Protein AF-0000000072578464 (afdb_homodimer)

pLDDT: mean 88.86, std 17.58, range [19.92, 98.88]

Nearest PDB structures (foldseek):
  9bou-assembly1_A  TM=9.677E-01  e=1.329E-53  Streptomyces coelicolor A3(2)
  9bou-assembly1_B  TM=9.864E-01  e=8.162E-52  Streptomyces coelicolor A3(2)
  7m4s-assembly2_C  TM=8.375E-01  e=3.039E-25  Nostoc sp. PCC 7120 = FACHB-418
  5ig8-assembly1_A-2  TM=7.919E-01  e=5.616E-23  Microcystis aeruginosa MRC
  5ig8-assembly2_B-3  TM=9.019E-01  e=1.235E-20  Microcystis aeruginosa MRC

Secondary structure (DSSP, 8-state):
-EEEEEE-TT-HHHHHHHHHHHHTT--EEEE-GGGBTTTEEEEEEEETTEEEEEEEETTEEEEGGGEEEEEEEEPPPTTTTSSS--HHHHHHHHHHHHHHHHTS--EEET-HHHHHHTT-HHHHHHHHHHTT-----EEEES-HHHHHHHHHH-SSEEEE-SSS--SSSS---PPPEEPPTT--GGGGGGS-EEEEEPP-EEEEEEEEEETTEEEEEEEE----SSTTB--TTT----PPPEEEPPPHHHHHHHHHHHHHHT-SEEEEEEEEETTS-EEEEEEETT---HHHHHHH---HHHHHHHHHHSPPGGGG------------/-EEEEEE-TT-HHHHHHHHHHHHTT--EEEE-GGGBTTTEEEEEEEETTEEEEEEEETTEEEEGGGEEEEEEEEPPPTTTTSSS--HHHHHHHHHHHHHHHHTS--EEET-HHHHHHTT-HHHHHHHHHHTT-----EEEES-HHHHHHHHHH-SSEEEE-SSS--SSSS---PPPEEPPTT--GGGGGGS-EEEEEPP-EEEEEEEEEETTEEEEEEEE----SSTTB--TTT----PPPEEEPPPHHHHHHHHHHHHHHT-SEEEEEEEEETTS-EEEEEEETT---HHHHHHH---HHHHHHHHHHSPPGGGG------------

Structure (mmCIF, N/CA/C/O backbone):
data_AF-0000000072578464-model_v1
#
loop_
_entity.id
_entity.type
_entity.pdbx_description
1 polymer 'MvdD-like pre-ATP grasp domain-containing protein'
#
loop_
_atom_site.group_PDB
_atom_site.id
_atom_site.type_symbol
_atom_site.label_atom_id
_atom_site.label_alt_id
_atom_site.label_comp_id
_atom_site.label_asym_id
_atom_site.label_entity_id
_atom_site.label_seq_id
_atom_site.pdbx_PDB_ins_code
_atom_site.Cartn_x
_atom_site.Cartn_y
_atom_site.Cartn_z
_atom_site.occupancy
_atom_site.B_iso_or_equiv
_atom_site.auth_seq_id
_atom_site.auth_comp_id
_atom_site.auth_asym_id
_atom_site.auth_atom_id
_atom_site.pdbx_PDB_model_num
ATOM 1 N N . MET A 1 1 ? -25.766 -6.625 -8.477 1 91 1 MET A N 1
ATOM 2 C CA . MET A 1 1 ? -24.406 -6.582 -7.938 1 91 1 MET A CA 1
ATOM 3 C C . MET A 1 1 ? -24.406 -6.125 -6.484 1 91 1 MET A C 1
ATOM 5 O O . MET A 1 1 ? -25.312 -5.41 -6.055 1 91 1 MET A O 1
ATOM 9 N N . THR A 1 2 ? -23.562 -6.59 -5.676 1 95.25 2 THR A N 1
ATOM 10 C CA . THR A 1 2 ? -23.594 -6.523 -4.219 1 95.25 2 THR A CA 1
ATOM 11 C C . THR A 1 2 ? -22.547 -5.543 -3.703 1 95.25 2 THR A C 1
ATOM 13 O O . THR A 1 2 ? -21.453 -5.43 -4.27 1 95.25 2 THR A O 1
ATOM 16 N N . VAL A 1 3 ? -22.953 -4.77 -2.656 1 97.5 3 VAL A N 1
ATOM 17 C CA . VAL A 1 3 ? -21.984 -3.967 -1.901 1 97.5 3 VAL A CA 1
ATOM 18 C C . VAL A 1 3 ? -21.391 -4.805 -0.774 1 97.5 3 VAL A C 1
ATOM 20 O O . VAL A 1 3 ? -22.125 -5.418 0.008 1 97.5 3 VAL A O 1
ATOM 23 N N . LEU A 1 4 ? -20.078 -4.879 -0.735 1 97.69 4 LEU A N 1
ATOM 24 C CA . LEU A 1 4 ? -19.375 -5.539 0.367 1 97.69 4 LEU A CA 1
ATOM 25 C C . LEU A 1 4 ? -18.844 -4.516 1.358 1 97.69 4 LEU A C 1
ATOM 27 O O . LEU A 1 4 ? -18.109 -3.596 0.972 1 97.69 4 LEU A O 1
ATOM 31 N N . ILE A 1 5 ? -19.219 -4.648 2.627 1 97.94 5 ILE A N 1
ATOM 32 C CA . ILE A 1 5 ? -18.719 -3.77 3.682 1 97.94 5 ILE A CA 1
ATOM 33 C C . ILE A 1 5 ? -17.812 -4.559 4.629 1 97.94 5 ILE A C 1
ATOM 35 O O . ILE A 1 5 ? -18.266 -5.516 5.266 1 97.94 5 ILE A O 1
ATOM 39 N N . LEU A 1 6 ? -16.562 -4.203 4.664 1 98 6 LEU A N 1
ATOM 40 C CA . LEU A 1 6 ? -15.594 -4.801 5.586 1 98 6 LEU A CA 1
ATOM 41 C C . LEU A 1 6 ? -15.445 -3.947 6.84 1 98 6 LEU A C 1
ATOM 43 O O . LEU A 1 6 ? -14.828 -2.879 6.797 1 98 6 LEU A O 1
ATOM 47 N N . THR A 1 7 ? -15.977 -4.414 7.93 1 97.06 7 THR A N 1
ATOM 48 C CA 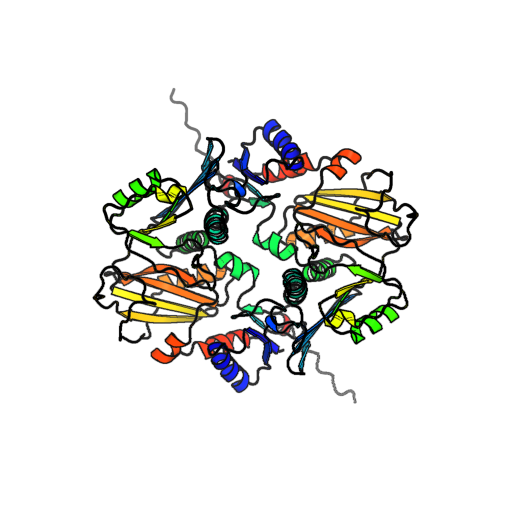. THR A 1 7 ? -15.945 -3.654 9.172 1 97.06 7 THR A CA 1
ATOM 49 C C . THR A 1 7 ? -16.219 -4.562 10.367 1 97.06 7 THR A C 1
ATOM 51 O O . THR A 1 7 ? -16.688 -5.691 10.203 1 97.06 7 THR A O 1
ATOM 54 N N . SER A 1 8 ? -15.922 -4.066 11.523 1 94.12 8 SER A N 1
ATOM 55 C CA . SER A 1 8 ? -16.234 -4.781 12.766 1 94.12 8 SER A CA 1
ATOM 56 C C . SER A 1 8 ? -17.703 -4.684 13.109 1 94.12 8 SER A C 1
ATOM 58 O O . SER A 1 8 ? -18.406 -3.803 12.609 1 94.12 8 SER A O 1
ATOM 60 N N . GLU A 1 9 ? -18.172 -5.535 13.992 1 87.62 9 GLU A N 1
ATOM 61 C CA . GLU A 1 9 ? -19.578 -5.605 14.367 1 87.62 9 GLU A CA 1
ATOM 62 C C . GLU A 1 9 ? -20.016 -4.371 15.148 1 87.62 9 GLU A C 1
ATOM 64 O O . GLU A 1 9 ? -21.172 -3.967 15.094 1 87.62 9 GLU A O 1
ATOM 69 N N . GLU A 1 10 ? -19.078 -3.68 15.703 1 89.38 10 GLU A N 1
ATOM 70 C CA . GLU A 1 10 ? -19.406 -2.578 16.609 1 89.38 10 GLU A CA 1
ATOM 71 C C . GLU A 1 10 ? -19.422 -1.245 15.867 1 89.38 10 GLU A C 1
ATOM 73 O O . GLU A 1 10 ? -19.656 -0.198 16.469 1 89.38 10 GLU A O 1
ATOM 78 N N . ASP A 1 11 ? -19.328 -1.339 14.578 1 91.56 11 ASP A N 1
ATOM 79 C CA . ASP A 1 11 ? -19.25 -0.1 13.812 1 91.56 11 ASP A CA 1
ATOM 80 C C . ASP A 1 11 ? -20.625 0.49 13.562 1 91.56 11 ASP A C 1
ATOM 82 O O . ASP A 1 11 ? -21.266 0.174 12.562 1 91.56 11 ASP A O 1
ATOM 86 N N . VAL A 1 12 ? -21.031 1.481 14.297 1 91.12 12 VAL A N 1
ATOM 87 C CA . VAL A 1 12 ? -22.359 2.08 14.273 1 91.12 12 VAL A CA 1
ATOM 88 C C . VAL A 1 12 ? -22.531 2.898 12.992 1 91.12 12 VAL A C 1
ATOM 90 O O . VAL A 1 12 ? -23.641 2.979 12.445 1 91.12 12 VAL A O 1
ATOM 93 N N . THR A 1 13 ? -21.5 3.488 12.547 1 93.31 13 THR A N 1
ATOM 94 C CA . THR A 1 13 ? -21.625 4.316 11.352 1 93.31 13 THR A CA 1
ATOM 95 C C . THR A 1 13 ? -21.891 3.453 10.117 1 93.31 13 THR A C 1
ATOM 97 O O . THR A 1 13 ? -22.578 3.879 9.188 1 93.31 13 THR A O 1
ATOM 100 N N . ALA A 1 14 ? -21.344 2.25 10.125 1 95.81 14 ALA A N 1
ATOM 101 C CA . ALA A 1 14 ? -21.672 1.321 9.047 1 95.81 14 ALA A CA 1
ATOM 102 C C . ALA A 1 14 ? -23.172 0.984 9.047 1 95.81 14 ALA A C 1
ATOM 104 O O . ALA A 1 14 ? -23.781 0.843 7.988 1 95.81 14 ALA A O 1
ATOM 105 N N . ASP A 1 15 ? -23.75 0.899 10.242 1 96.12 15 ASP A N 1
ATOM 106 C CA . ASP A 1 15 ? -25.172 0.65 10.352 1 96.12 15 ASP A CA 1
ATOM 107 C C . ASP A 1 15 ? -25.984 1.755 9.664 1 96.12 15 ASP A C 1
ATOM 109 O O . ASP A 1 15 ? -26.969 1.478 8.977 1 96.12 15 ASP A O 1
ATOM 113 N N . MET A 1 16 ? -25.516 2.977 9.891 1 96.94 16 MET A N 1
ATOM 114 C CA . MET A 1 16 ? -26.203 4.125 9.289 1 96.94 16 MET A CA 1
ATOM 115 C C . MET A 1 16 ? -26.219 4.016 7.773 1 96.94 16 MET A C 1
ATOM 117 O O . MET A 1 16 ? -27.219 4.34 7.133 1 96.94 16 MET A O 1
ATOM 121 N N . VAL A 1 17 ? -25.156 3.529 7.176 1 98.31 17 VAL A N 1
ATOM 122 C CA . VAL A 1 17 ? -25.031 3.416 5.727 1 98.31 17 VAL A CA 1
ATOM 123 C C . VAL A 1 17 ? -25.875 2.24 5.227 1 98.31 17 VAL A C 1
ATOM 125 O O . VAL A 1 17 ? -26.547 2.35 4.207 1 98.31 17 VAL A O 1
ATOM 128 N N . VAL A 1 18 ? -25.875 1.131 5.93 1 97.62 18 VAL A N 1
ATOM 129 C CA . VAL A 1 18 ? -26.609 -0.079 5.555 1 97.62 18 VAL A CA 1
ATOM 130 C C . VAL A 1 18 ? -28.094 0.214 5.496 1 97.62 18 VAL A C 1
ATOM 132 O O . VAL A 1 18 ? -28.812 -0.298 4.621 1 97.62 18 VAL A O 1
ATOM 135 N N . VAL A 1 19 ? -28.578 1.031 6.41 1 97.5 19 VAL A N 1
ATOM 136 C CA . VAL A 1 19 ? -29.984 1.411 6.438 1 97.5 19 VAL A CA 1
ATOM 137 C C . VAL A 1 19 ? -30.391 2.021 5.094 1 97.5 19 VAL A C 1
ATOM 139 O O . VAL A 1 19 ? -31.422 1.672 4.531 1 97.5 19 VAL A O 1
ATOM 142 N N . HIS A 1 20 ? -29.562 2.895 4.574 1 98.19 20 HIS A N 1
ATOM 143 C CA . HIS A 1 20 ? -29.859 3.566 3.314 1 98.19 20 HIS A CA 1
ATOM 144 C C . HIS A 1 20 ? -29.734 2.605 2.137 1 98.19 20 HIS A C 1
ATOM 146 O O . HIS A 1 20 ? -30.5 2.691 1.174 1 98.19 20 HIS A O 1
ATOM 152 N N . LEU A 1 21 ? -28.719 1.714 2.152 1 98.06 21 LEU A N 1
ATOM 153 C CA . LEU A 1 21 ? -28.578 0.713 1.099 1 98.06 21 LEU A CA 1
ATOM 154 C C . LEU A 1 21 ? -29.797 -0.198 1.047 1 98.06 21 LEU A C 1
ATOM 156 O O . LEU A 1 21 ? -30.344 -0.459 -0.031 1 98.06 21 LEU A O 1
ATOM 160 N N . ASN A 1 22 ? -30.219 -0.613 2.215 1 97.75 22 ASN A N 1
ATOM 161 C CA . ASN A 1 22 ? -31.406 -1.453 2.297 1 97.75 22 ASN A CA 1
ATOM 162 C C . ASN A 1 22 ? -32.656 -0.725 1.779 1 97.75 22 ASN A C 1
ATOM 164 O O . ASN A 1 22 ? -33.438 -1.296 1.026 1 97.75 22 ASN A O 1
ATOM 168 N N . ALA A 1 23 ? -32.781 0.456 2.164 1 97.44 23 ALA A N 1
ATOM 169 C CA . ALA A 1 23 ? -33.938 1.258 1.752 1 97.44 23 ALA A CA 1
ATOM 170 C C . ALA A 1 23 ? -33.969 1.417 0.234 1 97.44 23 ALA A C 1
ATOM 172 O O . ALA A 1 23 ? -35.031 1.523 -0.356 1 97.44 23 ALA A O 1
ATOM 173 N N . SER A 1 24 ? -32.875 1.395 -0.37 1 95.94 24 SER A N 1
ATOM 174 C CA . SER A 1 24 ? -32.781 1.568 -1.816 1 95.94 24 SER A CA 1
ATOM 175 C C . SER A 1 24 ? -32.781 0.224 -2.535 1 95.94 24 SER A C 1
ATOM 177 O O . SER A 1 24 ? -32.594 0.165 -3.752 1 95.94 24 SER A O 1
ATOM 179 N N . GLY A 1 25 ? -32.812 -0.892 -1.831 1 96.19 25 GLY A N 1
ATOM 180 C CA . GLY A 1 25 ? -32.906 -2.223 -2.412 1 96.19 25 GLY A CA 1
ATOM 181 C C . GLY A 1 25 ? -31.562 -2.729 -2.936 1 96.19 25 GLY A C 1
ATOM 182 O O . GLY A 1 25 ? -31.531 -3.596 -3.811 1 96.19 25 GLY A O 1
ATOM 183 N N . VAL A 1 26 ? -30.516 -2.152 -2.52 1 96.31 26 VAL A N 1
ATOM 184 C CA . VAL A 1 26 ? -29.188 -2.562 -2.967 1 96.31 26 VAL A CA 1
ATOM 185 C C . VAL A 1 26 ? -28.688 -3.719 -2.104 1 96.31 26 VAL A C 1
ATOM 187 O O . VAL A 1 26 ? -28.609 -3.596 -0.878 1 96.31 26 VAL A O 1
ATOM 190 N N . PRO A 1 27 ? -28.375 -4.883 -2.682 1 95.75 27 PRO A N 1
ATOM 191 C CA . PRO A 1 27 ? -27.844 -5.992 -1.886 1 95.75 27 PRO A CA 1
ATOM 192 C C . PRO A 1 27 ? -26.547 -5.637 -1.177 1 95.75 27 PRO A C 1
ATOM 194 O O . PRO A 1 27 ? -25.656 -5.012 -1.772 1 95.75 27 PRO A O 1
ATOM 197 N N . VAL A 1 28 ? -26.516 -6 0.097 1 96.31 28 VAL A N 1
ATOM 198 C CA . VAL A 1 28 ? -25.344 -5.664 0.914 1 96.31 28 VAL A CA 1
ATOM 199 C C . VAL A 1 28 ? -24.922 -6.879 1.734 1 96.31 28 VAL A C 1
ATOM 201 O O . VAL A 1 28 ? -25.781 -7.617 2.244 1 96.31 28 VAL A O 1
ATOM 204 N N . VAL A 1 29 ? -23.609 -7.125 1.794 1 96.31 29 VAL A N 1
ATOM 205 C CA . VAL A 1 29 ? -23.016 -8.102 2.703 1 96.31 29 VAL A CA 1
ATOM 206 C C . VAL A 1 29 ? -21.984 -7.41 3.594 1 96.31 29 VAL A C 1
ATOM 208 O O . VAL A 1 29 ? -21.109 -6.691 3.104 1 96.31 29 VAL A O 1
ATOM 211 N N . ARG A 1 30 ? -22.172 -7.559 4.832 1 95.5 30 ARG A N 1
ATOM 212 C CA . ARG A 1 30 ? -21.219 -7.07 5.832 1 95.5 30 ARG A CA 1
ATOM 213 C C . ARG A 1 30 ? -20.391 -8.219 6.41 1 95.5 30 ARG A C 1
ATOM 215 O O . ARG A 1 30 ? -20.953 -9.266 6.762 1 95.5 30 ARG A O 1
ATOM 222 N N . LEU A 1 31 ? -19.094 -8.016 6.375 1 95.38 31 LEU A N 1
ATOM 223 C CA . LEU A 1 31 ? -18.266 -9.047 6.988 1 95.38 31 LEU A CA 1
ATOM 224 C C . LEU A 1 31 ? -17.047 -8.438 7.676 1 95.38 31 LEU A C 1
ATOM 226 O O . LEU A 1 31 ? -16.578 -7.363 7.277 1 95.38 31 LEU A O 1
ATOM 230 N N . ASP A 1 32 ? -16.656 -9.062 8.828 1 97.25 32 ASP A N 1
ATOM 231 C CA . ASP A 1 32 ? -15.414 -8.719 9.5 1 97.25 32 ASP A CA 1
ATOM 232 C C . ASP A 1 32 ? -14.32 -9.734 9.188 1 97.25 32 ASP A C 1
ATOM 234 O O . ASP A 1 32 ? -14.43 -10.906 9.547 1 97.25 32 ASP A O 1
ATOM 238 N N . PRO A 1 33 ? -13.25 -9.312 8.555 1 97.62 33 PRO A N 1
ATOM 239 C CA . PRO A 1 33 ? -12.148 -10.227 8.25 1 97.62 33 PRO A CA 1
ATOM 240 C C . PRO A 1 33 ? -11.648 -10.984 9.484 1 97.62 33 PRO A C 1
ATOM 242 O O . PRO A 1 33 ? -11.133 -12.094 9.367 1 97.62 33 PRO A O 1
ATOM 245 N N . ALA A 1 34 ? -11.883 -10.398 10.656 1 97.62 34 ALA A N 1
ATOM 246 C CA . ALA A 1 34 ? -11.438 -11.031 11.898 1 97.62 34 ALA A CA 1
ATOM 247 C C . ALA A 1 34 ? -12.148 -12.367 12.117 1 97.62 34 ALA A C 1
ATOM 249 O O . ALA A 1 34 ? -11.664 -13.219 12.859 1 97.62 34 ALA A O 1
ATOM 250 N N . ASP A 1 35 ? -13.25 -12.523 11.453 1 96.69 35 ASP A N 1
ATOM 251 C CA . ASP A 1 35 ? -14.086 -13.695 11.672 1 96.69 35 ASP A CA 1
ATOM 252 C C . ASP A 1 35 ? -13.672 -14.844 10.75 1 96.69 35 ASP A C 1
ATOM 254 O O . ASP A 1 35 ? -14.242 -15.93 10.812 1 96.69 35 ASP A O 1
ATOM 258 N N . LEU A 1 36 ? -12.727 -14.625 9.867 1 95.62 36 LEU A N 1
ATOM 259 C CA . LEU A 1 36 ? -12.094 -15.742 9.164 1 95.62 36 LEU A CA 1
ATOM 260 C C . LEU A 1 36 ? -11.359 -16.641 10.141 1 95.62 36 LEU A C 1
ATOM 262 O O . LEU A 1 36 ? -10.672 -16.172 11.047 1 95.62 36 LEU A O 1
ATOM 266 N N . THR A 1 37 ? -11.547 -17.938 10.133 1 90.81 37 THR A N 1
ATOM 267 C CA . THR A 1 37 ? -12.172 -18.859 9.188 1 90.81 37 THR A CA 1
ATOM 268 C C . THR A 1 37 ? -13.391 -19.531 9.812 1 90.81 37 THR A C 1
ATOM 270 O O . THR A 1 37 ? -13.758 -20.641 9.43 1 90.81 37 THR A O 1
ATOM 273 N N . ASP A 1 38 ? -13.953 -18.859 10.742 1 91.38 38 ASP A N 1
ATOM 274 C CA . ASP A 1 38 ? -15.117 -19.438 11.414 1 91.38 38 ASP A CA 1
ATOM 275 C C . ASP A 1 38 ? -16.406 -19.062 10.695 1 91.38 38 ASP A C 1
ATOM 277 O O . ASP A 1 38 ? -16.812 -19.734 9.742 1 91.38 38 ASP A O 1
ATOM 281 N N . SER A 1 39 ? -16.953 -17.938 11.062 1 93.12 39 SER A N 1
ATOM 282 C CA . SER A 1 39 ? -18.234 -17.547 10.477 1 93.12 39 SER A CA 1
ATOM 283 C C . SER A 1 39 ? -18.047 -16.906 9.102 1 93.12 39 SER A C 1
ATOM 285 O O . SER A 1 39 ? -19.016 -16.672 8.383 1 93.12 39 SER A O 1
ATOM 287 N N . VAL A 1 40 ? -16.844 -16.641 8.742 1 96.31 40 VAL A N 1
ATOM 288 C CA . VAL A 1 40 ? -16.5 -16.156 7.414 1 96.31 40 VAL A CA 1
ATOM 289 C C . VAL A 1 40 ? -15.57 -17.156 6.73 1 96.31 40 VAL A C 1
ATOM 291 O O . VAL A 1 40 ? -14.656 -17.703 7.355 1 96.31 40 VAL A O 1
ATOM 294 N N . ALA A 1 41 ? -15.805 -17.469 5.508 1 96.94 41 ALA A N 1
ATOM 295 C CA . ALA A 1 41 ? -15 -18.391 4.711 1 96.94 41 ALA A CA 1
ATOM 296 C C . ALA A 1 41 ? -14.812 -17.875 3.289 1 96.94 41 ALA A C 1
ATOM 298 O O . ALA A 1 41 ? -15.516 -16.953 2.859 1 96.94 41 ALA A O 1
ATOM 299 N N . LEU A 1 42 ? -13.844 -18.391 2.6 1 98.06 42 LEU A N 1
ATOM 300 C CA . LEU A 1 42 ? -13.594 -17.906 1.244 1 98.06 42 LEU A CA 1
ATOM 301 C C . LEU A 1 42 ? -13.055 -19.031 0.36 1 98.06 42 LEU A C 1
ATOM 303 O O . LEU A 1 42 ? -12.523 -20.016 0.862 1 98.06 42 LEU A O 1
ATOM 307 N N . SER A 1 43 ? -13.273 -18.875 -0.882 1 98.25 43 SER A N 1
ATOM 308 C CA . SER A 1 43 ? -12.75 -19.766 -1.918 1 98.25 43 SER A CA 1
ATOM 309 C C . SER A 1 43 ? -12.555 -19.016 -3.232 1 98.25 43 SER A C 1
ATOM 311 O O . SER A 1 43 ? -13.391 -18.203 -3.619 1 98.25 43 SER A O 1
ATOM 313 N N . GLY A 1 44 ? -11.43 -19.219 -3.842 1 98.38 44 GLY A N 1
ATOM 314 C CA . GLY A 1 44 ? -11.125 -18.672 -5.156 1 98.38 44 GLY A CA 1
ATOM 315 C C . GLY A 1 44 ? -10.352 -19.641 -6.035 1 98.38 44 GLY A C 1
ATOM 316 O O . GLY A 1 44 ? -9.375 -20.25 -5.59 1 98.38 44 GLY A O 1
ATOM 317 N N . GLU A 1 45 ? -10.805 -19.797 -7.215 1 98.5 45 GLU A N 1
ATOM 318 C CA . GLU A 1 45 ? -10.156 -20.688 -8.172 1 98.5 45 GLU A CA 1
ATOM 319 C C . GLU A 1 45 ? -9.695 -19.922 -9.406 1 98.5 45 GLU A C 1
ATOM 321 O O . GLU A 1 45 ? -10.453 -19.141 -9.984 1 98.5 45 GLU A O 1
ATOM 326 N N . PHE A 1 46 ? -8.477 -20.078 -9.727 1 98.19 46 PHE A N 1
ATOM 327 C CA . PHE A 1 46 ? -7.848 -19.562 -10.945 1 98.19 46 PHE A CA 1
ATOM 328 C C . PHE A 1 46 ? -7.582 -20.703 -11.922 1 98.19 46 PHE A C 1
ATOM 330 O O . PHE A 1 46 ? -6.703 -21.531 -11.695 1 98.19 46 PHE A O 1
ATOM 337 N N . ALA A 1 47 ? -8.344 -20.766 -12.992 1 96.56 47 ALA A N 1
ATOM 338 C CA . ALA A 1 47 ? -8.18 -21.844 -13.961 1 96.56 47 ALA A CA 1
ATOM 339 C C . ALA A 1 47 ? -8.68 -21.422 -15.344 1 96.56 47 ALA A C 1
ATOM 341 O O . ALA A 1 47 ? -9.664 -20.688 -15.453 1 96.56 47 ALA A O 1
ATOM 342 N N . HIS A 1 48 ? -7.926 -21.844 -16.359 1 92.81 48 HIS A N 1
ATOM 343 C CA . HIS A 1 48 ? -8.344 -21.688 -17.75 1 92.81 48 HIS A CA 1
ATOM 344 C C . HIS A 1 48 ? -8.602 -20.219 -18.078 1 92.81 48 HIS A C 1
ATOM 346 O O . HIS A 1 48 ? -9.617 -19.875 -18.688 1 92.81 48 HIS A O 1
ATOM 352 N N . GLY A 1 49 ? -7.82 -19.391 -17.484 1 93.44 49 GLY A N 1
ATOM 353 C CA . GLY A 1 49 ? -7.863 -17.969 -17.812 1 93.44 49 GLY A CA 1
ATOM 354 C C . GLY A 1 49 ? -8.953 -17.219 -17.078 1 93.44 49 GLY A C 1
ATOM 355 O O . GLY A 1 49 ? -9.211 -16.047 -17.359 1 93.44 49 GLY A O 1
ATOM 356 N N . SER A 1 50 ? -9.562 -17.906 -16.109 1 95.25 50 SER A N 1
ATOM 357 C CA . SER A 1 50 ? -10.664 -17.266 -15.398 1 95.25 50 SER A CA 1
ATOM 358 C C . SER A 1 50 ? -10.461 -17.344 -13.891 1 95.25 50 SER A C 1
ATOM 360 O O . SER A 1 50 ? -9.648 -18.125 -13.406 1 95.25 50 SER A O 1
ATOM 362 N N . PHE A 1 51 ? -11.133 -16.5 -13.266 1 97.06 51 PHE A N 1
ATOM 363 C CA . PHE A 1 51 ? -11.172 -16.469 -11.805 1 97.06 51 PHE A CA 1
ATOM 364 C C . PHE A 1 51 ? -12.602 -16.531 -11.297 1 97.06 51 PHE A C 1
ATOM 366 O O . PHE A 1 51 ? -13.469 -15.773 -11.766 1 97.06 51 PHE A O 1
ATOM 373 N N . ARG A 1 52 ? -12.828 -17.453 -10.477 1 97.12 52 ARG A N 1
ATOM 374 C CA . ARG A 1 52 ? -14.109 -17.562 -9.781 1 97.12 52 ARG A CA 1
ATOM 375 C C . ARG A 1 52 ? -13.906 -17.625 -8.273 1 97.12 52 ARG A C 1
ATOM 377 O O . ARG A 1 52 ? -13.25 -18.531 -7.758 1 97.12 52 ARG A O 1
ATOM 384 N N . GLY A 1 53 ? -14.414 -16.609 -7.574 1 97.38 53 GLY A N 1
ATOM 385 C CA . GLY A 1 53 ? -14.258 -16.547 -6.133 1 97.38 53 GLY A CA 1
ATOM 386 C C . GLY A 1 53 ? -15.555 -16.25 -5.406 1 97.38 53 GLY A C 1
ATOM 387 O O . GLY A 1 53 ? -16.484 -15.672 -5.984 1 97.38 53 GLY A O 1
ATOM 388 N N . HIS A 1 54 ? -15.641 -16.656 -4.203 1 97.5 54 HIS A N 1
ATOM 389 C CA . HIS A 1 54 ? -16.797 -16.344 -3.375 1 97.5 54 HIS A CA 1
ATOM 390 C C . HIS A 1 54 ? -16.406 -16.172 -1.912 1 97.5 54 HIS A C 1
ATOM 392 O O . HIS A 1 54 ? -15.367 -16.688 -1.482 1 97.5 54 HIS A O 1
ATOM 398 N N . LEU A 1 55 ? -17.141 -15.461 -1.221 1 97.62 55 LEU A N 1
ATOM 399 C CA . LEU A 1 55 ? -17.094 -15.273 0.225 1 97.62 55 LEU A CA 1
ATOM 400 C C . LEU A 1 55 ? -18.359 -15.781 0.885 1 97.62 55 LEU A C 1
ATOM 402 O O . LEU A 1 55 ? -19.453 -15.656 0.32 1 97.62 55 LEU A O 1
ATOM 406 N N . SER A 1 56 ? -18.156 -16.359 1.978 1 96.44 56 SER A N 1
ATOM 407 C CA . SER A 1 56 ? -19.297 -16.797 2.791 1 96.44 56 SER A CA 1
ATOM 408 C C . SER A 1 56 ? -19.312 -16.078 4.137 1 96.44 56 SER A C 1
ATOM 410 O O . SER A 1 56 ? -18.281 -16.016 4.82 1 96.44 56 SER A O 1
ATOM 412 N N . SER A 1 57 ? -20.375 -15.516 4.469 1 92.56 57 SER A N 1
ATOM 413 C CA . SER A 1 57 ? -20.609 -14.859 5.754 1 92.56 57 SER A CA 1
ATOM 414 C C . SER A 1 57 ? -22.062 -14.961 6.176 1 92.56 57 SER A C 1
ATOM 416 O O . SER A 1 57 ? -22.969 -14.633 5.402 1 92.56 57 SER A O 1
ATOM 418 N N . GLY A 1 58 ? -22.312 -15.367 7.449 1 84.38 58 GLY A N 1
ATOM 419 C CA . GLY A 1 58 ? -23.672 -15.461 7.965 1 84.38 58 GLY A CA 1
ATOM 420 C C . GLY A 1 58 ? -24.562 -16.359 7.133 1 84.38 58 GLY A C 1
ATOM 421 O O . GLY A 1 58 ? -25.734 -16.062 6.926 1 84.38 58 GLY A O 1
ATOM 422 N N . GLY A 1 59 ? -24 -17.312 6.52 1 84.06 59 GLY A N 1
ATOM 423 C CA . GLY A 1 59 ? -24.781 -18.25 5.727 1 84.06 59 GLY A CA 1
ATOM 424 C C . GLY A 1 59 ? -25 -17.781 4.301 1 84.06 59 GLY A C 1
ATOM 425 O O . GLY A 1 59 ? -25.641 -18.469 3.506 1 84.06 59 GLY A O 1
ATOM 426 N N . ARG A 1 60 ? -24.531 -16.641 3.977 1 89.56 60 ARG A N 1
ATOM 427 C CA . ARG A 1 60 ? -24.688 -16.109 2.627 1 89.56 60 ARG A CA 1
ATOM 428 C C . ARG A 1 60 ? -23.391 -16.266 1.83 1 89.56 60 ARG A C 1
ATOM 430 O O . ARG A 1 60 ? -22.297 -16.109 2.377 1 89.56 60 ARG A O 1
ATOM 437 N N . LEU A 1 61 ? -23.625 -16.625 0.583 1 93.75 61 LEU A N 1
ATOM 438 C CA . LEU A 1 61 ? -22.5 -16.734 -0.353 1 93.75 61 LEU A CA 1
ATOM 439 C C . LEU A 1 61 ? -22.516 -15.562 -1.336 1 93.75 61 LEU A C 1
ATOM 441 O O . LEU A 1 61 ? -23.547 -15.273 -1.945 1 93.75 61 LEU A O 1
ATOM 445 N N . VAL A 1 62 ? -21.422 -14.867 -1.428 1 95.44 62 VAL A N 1
ATOM 446 C CA . VAL A 1 62 ? -21.312 -13.734 -2.344 1 95.44 62 VAL A CA 1
ATOM 447 C C . VAL A 1 62 ? -20.203 -13.992 -3.352 1 95.44 62 VAL A C 1
ATOM 449 O O . VAL A 1 62 ? -19.078 -14.336 -2.969 1 95.44 62 VAL A O 1
ATOM 452 N N . SER A 1 63 ? -20.547 -13.867 -4.602 1 97.06 63 SER A N 1
ATOM 453 C CA . SER A 1 63 ? -19.531 -13.992 -5.645 1 97.06 63 SER A CA 1
ATOM 454 C C . SER A 1 63 ? -18.656 -12.75 -5.707 1 97.06 63 SER A C 1
ATOM 456 O O . SER A 1 63 ? -19.156 -11.625 -5.699 1 97.06 63 SER A O 1
ATOM 458 N N . ILE A 1 64 ? -17.359 -12.969 -5.758 1 96.94 64 ILE A N 1
ATOM 459 C CA . ILE A 1 64 ? -16.422 -11.859 -5.84 1 96.94 64 ILE A CA 1
ATOM 460 C C . ILE A 1 64 ? -16.609 -11.117 -7.164 1 96.94 64 ILE A C 1
ATOM 462 O O . ILE A 1 64 ? -16.531 -9.891 -7.211 1 96.94 64 ILE A O 1
ATOM 466 N N . GLY A 1 65 ? -16.906 -11.797 -8.258 1 95.25 65 GLY A N 1
ATOM 467 C CA . GLY A 1 65 ? -17.172 -11.195 -9.555 1 95.25 65 GLY A CA 1
ATOM 468 C C . GLY A 1 65 ? -18.469 -10.414 -9.586 1 95.25 65 GLY A C 1
ATOM 469 O O . GLY A 1 65 ? -18.719 -9.641 -10.516 1 95.25 65 GLY A O 1
ATOM 470 N N . GLY A 1 66 ? -19.328 -10.57 -8.586 1 94.69 66 GLY A N 1
ATOM 471 C CA . GLY A 1 66 ? -20.625 -9.906 -8.508 1 94.69 66 GLY A CA 1
ATOM 472 C C . GLY A 1 66 ? -20.625 -8.703 -7.59 1 94.69 66 GLY A C 1
ATOM 473 O O . GLY A 1 66 ? -21.672 -8.125 -7.316 1 94.69 66 GLY A O 1
ATOM 474 N N . LEU A 1 67 ? -19.453 -8.305 -7.145 1 96.06 67 LEU A N 1
ATOM 475 C CA . LEU A 1 67 ? -19.359 -7.141 -6.266 1 96.06 67 LEU A CA 1
ATOM 476 C C . LEU A 1 67 ? -19.375 -5.848 -7.074 1 96.06 67 LEU A C 1
ATOM 478 O O . LEU A 1 67 ? -18.656 -5.727 -8.07 1 96.06 67 LEU A O 1
ATOM 482 N N . ARG A 1 68 ? -20.188 -4.941 -6.652 1 95.94 68 ARG A N 1
ATOM 483 C CA . ARG A 1 68 ? -20.203 -3.623 -7.277 1 95.94 68 ARG A CA 1
ATOM 484 C C . ARG A 1 68 ? -19.188 -2.689 -6.617 1 95.94 68 ARG A C 1
ATOM 486 O O . ARG A 1 68 ? -18.531 -1.908 -7.293 1 95.94 68 ARG A O 1
ATOM 493 N N . SER A 1 69 ? -19.141 -2.799 -5.293 1 98 69 SER A N 1
ATOM 494 C CA . SER A 1 69 ? -18.203 -1.963 -4.547 1 98 69 SER A CA 1
ATOM 495 C C . SER A 1 69 ? -17.797 -2.625 -3.232 1 98 69 SER A C 1
ATOM 497 O O . SER A 1 69 ? -18.484 -3.527 -2.75 1 98 69 SER A O 1
ATOM 499 N N . VAL A 1 70 ? -16.656 -2.242 -2.779 1 98 70 VAL A N 1
ATOM 500 C CA . VAL A 1 70 ? -16.125 -2.684 -1.492 1 98 70 VAL A CA 1
ATOM 501 C C . VAL A 1 70 ? -15.828 -1.47 -0.616 1 98 70 VAL A C 1
ATOM 503 O O . VAL A 1 70 ? -15.055 -0.59 -1.009 1 98 70 VAL A O 1
ATOM 506 N N . TRP A 1 71 ? -16.469 -1.354 0.507 1 98.56 71 TRP A N 1
ATOM 507 C CA . TRP A 1 71 ? -16.172 -0.329 1.501 1 98.56 71 TRP A CA 1
ATOM 508 C C . TRP A 1 71 ? -15.289 -0.888 2.611 1 98.56 71 TRP A C 1
ATOM 510 O O . TRP A 1 71 ? -15.758 -1.654 3.457 1 98.56 71 TRP A O 1
ATOM 520 N N . VAL A 1 72 ? -14.031 -0.529 2.52 1 98 72 VAL A N 1
ATOM 521 C CA . VAL A 1 72 ? -13.125 -0.887 3.604 1 98 72 VAL A CA 1
ATOM 522 C C . VAL A 1 72 ? -13.25 0.127 4.738 1 98 72 VAL A C 1
ATOM 524 O O . VAL A 1 72 ? -12.609 1.182 4.711 1 98 72 VAL A O 1
ATOM 527 N N . ARG A 1 73 ? -13.93 -0.22 5.711 1 96.69 73 ARG A N 1
ATOM 528 C CA . ARG A 1 73 ? -14.289 0.75 6.742 1 96.69 73 ARG A CA 1
ATOM 529 C C . ARG A 1 73 ? -13.414 0.576 7.98 1 96.69 73 ARG A C 1
ATOM 531 O O . ARG A 1 73 ? -12.391 1.252 8.125 1 96.69 73 ARG A O 1
ATOM 538 N N . ARG A 1 74 ? -13.68 -0.379 8.812 1 95.19 74 ARG A N 1
ATOM 539 C CA . ARG A 1 74 ? -12.906 -0.67 10.016 1 95.19 74 AR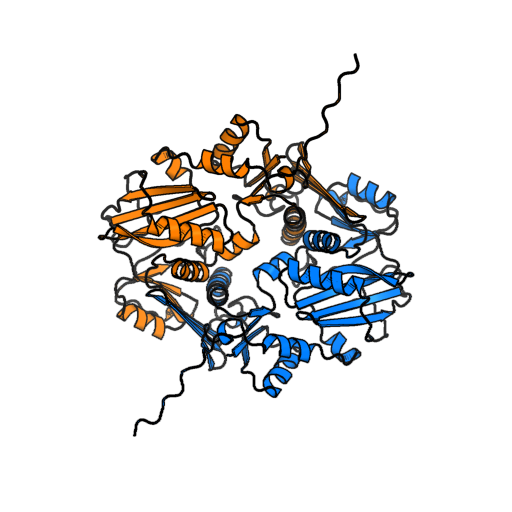G A CA 1
ATOM 540 C C . ARG A 1 74 ? -12.797 -2.174 10.242 1 95.19 74 ARG A C 1
ATOM 542 O O . ARG A 1 74 ? -13.227 -2.684 11.281 1 95.19 74 ARG A O 1
ATOM 549 N N . PRO A 1 75 ? -12.133 -2.787 9.297 1 96.69 75 PRO A N 1
ATOM 550 C CA . PRO A 1 75 ? -12.008 -4.242 9.422 1 96.69 75 PRO A CA 1
ATOM 551 C C . PRO A 1 75 ? -11.062 -4.656 10.547 1 96.69 75 PRO A C 1
ATOM 553 O O . PRO A 1 75 ? -10.055 -3.988 10.789 1 96.69 75 PRO A O 1
ATOM 556 N N . GLY A 1 76 ? -11.461 -5.684 11.266 1 95.75 76 GLY A N 1
ATOM 557 C CA . GLY A 1 76 ? -10.477 -6.32 12.133 1 95.75 76 GLY A CA 1
ATOM 558 C C . GLY A 1 76 ? -9.383 -7.039 11.367 1 95.75 76 GLY A C 1
ATOM 559 O O . GLY A 1 76 ? -9.492 -7.23 10.156 1 95.75 76 GLY A O 1
ATOM 560 N N . GLY A 1 77 ? -8.32 -7.395 12.078 1 96.31 77 GLY A N 1
ATOM 561 C CA . GLY A 1 77 ? -7.289 -8.211 11.461 1 96.31 77 GLY A CA 1
ATOM 562 C C . GLY A 1 77 ? -7.785 -9.578 11.023 1 96.31 77 GLY A C 1
ATOM 563 O O . GLY A 1 77 ? -8.508 -10.242 11.773 1 96.31 77 GLY A O 1
ATOM 564 N N . ALA A 1 78 ? -7.398 -9.953 9.844 1 97.31 78 ALA A N 1
ATOM 565 C CA . ALA A 1 78 ? -7.906 -11.195 9.281 1 97.31 78 ALA A CA 1
ATOM 566 C C . ALA A 1 78 ? -7.59 -12.383 10.195 1 97.31 78 ALA A C 1
ATOM 568 O O . ALA A 1 78 ? -6.438 -12.578 10.586 1 97.31 78 ALA A O 1
ATOM 569 N N . ALA A 1 79 ? -8.609 -13.078 10.633 1 97.38 79 ALA A N 1
ATOM 570 C CA . ALA A 1 79 ? -8.555 -14.336 11.375 1 97.38 79 ALA A CA 1
ATOM 571 C C . ALA A 1 79 ? -8.016 -14.109 12.789 1 97.38 79 ALA A C 1
ATOM 573 O O . ALA A 1 79 ? -7.469 -15.031 13.398 1 97.38 79 ALA A O 1
ATOM 574 N N . THR A 1 80 ? -8.117 -12.906 13.266 1 96.88 80 THR A N 1
ATOM 575 C CA . THR A 1 80 ? -7.613 -12.633 14.609 1 96.88 80 THR A CA 1
ATOM 576 C C . THR A 1 80 ? -8.531 -13.25 15.664 1 96.88 80 THR A C 1
ATOM 578 O O . THR A 1 80 ? -8.141 -13.391 16.828 1 96.88 80 THR A O 1
ATOM 581 N N . ARG A 1 81 ? -9.727 -13.641 15.297 1 96 81 ARG A N 1
ATOM 582 C CA . ARG A 1 81 ? -10.648 -14.273 16.234 1 96 81 ARG A CA 1
ATOM 583 C C . ARG A 1 81 ? -10.797 -15.758 15.945 1 96 81 ARG A C 1
ATOM 585 O O . ARG A 1 81 ? -11.758 -16.391 16.391 1 96 81 ARG A O 1
ATOM 592 N N . ALA A 1 82 ? -9.898 -16.266 15.156 1 95.06 82 ALA A N 1
ATOM 593 C CA . ALA A 1 82 ? -9.906 -17.703 14.883 1 95.06 82 ALA A CA 1
ATOM 594 C C . ALA A 1 82 ? -9.664 -18.5 16.156 1 95.06 82 ALA A C 1
ATOM 596 O O . ALA A 1 82 ? -9.234 -17.953 17.172 1 95.06 82 ALA A O 1
ATOM 597 N N . ALA A 1 83 ? -9.906 -19.766 16.109 1 92.62 83 ALA A N 1
ATOM 598 C CA . ALA A 1 83 ? -9.742 -20.641 17.266 1 92.62 83 ALA A CA 1
ATOM 599 C C . ALA A 1 83 ? -8.297 -20.641 17.75 1 92.62 83 ALA A C 1
ATOM 601 O O . ALA A 1 83 ? -8.047 -20.641 18.969 1 92.62 83 ALA A O 1
ATOM 602 N N . GLU A 1 84 ? -7.336 -20.656 16.844 1 93 84 GLU A N 1
ATOM 603 C CA . GLU A 1 84 ? -5.906 -20.578 17.141 1 93 84 GLU A CA 1
ATOM 604 C C . GLU A 1 84 ? -5.246 -19.438 16.375 1 93 84 GLU A C 1
ATOM 606 O O . GLU A 1 84 ? -4.512 -19.672 15.414 1 93 84 GLU A O 1
ATOM 611 N N . PRO A 1 85 ? -5.516 -18.281 16.891 1 93.31 85 PRO A N 1
ATOM 612 C CA . PRO A 1 85 ? -4.969 -17.125 16.188 1 93.31 85 PRO A CA 1
ATOM 613 C C . PRO A 1 85 ? -3.441 -17.078 16.188 1 93.31 85 PRO A C 1
ATOM 615 O O . PRO A 1 85 ? -2.816 -17.562 17.141 1 93.31 85 PRO A O 1
ATOM 618 N N . SER A 1 86 ? -2.793 -16.719 15.133 1 92.75 86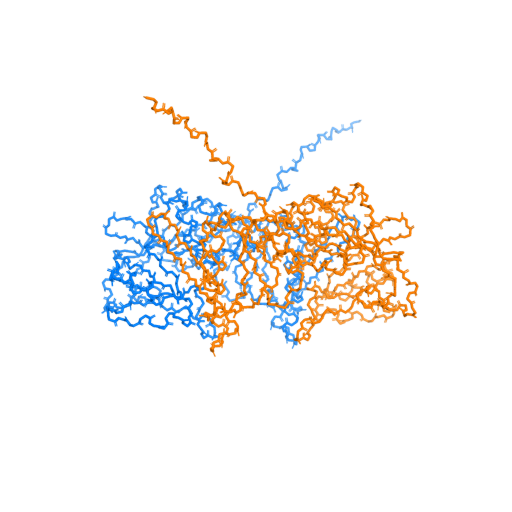 SER A N 1
ATOM 619 C CA . SER A 1 86 ? -1.354 -16.516 15 1 92.75 86 SER A CA 1
ATOM 620 C C . SER A 1 86 ? -1.048 -15.438 13.961 1 92.75 86 SER A C 1
ATOM 622 O O . SER A 1 86 ? -1.882 -15.141 13.102 1 92.75 86 SER A O 1
ATOM 624 N N . ALA A 1 87 ? 0.107 -14.859 14.102 1 91.25 87 ALA A N 1
ATOM 625 C CA . ALA A 1 87 ? 0.542 -13.875 13.109 1 91.25 87 ALA A CA 1
ATOM 626 C C . ALA A 1 87 ? 0.583 -14.484 11.711 1 91.25 87 ALA A C 1
ATOM 628 O O . ALA A 1 87 ? 0.258 -13.812 10.727 1 91.25 87 ALA A O 1
ATOM 629 N N . TRP A 1 88 ? 0.979 -15.703 11.703 1 90.44 88 TRP A N 1
ATOM 630 C CA . TRP A 1 88 ? 1.047 -16.406 10.422 1 90.44 88 TRP A CA 1
ATOM 631 C C . TRP A 1 88 ? -0.339 -16.531 9.805 1 90.44 88 TRP A C 1
ATOM 633 O O . TRP A 1 88 ? -0.531 -16.234 8.625 1 90.44 88 TRP A O 1
ATOM 643 N N . LEU A 1 89 ? -1.272 -16.953 10.586 1 93.88 89 LEU A N 1
ATOM 644 C CA . LEU A 1 89 ? -2.633 -17.125 10.094 1 93.88 89 LEU A CA 1
ATOM 645 C C . LEU A 1 89 ? -3.221 -15.797 9.641 1 93.88 89 LEU A C 1
ATOM 647 O O . LEU A 1 89 ? -3.916 -15.742 8.617 1 93.88 89 LEU A O 1
ATOM 651 N N . THR A 1 90 ? -2.967 -14.789 10.383 1 95.94 90 THR A N 1
ATOM 652 C CA . THR A 1 90 ? -3.432 -13.453 10.023 1 95.94 90 THR A CA 1
ATOM 653 C C . THR A 1 90 ? -2.867 -13.031 8.672 1 95.94 90 THR A C 1
ATOM 655 O O . THR A 1 90 ? -3.594 -12.5 7.828 1 95.94 90 THR A O 1
ATOM 658 N N . GLU A 1 91 ? -1.631 -13.344 8.484 1 94.56 91 GLU A N 1
ATOM 659 C CA . GLU A 1 91 ? -0.994 -13.008 7.219 1 94.56 91 GLU A CA 1
ATOM 660 C C . GLU A 1 91 ? -1.588 -13.82 6.07 1 94.56 91 GLU A C 1
ATOM 662 O O . GLU A 1 91 ? -1.944 -13.266 5.027 1 94.56 91 GLU A O 1
ATOM 667 N N . GLU A 1 92 ? -1.724 -15.117 6.27 1 95.12 92 GLU A N 1
ATOM 668 C CA . GLU A 1 92 ? -2.283 -15.984 5.238 1 95.12 92 GLU A CA 1
ATOM 669 C C . GLU A 1 92 ? -3.709 -15.57 4.883 1 95.12 92 GLU A C 1
ATOM 671 O O . GLU A 1 92 ? -4.055 -15.477 3.703 1 95.12 92 GLU A O 1
ATOM 676 N N . ALA A 1 93 ? -4.469 -15.297 5.895 1 96.88 93 ALA A N 1
ATOM 677 C CA . ALA A 1 93 ? -5.875 -14.945 5.703 1 96.88 93 ALA A CA 1
ATOM 678 C C . ALA A 1 93 ? -6.012 -13.578 5.027 1 96.88 93 ALA A C 1
ATOM 680 O O . ALA A 1 93 ? -6.848 -13.398 4.141 1 96.88 93 ALA A O 1
ATOM 681 N N . GLY A 1 94 ? -5.215 -12.688 5.445 1 97.25 94 GLY A N 1
ATOM 682 C CA . GLY A 1 94 ? -5.211 -11.375 4.809 1 97.25 94 GLY A CA 1
ATOM 683 C C . GLY A 1 94 ? -4.82 -11.43 3.344 1 97.25 94 GLY A C 1
ATOM 684 O O . GLY A 1 94 ? -5.465 -10.805 2.502 1 97.25 94 GLY A O 1
ATOM 685 N N . GLN A 1 95 ? -3.766 -12.195 3.072 1 96.75 95 GLN A N 1
ATOM 686 C CA . GLN A 1 95 ? -3.318 -12.375 1.694 1 96.75 95 GLN A CA 1
ATOM 687 C C . GLN A 1 95 ? -4.426 -12.969 0.829 1 96.75 95 GLN A C 1
ATOM 689 O O . GLN A 1 95 ? -4.664 -12.508 -0.29 1 96.75 95 GLN A O 1
ATOM 694 N N . ALA A 1 96 ? -5.082 -13.914 1.31 1 97.88 96 ALA A N 1
ATOM 695 C CA . ALA A 1 96 ? -6.145 -14.578 0.557 1 97.88 96 ALA A CA 1
ATOM 696 C C . ALA A 1 96 ? -7.312 -13.633 0.303 1 97.88 96 ALA A C 1
ATOM 698 O O . ALA A 1 96 ? -7.73 -13.438 -0.842 1 97.88 96 ALA A O 1
ATOM 699 N N . LEU A 1 97 ? -7.824 -13.016 1.363 1 98.19 97 LEU A N 1
ATOM 700 C CA . LEU A 1 97 ? -9.016 -12.172 1.271 1 98.19 97 LEU A CA 1
ATOM 701 C C . LEU A 1 97 ? -8.75 -10.953 0.39 1 98.19 97 LEU A C 1
ATOM 703 O O . LEU A 1 97 ? -9.422 -10.766 -0.63 1 98.19 97 LEU A O 1
ATOM 707 N N . TYR A 1 98 ? -7.785 -10.219 0.732 1 97.88 98 TYR A N 1
ATOM 708 C CA . TYR A 1 98 ? -7.543 -8.961 0.03 1 97.88 98 TYR A CA 1
ATOM 709 C C . TYR A 1 98 ? -6.926 -9.211 -1.34 1 97.88 98 TYR A C 1
ATOM 711 O O . TYR A 1 98 ? -7.176 -8.461 -2.289 1 97.88 98 TYR A O 1
ATOM 719 N N . GLY A 1 99 ? -6.121 -10.273 -1.438 1 97.81 99 GLY A N 1
ATOM 720 C CA . GLY A 1 99 ? -5.605 -10.641 -2.748 1 97.81 99 GLY A CA 1
ATOM 721 C C . GLY A 1 99 ? -6.703 -10.977 -3.744 1 97.81 99 GLY A C 1
ATOM 722 O O . GLY A 1 99 ? -6.656 -10.539 -4.895 1 97.81 99 GLY A O 1
ATOM 723 N N . MET A 1 100 ? -7.676 -11.734 -3.312 1 97.81 100 MET A N 1
ATOM 724 C CA . MET A 1 100 ? -8.781 -12.109 -4.191 1 97.81 100 MET A CA 1
ATOM 725 C C . MET A 1 100 ? -9.672 -10.906 -4.492 1 97.81 100 MET A C 1
ATOM 727 O O . MET A 1 100 ? -10.102 -10.727 -5.629 1 97.81 100 MET A O 1
ATOM 731 N N . LEU A 1 101 ? -9.891 -10.055 -3.494 1 97.81 101 LEU A N 1
ATOM 732 C CA . LEU A 1 101 ? -10.742 -8.891 -3.695 1 97.81 101 LEU A CA 1
ATOM 733 C C . LEU A 1 101 ? -10.094 -7.902 -4.656 1 97.81 101 LEU A C 1
ATOM 735 O O . LEU A 1 101 ? -10.789 -7.262 -5.453 1 97.81 101 LEU A O 1
ATOM 739 N N . ARG A 1 102 ? -8.766 -7.781 -4.617 1 95.69 102 ARG A N 1
ATOM 740 C CA . ARG A 1 102 ? -8.039 -6.875 -5.508 1 95.69 102 ARG A CA 1
ATOM 741 C C . ARG A 1 102 ? -8.188 -7.309 -6.961 1 95.69 102 ARG A C 1
ATOM 743 O O . ARG A 1 102 ? -8.008 -6.5 -7.875 1 95.69 102 ARG A O 1
ATOM 750 N N . GLY A 1 103 ? -8.461 -8.516 -7.176 1 91.06 103 GLY A N 1
ATOM 751 C CA . GLY A 1 103 ? -8.625 -9.031 -8.523 1 91.06 103 GLY A CA 1
ATOM 752 C C . GLY A 1 103 ? -10.016 -8.82 -9.086 1 91.06 103 GLY A C 1
ATOM 753 O O . GLY A 1 103 ? -10.273 -9.109 -10.258 1 91.06 103 GLY A O 1
ATOM 754 N N . SER A 1 104 ? -10.875 -8.242 -8.281 1 91.88 104 SER A N 1
ATOM 755 C CA . SER A 1 104 ? -12.242 -7.996 -8.719 1 91.88 104 SER A CA 1
ATOM 756 C C . SER A 1 104 ? -12.352 -6.672 -9.469 1 91.88 104 SER A C 1
ATOM 758 O O . SER A 1 104 ? -11.406 -5.879 -9.477 1 91.88 104 SER A O 1
ATOM 760 N N . GLY A 1 105 ? -13.469 -6.488 -10.148 1 91.44 105 GLY A N 1
ATOM 761 C CA . GLY A 1 105 ? -13.75 -5.23 -10.82 1 91.44 105 GLY A CA 1
ATOM 762 C C . GLY A 1 105 ? -14.531 -4.258 -9.969 1 91.44 105 GLY A C 1
ATOM 763 O O . GLY A 1 105 ? -15.039 -3.252 -10.477 1 91.44 105 GLY A O 1
ATOM 764 N N . ALA A 1 106 ? -14.594 -4.504 -8.688 1 95.62 106 ALA A N 1
ATOM 765 C CA . ALA A 1 106 ? -15.391 -3.674 -7.789 1 95.62 106 ALA A CA 1
ATOM 766 C C . ALA A 1 106 ? -14.742 -2.307 -7.586 1 95.62 106 ALA A C 1
ATOM 768 O O . ALA A 1 106 ? -13.516 -2.182 -7.629 1 95.62 106 ALA A O 1
ATOM 769 N N . ARG A 1 107 ? -15.586 -1.317 -7.379 1 96.81 107 ARG A N 1
ATOM 770 C CA . ARG A 1 107 ? -15.094 -0.019 -6.926 1 96.81 107 ARG A CA 1
ATOM 771 C C . ARG A 1 107 ? -14.781 -0.042 -5.438 1 96.81 107 ARG A C 1
ATOM 773 O O . ARG A 1 107 ? -15.453 -0.727 -4.664 1 96.81 107 ARG A O 1
ATOM 780 N N . TRP A 1 108 ? -13.82 0.715 -5.09 1 97.75 108 TRP A N 1
ATOM 781 C CA . TRP A 1 108 ? -13.375 0.664 -3.701 1 97.75 108 TRP A CA 1
ATOM 782 C C . TRP A 1 108 ? -13.578 2.008 -3.012 1 97.75 108 TRP A C 1
ATOM 784 O O . TRP A 1 108 ? -13.336 3.061 -3.604 1 97.75 108 TRP A O 1
ATOM 794 N N . MET A 1 109 ? -14.016 1.936 -1.787 1 98.31 109 MET A N 1
ATOM 795 C CA . MET A 1 109 ? -14.055 3.086 -0.889 1 98.31 109 MET A CA 1
ATOM 796 C C . MET A 1 109 ? -13.352 2.768 0.429 1 98.31 109 MET A C 1
ATOM 798 O O . MET A 1 109 ? -13.984 2.279 1.368 1 98.31 109 MET A O 1
ATOM 802 N N . ASN A 1 110 ? -12.172 3.014 0.42 1 97.94 110 ASN A N 1
ATOM 803 C CA . ASN A 1 110 ? -11.188 3.393 -0.592 1 97.94 110 ASN A CA 1
ATOM 804 C C . ASN A 1 110 ? -10.414 2.182 -1.099 1 97.94 110 ASN A C 1
ATOM 806 O O . ASN A 1 110 ? -10.438 1.117 -0.48 1 97.94 110 ASN A O 1
ATOM 810 N N . GLN A 1 111 ? -9.766 2.387 -2.271 1 96.19 111 GLN A N 1
ATOM 811 C CA . GLN A 1 111 ? -8.781 1.4 -2.711 1 96.19 111 GLN A CA 1
ATOM 812 C C . GLN A 1 111 ? -7.684 1.222 -1.67 1 96.19 111 GLN A C 1
ATOM 814 O O . GLN A 1 111 ? -7.082 2.199 -1.218 1 96.19 111 GLN A O 1
ATOM 819 N N . PRO A 1 112 ? -7.379 -0.012 -1.309 1 95.25 112 PRO A N 1
ATOM 820 C CA . PRO A 1 112 ? -6.531 -0.257 -0.138 1 95.25 112 PRO A CA 1
ATOM 821 C C . PRO A 1 112 ? -5.133 0.338 -0.285 1 95.25 112 PRO A C 1
ATOM 823 O O . PRO A 1 112 ? -4.582 0.874 0.68 1 95.25 112 PRO A O 1
ATOM 826 N N . ASP A 1 113 ? -4.527 0.253 -1.382 1 94.5 113 ASP A N 1
ATOM 827 C CA . ASP A 1 113 ? -3.18 0.787 -1.563 1 94.5 113 ASP A CA 1
ATOM 828 C C . ASP A 1 113 ? -3.178 2.312 -1.489 1 94.5 113 ASP A C 1
ATOM 830 O O . ASP A 1 113 ? -2.279 2.91 -0.894 1 94.5 113 ASP A O 1
ATOM 834 N N . ALA A 1 114 ? -4.18 2.93 -2.102 1 96.75 114 ALA A N 1
ATOM 835 C CA . ALA A 1 114 ? -4.34 4.379 -2.008 1 96.75 114 ALA A CA 1
ATOM 836 C C . ALA A 1 114 ? -4.582 4.809 -0.563 1 96.75 114 ALA A C 1
ATOM 838 O O . ALA A 1 114 ? -4.02 5.809 -0.106 1 96.75 114 ALA A O 1
ATOM 839 N N . ALA A 1 115 ? -5.391 4.027 0.084 1 96.81 115 ALA A N 1
ATOM 840 C CA . ALA A 1 115 ? -5.68 4.316 1.485 1 96.81 115 ALA A CA 1
ATOM 841 C C . ALA A 1 115 ? -4.414 4.242 2.334 1 96.81 115 ALA A C 1
ATOM 843 O O . ALA A 1 115 ? -4.199 5.082 3.215 1 96.81 115 ALA A O 1
ATOM 844 N N . HIS A 1 116 ? -3.648 3.268 2.055 1 95.06 116 HIS A N 1
ATOM 845 C CA . HIS A 1 116 ? -2.395 3.107 2.785 1 95.06 116 HIS A CA 1
ATOM 846 C C . HIS A 1 116 ? -1.473 4.301 2.566 1 95.06 116 HIS A C 1
ATOM 848 O O . HIS A 1 116 ? -0.94 4.863 3.527 1 95.06 116 HIS A O 1
ATOM 854 N N . ARG A 1 117 ? -1.308 4.707 1.371 1 96 117 ARG A N 1
ATOM 855 C CA . ARG A 1 117 ? -0.466 5.848 1.031 1 96 117 ARG A CA 1
ATOM 856 C C . ARG A 1 117 ? -0.969 7.121 1.708 1 96 117 ARG A C 1
ATOM 858 O O . ARG A 1 117 ? -0.173 7.934 2.182 1 96 117 ARG A O 1
ATOM 865 N N . ALA A 1 118 ? -2.246 7.184 1.806 1 96.62 118 ALA A N 1
ATOM 866 C CA . ALA A 1 118 ? -2.891 8.391 2.328 1 96.62 118 ALA A CA 1
ATOM 867 C C . ALA A 1 118 ? -2.658 8.523 3.83 1 96.62 118 ALA A C 1
ATOM 869 O O . ALA A 1 118 ? -2.947 9.57 4.414 1 96.62 118 ALA A O 1
ATOM 870 N N . ARG A 1 119 ? -2.055 7.539 4.426 1 95.25 119 ARG A N 1
ATOM 871 C CA . ARG A 1 119 ? -1.8 7.609 5.863 1 95.25 119 ARG A CA 1
ATOM 872 C C . ARG A 1 119 ? -0.514 8.375 6.152 1 95.25 119 ARG A C 1
ATOM 874 O O . ARG A 1 119 ? -0.265 8.773 7.293 1 95.25 119 ARG A O 1
ATOM 881 N N . TYR A 1 120 ? 0.285 8.555 5.203 1 96.69 120 TYR A N 1
ATOM 882 C CA . TYR A 1 120 ? 1.549 9.258 5.398 1 96.69 120 TYR A CA 1
ATOM 883 C C . TYR A 1 120 ? 1.329 10.758 5.492 1 96.69 120 TYR A C 1
ATOM 885 O O . TYR A 1 120 ? 1.08 11.422 4.48 1 96.69 120 TYR A O 1
ATOM 893 N N . LYS A 1 121 ? 1.543 11.32 6.637 1 96.69 121 LYS A N 1
ATOM 894 C CA . LYS A 1 121 ? 1.278 12.742 6.852 1 96.69 121 LYS A CA 1
ATOM 895 C C . LYS A 1 121 ? 2.186 13.609 5.984 1 96.69 121 LYS A C 1
ATOM 897 O O . LYS A 1 121 ? 1.721 14.555 5.344 1 96.69 121 LYS A O 1
ATOM 902 N N . PRO A 1 122 ? 3.562 13.273 5.906 1 97.75 122 PRO A N 1
ATOM 903 C CA . PRO A 1 122 ? 4.379 14.117 5.031 1 97.75 122 PRO A CA 1
ATOM 904 C C . PRO A 1 122 ? 3.896 14.109 3.582 1 97.75 122 PRO A C 1
ATOM 906 O O . PRO A 1 122 ? 3.918 15.141 2.912 1 97.75 122 PRO A O 1
ATOM 909 N N . TRP A 1 123 ? 3.447 13.023 3.129 1 97.5 123 TRP A N 1
ATOM 910 C CA . TRP A 1 123 ? 2.912 12.93 1.775 1 97.5 123 TRP A CA 1
ATOM 911 C C . TRP A 1 123 ? 1.638 13.758 1.637 1 97.5 123 TRP A C 1
ATOM 913 O O . TRP A 1 123 ? 1.442 14.445 0.631 1 97.5 123 TRP A O 1
ATOM 923 N N . GLN A 1 124 ? 0.777 13.734 2.635 1 98.12 124 GLN A N 1
ATOM 924 C CA . GLN A 1 124 ? -0.442 14.531 2.639 1 98.12 124 GLN A CA 1
ATOM 925 C C . GLN A 1 124 ? -0.123 16.016 2.514 1 98.12 124 GLN A C 1
ATOM 927 O O . GLN A 1 124 ? -0.747 16.734 1.724 1 98.12 124 GLN A O 1
ATOM 932 N N . LEU A 1 125 ? 0.795 16.438 3.338 1 98.31 125 LEU A N 1
ATOM 933 C CA . LEU A 1 125 ? 1.16 17.859 3.34 1 98.31 125 LEU A CA 1
ATOM 934 C C . LEU A 1 125 ? 1.659 18.297 1.967 1 98.31 125 LEU A C 1
ATOM 936 O O . LEU A 1 125 ? 1.236 19.328 1.447 1 98.31 125 LEU A O 1
ATOM 940 N N . ARG A 1 126 ? 2.508 17.469 1.396 1 98.12 126 ARG A N 1
ATOM 941 C CA . ARG A 1 126 ? 3.049 17.797 0.08 1 98.12 126 ARG A CA 1
ATOM 942 C C . ARG A 1 126 ? 1.949 17.812 -0.976 1 98.12 126 ARG A C 1
ATOM 944 O O . ARG A 1 126 ? 1.888 18.719 -1.803 1 98.12 126 ARG A O 1
ATOM 951 N N . LEU A 1 127 ? 1.107 16.844 -0.923 1 98.19 127 LEU A N 1
ATOM 952 C CA . LEU A 1 127 ? 0.012 16.766 -1.884 1 98.19 127 LEU A CA 1
ATOM 953 C C . LEU A 1 127 ? -0.935 17.938 -1.733 1 98.19 127 LEU A C 1
ATOM 955 O O . LEU A 1 127 ? -1.381 18.516 -2.73 1 98.19 127 LEU A O 1
ATOM 959 N N . ALA A 1 128 ? -1.237 18.297 -0.498 1 98.69 128 ALA A N 1
ATOM 960 C CA . ALA A 1 128 ? -2.084 19.453 -0.252 1 98.69 128 ALA A CA 1
ATOM 961 C C . ALA A 1 128 ? -1.487 20.719 -0.879 1 98.69 128 ALA A C 1
ATOM 963 O O . ALA A 1 128 ? -2.186 21.469 -1.562 1 98.69 128 ALA A O 1
ATOM 964 N N . GLN A 1 129 ? -0.214 20.922 -0.696 1 98.19 129 GLN A N 1
ATOM 965 C CA . GLN A 1 129 ? 0.474 22.062 -1.294 1 98.19 129 GLN A CA 1
ATOM 966 C C . GLN A 1 129 ? 0.321 22.062 -2.812 1 98.19 129 GLN A C 1
ATOM 968 O O . GLN A 1 129 ? -0.003 23.094 -3.408 1 98.19 129 GLN A O 1
ATOM 973 N N . ARG A 1 130 ? 0.49 20.906 -3.393 1 97.44 130 ARG A N 1
ATOM 974 C CA . ARG A 1 130 ? 0.435 20.781 -4.848 1 97.44 130 ARG A CA 1
ATOM 975 C C . ARG A 1 130 ? -0.979 21.031 -5.363 1 97.44 130 ARG A C 1
ATOM 977 O O . ARG A 1 130 ? -1.164 21.422 -6.523 1 97.44 130 ARG A O 1
ATOM 984 N N . CYS A 1 131 ? -1.929 20.859 -4.484 1 98.19 131 CYS A N 1
ATOM 985 C CA . CYS A 1 131 ? -3.326 21.016 -4.875 1 98.19 131 CYS A CA 1
ATOM 986 C C . CYS A 1 131 ? -3.85 22.391 -4.5 1 98.19 131 CYS A C 1
ATOM 988 O O . CYS A 1 131 ? -5.051 22.656 -4.605 1 98.19 131 CYS A O 1
ATOM 990 N N . GLY A 1 132 ? -2.992 23.25 -4.023 1 97.69 132 GLY A N 1
ATOM 991 C CA . GLY A 1 132 ? -3.365 24.625 -3.74 1 97.69 132 GLY A CA 1
ATOM 992 C C . GLY A 1 132 ? -4.02 24.797 -2.383 1 97.69 132 GLY A C 1
ATOM 993 O O . GLY A 1 132 ? -4.652 25.812 -2.119 1 97.69 132 GLY A O 1
ATOM 994 N N . LEU A 1 133 ? -3.941 23.844 -1.506 1 98.44 133 LEU A N 1
ATOM 995 C CA . LEU A 1 133 ? -4.438 23.969 -0.139 1 98.44 133 LEU A CA 1
ATOM 996 C C . LEU A 1 133 ? -3.34 24.469 0.797 1 98.44 133 LEU A C 1
ATOM 998 O O . LEU A 1 133 ? -2.256 23.875 0.855 1 98.44 133 LEU A O 1
ATOM 1002 N N . PRO A 1 134 ? -3.6 25.547 1.464 1 97.69 134 PRO A N 1
ATOM 1003 C CA . PRO A 1 134 ? -2.576 26.016 2.398 1 97.69 134 PRO A CA 1
ATOM 1004 C C . PRO A 1 134 ? -2.324 25.047 3.545 1 97.69 134 PRO A C 1
ATOM 1006 O O . PRO A 1 134 ? -3.266 24.438 4.066 1 97.69 134 PRO A O 1
ATOM 1009 N N . VAL A 1 135 ? -1.076 24.844 3.842 1 98.38 135 VAL A N 1
ATOM 1010 C CA . VAL A 1 135 ? -0.689 24.047 5.008 1 98.38 135 VAL A CA 1
ATOM 1011 C C . VAL A 1 135 ? 0.115 24.922 5.973 1 98.38 135 VAL A C 1
ATOM 1013 O O . VAL A 1 135 ? 0.903 25.766 5.547 1 98.38 135 VAL A O 1
ATOM 1016 N N . PRO A 1 136 ? -0.146 24.781 7.324 1 98.12 136 PRO A N 1
ATOM 1017 C CA . PRO A 1 136 ? 0.756 25.484 8.234 1 98.12 136 PRO A CA 1
ATOM 1018 C C . PRO A 1 136 ? 2.217 25.078 8.055 1 98.12 136 PRO A C 1
ATOM 1020 O O . PRO A 1 136 ? 2.502 23.922 7.723 1 98.12 136 PRO A O 1
ATOM 1023 N N . ALA A 1 137 ? 3.115 26.047 8.273 1 98.44 137 ALA A N 1
ATOM 1024 C CA . ALA A 1 137 ? 4.527 25.672 8.242 1 98.44 137 ALA A CA 1
ATOM 1025 C C . ALA A 1 137 ? 4.797 24.484 9.156 1 98.44 137 ALA A C 1
ATOM 1027 O O . ALA A 1 137 ? 4.395 24.469 10.32 1 98.44 137 ALA A O 1
ATOM 1028 N N . THR A 1 138 ? 5.422 23.438 8.625 1 98.56 138 THR A N 1
ATOM 1029 C CA . THR A 1 138 ? 5.633 22.172 9.328 1 98.56 138 THR A CA 1
ATOM 1030 C C . THR A 1 138 ? 7.055 21.656 9.117 1 98.56 138 THR A C 1
ATOM 1032 O O . THR A 1 138 ? 7.574 21.719 7.996 1 98.56 138 THR A O 1
ATOM 1035 N N . LEU A 1 139 ? 7.645 21.25 10.188 1 98.31 139 LEU A N 1
ATOM 1036 C CA . LEU A 1 139 ? 8.961 20.641 10.148 1 98.31 139 LEU A CA 1
ATOM 1037 C C . LEU A 1 139 ? 8.922 19.219 10.719 1 98.31 139 LEU A C 1
ATOM 1039 O O . LEU A 1 139 ? 8.312 18.984 11.766 1 98.31 139 LEU A O 1
ATOM 1043 N N . ILE A 1 140 ? 9.445 18.266 10 1 98.12 140 ILE A N 1
ATOM 1044 C CA . ILE A 1 140 ? 9.734 16.938 10.508 1 98.12 140 ILE A CA 1
ATOM 1045 C C . ILE A 1 140 ? 11.242 16.688 10.492 1 98.12 140 ILE A C 1
ATOM 1047 O O . ILE A 1 140 ? 11.867 16.734 9.43 1 98.12 140 ILE A O 1
ATOM 1051 N N . THR A 1 141 ? 11.852 16.453 11.672 1 97.94 141 THR A N 1
ATOM 1052 C CA . THR A 1 141 ? 13.312 16.438 11.656 1 97.94 141 THR A CA 1
ATOM 1053 C C . THR A 1 141 ? 13.852 15.539 12.766 1 97.94 141 THR A C 1
ATOM 1055 O O . THR A 1 141 ? 13.164 15.281 13.75 1 97.94 141 THR A O 1
ATOM 1058 N N . THR A 1 142 ? 15.023 15.008 12.539 1 96.94 142 THR A N 1
ATOM 1059 C CA . THR A 1 142 ? 15.828 14.383 13.586 1 96.94 142 THR A CA 1
ATOM 1060 C C . THR A 1 142 ? 17.031 15.258 13.938 1 96.94 142 THR A C 1
ATOM 1062 O O . THR A 1 142 ? 17.938 14.812 14.641 1 96.94 142 THR A O 1
ATOM 1065 N N . PHE A 1 143 ? 17.109 16.484 13.438 1 96.12 143 PHE A N 1
ATOM 1066 C CA . PHE A 1 143 ? 18.203 17.422 13.703 1 96.12 143 PHE A CA 1
ATOM 1067 C C . PHE A 1 143 ? 17.781 18.453 14.75 1 96.12 143 PHE A C 1
ATOM 1069 O O . PHE A 1 143 ? 16.953 19.328 14.477 1 96.12 143 PHE A O 1
ATOM 1076 N N . PRO A 1 144 ? 18.406 18.438 15.906 1 95.81 144 PRO A N 1
ATOM 1077 C CA . PRO A 1 144 ? 18.078 19.438 16.938 1 95.81 144 PRO A CA 1
ATOM 1078 C C . PRO A 1 144 ? 18.266 20.875 16.438 1 95.81 144 PRO A C 1
ATOM 1080 O O . PRO A 1 144 ? 17.438 21.75 16.75 1 95.81 144 PRO A O 1
ATOM 1083 N N . ARG A 1 145 ? 19.25 21.078 15.68 1 95.88 145 ARG A N 1
ATOM 1084 C CA . ARG A 1 145 ? 19.516 22.422 15.18 1 95.88 145 ARG A CA 1
ATOM 1085 C C . ARG A 1 145 ? 18.375 22.906 14.281 1 95.88 145 ARG A C 1
ATOM 1087 O O . ARG A 1 145 ? 17.938 24.047 14.375 1 95.88 145 ARG A O 1
ATOM 1094 N N . ALA A 1 146 ? 17.891 22.016 13.422 1 96.69 146 ALA A N 1
ATOM 1095 C CA . ALA A 1 146 ? 16.766 22.359 12.547 1 96.69 146 ALA A CA 1
ATOM 1096 C C . ALA A 1 146 ? 15.531 22.719 13.359 1 96.69 146 ALA A C 1
ATOM 1098 O O . ALA A 1 146 ? 14.82 23.672 13.039 1 96.69 146 ALA A O 1
ATOM 1099 N N . ALA A 1 147 ? 15.312 21.969 14.367 1 96.5 147 ALA A N 1
ATOM 1100 C CA . ALA A 1 147 ? 14.164 22.219 15.242 1 96.5 147 ALA A CA 1
ATOM 1101 C C . ALA A 1 147 ? 14.281 23.578 15.914 1 96.5 147 ALA A C 1
ATOM 1103 O O . ALA A 1 147 ? 13.312 24.344 15.969 1 96.5 147 ALA A O 1
ATOM 1104 N N . ARG A 1 148 ? 15.43 23.891 16.438 1 95.5 148 ARG A N 1
ATOM 1105 C CA . ARG A 1 148 ? 15.664 25.156 17.109 1 95.5 148 ARG A CA 1
ATOM 1106 C C . ARG A 1 148 ? 15.461 26.328 16.156 1 95.5 148 ARG A C 1
ATOM 1108 O O . ARG A 1 148 ? 14.789 27.312 16.484 1 95.5 148 ARG A O 1
ATOM 1115 N N . GLU A 1 149 ? 16.047 26.188 15 1 96.62 149 GLU A N 1
ATOM 1116 C CA . GLU A 1 149 ? 15.922 27.25 14.008 1 96.62 149 GLU A CA 1
ATOM 1117 C C . GLU A 1 149 ? 14.469 27.453 13.586 1 96.62 149 GLU A C 1
ATOM 1119 O O . GLU A 1 149 ? 14.023 28.578 13.391 1 96.62 149 GLU A O 1
ATOM 1124 N N . PHE A 1 150 ? 13.797 26.375 13.461 1 97.06 150 PHE A N 1
ATOM 1125 C CA . PHE A 1 150 ? 12.383 26.438 13.109 1 97.06 150 PHE A CA 1
ATOM 1126 C C . PHE A 1 150 ? 11.578 27.141 14.195 1 97.06 150 PHE A C 1
ATOM 1128 O O . PHE A 1 150 ? 10.727 27.984 13.898 1 97.06 150 PHE A O 1
ATOM 1135 N N . ALA A 1 151 ? 11.836 26.859 15.414 1 95.06 151 ALA A N 1
ATOM 1136 C CA . ALA A 1 151 ? 11.148 27.453 16.547 1 95.06 151 ALA A CA 1
ATOM 1137 C C . ALA A 1 151 ? 11.406 28.953 16.625 1 95.06 151 ALA A C 1
ATOM 1139 O O . ALA A 1 151 ? 10.562 29.719 17.078 1 95.06 151 ALA A O 1
ATOM 1140 N N . GLU A 1 152 ? 12.578 29.359 16.234 1 95 152 GLU A N 1
ATOM 1141 C CA . GLU A 1 152 ? 12.906 30.781 16.188 1 95 152 GLU A CA 1
ATOM 1142 C C . GLU A 1 152 ? 12.07 31.5 15.141 1 95 152 GLU A C 1
ATOM 1144 O O . GLU A 1 152 ? 11.617 32.625 15.367 1 95 152 GLU A O 1
ATOM 1149 N N . ARG A 1 153 ? 11.859 30.797 14.008 1 95.25 153 ARG A N 1
ATOM 1150 C CA . ARG A 1 153 ? 11.078 31.391 12.922 1 95.25 153 ARG A CA 1
ATOM 1151 C C . ARG A 1 153 ? 9.594 31.375 13.25 1 95.25 153 ARG A C 1
ATOM 1153 O O . ARG A 1 153 ? 8.859 32.312 12.875 1 95.25 153 ARG A O 1
ATOM 1160 N N . TYR A 1 154 ? 9.219 30.328 13.914 1 95 154 TYR A N 1
ATOM 1161 C CA . TYR A 1 154 ? 7.82 30.172 14.297 1 95 154 TYR A CA 1
ATOM 1162 C C . TYR A 1 154 ? 7.691 29.906 15.797 1 95 154 TYR A C 1
ATOM 1164 O O . TYR A 1 154 ? 7.672 28.75 16.234 1 95 154 TYR A O 1
ATOM 1172 N N . PRO A 1 155 ? 7.422 30.953 16.562 1 90.75 155 PRO A N 1
ATOM 1173 C CA . PRO A 1 155 ? 7.488 30.812 18.016 1 90.75 155 PRO A CA 1
ATOM 1174 C C . PRO A 1 155 ? 6.273 30.078 18.578 1 90.75 155 PRO A C 1
ATOM 1176 O O . PRO A 1 155 ? 6.352 29.484 19.672 1 90.75 155 PRO A O 1
ATOM 1179 N N . ASP A 1 156 ? 5.137 30.125 17.984 1 93.44 156 ASP A N 1
ATOM 1180 C CA . ASP A 1 156 ? 3.953 29.406 18.438 1 93.44 156 ASP A CA 1
ATOM 1181 C C . ASP A 1 156 ? 3.809 28.062 17.719 1 93.44 156 ASP A C 1
ATOM 1183 O O . ASP A 1 156 ? 3.219 28 16.625 1 93.44 156 ASP A O 1
ATOM 1187 N N . LEU A 1 157 ? 4.375 26.969 18.422 1 93.69 157 LEU A N 1
ATOM 1188 C CA . LEU A 1 157 ? 4.473 25.656 17.781 1 93.69 157 LEU A CA 1
ATOM 1189 C C . LEU A 1 157 ? 3.635 24.625 18.516 1 93.69 157 LEU A C 1
ATOM 1191 O O . LEU A 1 157 ? 3.422 24.75 19.734 1 93.69 157 LEU A O 1
ATOM 1195 N N . VAL A 1 158 ? 3.18 23.719 17.781 1 93.25 158 VAL A N 1
ATOM 1196 C CA . VAL A 1 158 ? 2.627 22.5 18.344 1 93.25 158 VAL A CA 1
ATOM 1197 C C . VAL A 1 158 ? 3.463 21.297 17.906 1 93.25 158 VAL A C 1
ATOM 1199 O O . VAL A 1 158 ? 4.102 21.328 16.859 1 93.25 158 VAL A O 1
ATOM 1202 N N . VAL A 1 159 ? 3.539 20.297 18.734 1 91.56 159 VAL A N 1
ATOM 1203 C CA . VAL A 1 159 ? 4.188 19.016 18.422 1 91.56 159 VAL A CA 1
ATOM 1204 C C . VAL A 1 159 ? 3.129 17.938 18.219 1 91.56 159 VAL A C 1
ATOM 1206 O O . VAL A 1 159 ? 2.141 17.875 18.953 1 91.56 159 VAL A O 1
ATOM 1209 N N . LYS A 1 160 ? 3.295 17.172 17.125 1 89.75 160 LYS A N 1
ATOM 1210 C CA . LYS A 1 160 ? 2.402 16.078 16.766 1 89.75 160 LYS A CA 1
ATOM 1211 C C . LYS A 1 160 ? 3.191 14.82 16.422 1 89.75 160 LYS A C 1
ATOM 1213 O O . LYS A 1 160 ? 4.328 14.906 15.945 1 89.75 160 LYS A O 1
ATOM 1218 N N . PRO A 1 161 ? 2.584 13.664 16.75 1 89.69 161 PRO A N 1
ATOM 1219 C CA . PRO A 1 161 ? 3.199 12.469 16.172 1 89.69 161 PRO A CA 1
ATOM 1220 C C . PRO A 1 161 ? 3.203 12.5 14.641 1 89.69 161 PRO A C 1
ATOM 1222 O O . PRO A 1 161 ? 2.301 13.07 14.031 1 89.69 161 PRO A O 1
ATOM 1225 N N . VAL A 1 162 ? 4.172 11.844 14.055 1 93.06 162 VAL A N 1
ATOM 1226 C CA . VAL A 1 162 ? 4.238 11.781 12.594 1 93.06 162 VAL A CA 1
ATOM 1227 C C . VAL A 1 162 ? 3.182 10.812 12.07 1 93.06 162 VAL A C 1
ATOM 1229 O O . VAL A 1 162 ? 2.482 11.117 11.102 1 93.06 162 VAL A O 1
ATOM 1232 N N . SER A 1 163 ? 2.982 9.539 12.594 1 87.12 163 SER A N 1
ATOM 1233 C CA . SER A 1 163 ? 2.074 8.484 12.148 1 87.12 163 SER A CA 1
ATOM 1234 C C . SER A 1 163 ? 0.655 8.734 12.648 1 87.12 163 SER A C 1
ATOM 1236 O O . SER A 1 163 ? -0.302 8.156 12.125 1 87.12 163 SER A O 1
ATOM 1238 N N . GLY A 1 164 ? 0.441 9.602 13.414 1 69 164 GLY A N 1
ATOM 1239 C CA . GLY A 1 164 ? -0.852 9.758 14.062 1 69 164 GLY A CA 1
ATOM 1240 C C . GLY A 1 164 ? -1.132 8.688 15.109 1 69 164 GLY A C 1
ATOM 1241 O O . GLY A 1 164 ? -2.17 8.719 15.766 1 69 164 GLY A O 1
ATOM 1242 N N . ALA A 1 165 ? -0.245 7.559 15.125 1 57.12 165 ALA A N 1
ATOM 1243 C CA . ALA A 1 165 ? -0.467 6.461 16.062 1 57.12 165 ALA A CA 1
ATOM 1244 C C . ALA A 1 165 ? 0.086 6.801 17.453 1 57.12 165 ALA A C 1
ATOM 1246 O O . ALA A 1 165 ? 1.033 7.582 17.562 1 57.12 165 ALA A O 1
ATOM 1247 N N . HIS A 1 166 ? -0.681 6.582 18.516 1 49.59 166 HIS A N 1
ATOM 1248 C CA . HIS A 1 166 ? -0.161 6.746 19.875 1 49.59 166 HIS A CA 1
ATOM 1249 C C . HIS A 1 166 ? 0.804 5.621 20.234 1 49.59 166 HIS A C 1
ATOM 1251 O O . HIS A 1 166 ? 0.624 4.48 19.797 1 49.59 166 HIS A O 1
ATOM 1257 N N . PRO A 1 167 ? 2.168 5.957 20.875 1 41.84 167 PRO A N 1
ATOM 1258 C CA . PRO A 1 167 ? 3.137 4.949 21.312 1 41.84 167 PRO A CA 1
ATOM 1259 C C . PRO A 1 167 ? 2.482 3.783 22.047 1 41.84 167 PRO A C 1
ATOM 1261 O O . PRO A 1 167 ? 3.084 2.713 22.172 1 41.84 167 PRO A O 1
ATOM 1264 N N . GLN A 1 168 ? 1.469 3.92 22.906 1 42.94 168 GLN A N 1
ATOM 1265 C CA . GLN A 1 168 ? 0.906 2.844 23.719 1 42.94 168 GLN A CA 1
ATOM 1266 C C . GLN A 1 168 ? -0.046 1.979 22.906 1 42.94 168 GLN A C 1
ATOM 1268 O O . GLN A 1 168 ? -0.591 2.43 21.891 1 42.94 168 GLN A O 1
ATOM 1273 N N . ASP A 1 169 ? 0.049 0.686 22.938 1 41.69 169 ASP A N 1
ATOM 1274 C CA . ASP A 1 169 ? -0.913 -0.315 22.484 1 41.69 169 ASP A CA 1
ATOM 1275 C C . ASP A 1 169 ? -2.33 0.049 22.922 1 41.69 169 ASP A C 1
ATOM 1277 O O . ASP A 1 169 ? -2.617 0.118 24.109 1 41.69 169 ASP A O 1
ATOM 1281 N N . PRO A 1 170 ? -3.584 0.085 22.406 1 45.16 170 PRO A N 1
ATOM 1282 C CA . PRO A 1 170 ? -4.41 0.652 21.328 1 45.16 170 PRO A CA 1
ATOM 1283 C C . PRO A 1 170 ? -4.031 2.094 21 1 45.16 170 PRO A C 1
ATOM 1285 O O . PRO A 1 170 ? -3.664 2.861 21.891 1 45.16 170 PRO A O 1
ATOM 1288 N N . PRO A 1 171 ? -3.621 2.348 19.812 1 46.12 171 PRO A N 1
ATOM 1289 C CA . PRO A 1 171 ? -3.16 3.662 19.359 1 46.12 171 PRO A CA 1
ATOM 1290 C C . PRO A 1 171 ? -4.074 4.797 19.812 1 46.12 171 PRO A C 1
ATOM 1292 O O . PRO A 1 171 ? -5.27 4.797 19.5 1 46.12 171 PRO A O 1
ATOM 1295 N N . LEU A 1 172 ? -3.967 5.125 21.109 1 45.47 172 LEU A N 1
ATOM 1296 C CA . LEU A 1 172 ? -4.664 6.363 21.438 1 45.47 172 LEU A CA 1
ATOM 1297 C C . LEU A 1 172 ? -4 7.551 20.75 1 45.47 172 LEU A C 1
ATOM 1299 O O . LEU A 1 172 ? -2.779 7.574 20.578 1 45.47 172 LEU A O 1
ATOM 1303 N N . ALA A 1 173 ? -4.766 8.258 20.016 1 51.34 173 ALA A N 1
ATOM 1304 C CA . ALA A 1 173 ? -4.332 9.516 19.422 1 51.34 173 ALA A CA 1
ATOM 1305 C C . ALA A 1 173 ? -3.559 10.359 20.422 1 51.34 173 ALA A C 1
ATOM 1307 O O . ALA A 1 173 ? -3.992 10.539 21.562 1 51.34 173 ALA A O 1
ATOM 1308 N N . VAL A 1 174 ? -2.203 10.57 20.219 1 56.12 174 VAL A N 1
ATOM 1309 C CA . VAL A 1 174 ? -1.427 11.523 21.016 1 56.12 174 VAL A CA 1
ATOM 1310 C C . VAL A 1 174 ? -1.854 12.945 20.672 1 56.12 174 VAL A C 1
ATOM 1312 O O . VAL A 1 174 ? -1.842 13.344 19.5 1 56.12 174 VAL A O 1
ATOM 1315 N N . PRO A 1 175 ? -2.287 13.648 21.75 1 62.47 175 PRO A N 1
ATOM 1316 C CA . PRO A 1 175 ? -2.758 15.008 21.484 1 62.47 175 PRO A CA 1
ATOM 1317 C C . PRO A 1 175 ? -1.646 15.922 20.984 1 62.47 175 PRO A C 1
ATOM 1319 O O . PRO A 1 175 ? -0.483 15.75 21.359 1 62.47 175 PRO A O 1
ATOM 1322 N N . THR A 1 176 ? -2.068 16.703 20.062 1 75.25 176 THR A N 1
ATOM 1323 C CA . THR A 1 176 ? -1.258 17.859 19.703 1 75.25 176 THR A CA 1
ATOM 1324 C C . THR A 1 176 ? -1.047 18.766 20.906 1 75.25 176 THR A C 1
ATOM 1326 O O . THR A 1 176 ? -2 19.094 21.609 1 75.25 176 THR A O 1
ATOM 1329 N N . SER A 1 177 ? 0.251 19.078 21.203 1 77.38 177 SER A N 1
ATOM 1330 C CA . SER A 1 177 ? 0.54 19.938 22.359 1 77.38 177 SER A CA 1
ATOM 1331 C C . SER A 1 177 ? 1.383 21.141 21.953 1 77.38 177 SER A C 1
ATOM 1333 O O . SER A 1 177 ? 2.174 21.062 21 1 77.38 177 SER A O 1
ATOM 1335 N N . ARG A 1 178 ? 1.168 22.203 22.672 1 82.56 178 ARG A N 1
ATOM 1336 C CA . ARG A 1 178 ? 1.959 23.406 22.438 1 82.56 178 ARG A CA 1
ATOM 1337 C C . ARG A 1 178 ? 3.393 23.219 22.922 1 82.56 178 ARG A C 1
ATOM 1339 O O . ARG A 1 178 ? 3.627 22.609 23.969 1 82.56 178 ARG A O 1
ATOM 1346 N N . VAL A 1 179 ? 4.359 23.719 22.156 1 83.75 179 VAL A N 1
ATOM 1347 C CA . VAL A 1 179 ? 5.77 23.688 22.531 1 83.75 179 VAL A CA 1
ATOM 1348 C C . VAL A 1 179 ? 6.117 24.922 23.359 1 83.75 179 VAL A C 1
ATOM 1350 O O . VAL A 1 179 ? 5.895 26.047 22.922 1 83.75 179 VAL A O 1
ATOM 1353 N N . PRO A 1 180 ? 6.598 24.672 24.5 1 82.94 180 PRO A N 1
ATOM 1354 C CA . PRO A 1 180 ? 6.988 25.844 25.281 1 82.94 180 PRO A CA 1
ATOM 1355 C C . PRO A 1 180 ? 8.133 26.625 24.656 1 82.94 180 PRO A C 1
ATOM 1357 O O . PRO A 1 180 ? 8.938 26.062 23.906 1 82.94 180 PRO A O 1
ATOM 1360 N N . PRO A 1 181 ? 8.148 27.922 24.906 1 79.75 181 PRO A N 1
ATOM 1361 C CA . PRO A 1 181 ? 9.172 28.781 24.312 1 79.75 181 PRO A CA 1
ATOM 1362 C C . PRO A 1 181 ? 10.594 28.312 24.641 1 79.75 181 PRO A C 1
ATOM 1364 O O . PRO A 1 181 ? 11.5 28.484 23.828 1 79.75 181 PRO A O 1
ATOM 1367 N N . GLU A 1 182 ? 10.805 27.734 25.797 1 81 182 GLU A N 1
ATOM 1368 C CA . GLU A 1 182 ? 12.148 27.328 26.203 1 81 182 GLU A CA 1
ATOM 1369 C C . GLU A 1 182 ? 12.352 25.828 26.031 1 81 182 GLU A C 1
ATOM 1371 O O . GLU A 1 182 ? 13.188 25.234 26.703 1 81 182 GLU A O 1
ATOM 1376 N N . ALA A 1 183 ? 11.656 25.344 25.094 1 86 183 ALA A N 1
ATOM 1377 C CA . ALA A 1 183 ? 11.742 23.891 24.891 1 86 183 ALA A CA 1
ATOM 1378 C C . ALA A 1 183 ? 13.141 23.484 24.453 1 86 183 ALA A C 1
ATOM 1380 O O . ALA A 1 183 ? 13.781 24.172 23.656 1 86 183 ALA A O 1
ATOM 1381 N N . ASP A 1 184 ? 13.633 22.375 25.016 1 88.25 184 ASP A N 1
ATOM 1382 C CA . ASP A 1 184 ? 14.852 21.719 24.578 1 88.25 184 ASP A CA 1
ATOM 1383 C C . ASP A 1 184 ? 14.57 20.734 23.453 1 88.25 184 ASP A C 1
ATOM 1385 O O . ASP A 1 184 ? 13.812 19.766 23.625 1 88.25 184 ASP A O 1
ATOM 1389 N N . PHE A 1 185 ? 15.219 20.969 22.312 1 92.31 185 PHE A N 1
ATOM 1390 C CA . PHE A 1 185 ? 14.922 20.172 21.125 1 92.31 185 PHE A CA 1
ATOM 1391 C C . PHE A 1 185 ? 15.93 19.047 20.969 1 92.31 185 PHE A C 1
ATOM 1393 O O . PHE A 1 185 ? 15.953 18.359 19.938 1 92.31 185 PHE A O 1
ATOM 1400 N N . SER A 1 186 ? 16.719 18.797 21.969 1 91.56 186 SER A N 1
ATOM 1401 C CA . SER A 1 186 ? 17.719 17.75 21.891 1 91.56 186 SER A CA 1
ATOM 1402 C C . SER A 1 186 ? 17.078 16.375 21.672 1 91.56 186 SER A C 1
ATOM 1404 O O . SER A 1 186 ? 17.656 15.508 21.016 1 91.56 186 SER A O 1
ATOM 1406 N N . ALA A 1 187 ? 15.891 16.234 22.125 1 89.75 187 ALA A N 1
ATOM 1407 C CA . ALA A 1 187 ? 15.203 14.945 22.109 1 89.75 187 ALA A CA 1
ATOM 1408 C C . ALA A 1 187 ? 14.789 14.562 20.688 1 89.75 187 ALA A C 1
ATOM 1410 O O . ALA A 1 187 ? 14.516 13.391 20.406 1 89.75 187 ALA A O 1
ATOM 1411 N N . VAL A 1 188 ? 14.797 15.531 19.781 1 91.94 188 VAL A N 1
ATOM 1412 C CA . VAL A 1 188 ? 14.375 15.234 18.406 1 91.94 188 VAL A CA 1
ATOM 1413 C C . VAL A 1 188 ? 15.383 14.305 17.75 1 91.94 188 VAL A C 1
ATOM 1415 O O . VAL A 1 188 ? 15.07 13.648 16.75 1 91.94 188 VAL A O 1
ATOM 1418 N N . ALA A 1 189 ? 16.562 14.25 18.266 1 91.62 189 ALA A N 1
ATOM 1419 C CA . ALA A 1 189 ? 17.609 13.391 17.734 1 91.62 189 ALA A CA 1
ATOM 1420 C C . ALA A 1 189 ? 17.266 11.914 17.906 1 91.62 189 ALA A C 1
ATOM 1422 O O . ALA A 1 189 ? 17.844 11.047 17.25 1 91.62 189 ALA A O 1
ATOM 1423 N N . HIS A 1 190 ? 16.312 11.641 18.766 1 91.25 190 HIS A N 1
ATOM 1424 C CA . HIS A 1 190 ? 16 10.258 19.078 1 91.25 190 HIS A CA 1
ATOM 1425 C C . HIS A 1 190 ? 14.844 9.742 18.234 1 91.25 190 HIS A C 1
ATOM 1427 O O . HIS A 1 190 ? 14.508 8.555 18.281 1 91.25 190 HIS A O 1
ATOM 1433 N N . GLY A 1 191 ? 14.203 10.562 17.422 1 93.69 191 GLY A N 1
ATOM 1434 C CA . GLY A 1 191 ? 13.125 10.18 16.531 1 93.69 191 GLY A CA 1
ATOM 1435 C C . GLY A 1 191 ? 12.539 11.352 15.773 1 93.69 191 GLY A C 1
ATOM 1436 O O . GLY A 1 191 ? 12.484 12.469 16.281 1 93.69 191 GLY A O 1
ATOM 1437 N N . PRO A 1 192 ? 12.172 11.016 14.594 1 95.56 192 PRO A N 1
ATOM 1438 C CA . PRO A 1 192 ? 11.547 12.102 13.844 1 95.56 192 PRO A CA 1
ATOM 1439 C C . PRO A 1 192 ? 10.414 12.781 14.609 1 95.56 192 PRO A C 1
ATOM 1441 O O . PRO A 1 192 ? 9.539 12.094 15.156 1 95.56 192 PRO A O 1
ATOM 1444 N N . THR A 1 193 ? 10.445 14.062 14.672 1 94.25 193 THR A N 1
ATOM 1445 C CA . THR A 1 193 ? 9.469 14.875 15.391 1 94.25 193 THR A CA 1
ATOM 1446 C C . THR A 1 193 ? 8.805 15.883 14.453 1 94.25 193 THR A C 1
ATOM 1448 O O . THR A 1 193 ? 9.492 16.547 13.68 1 94.25 193 THR A O 1
ATOM 1451 N N . LEU A 1 194 ? 7.512 15.922 14.562 1 96.5 194 LEU A N 1
ATOM 1452 C CA . LEU A 1 194 ? 6.758 16.859 13.742 1 96.5 194 LEU A CA 1
ATOM 1453 C C . LEU A 1 194 ? 6.422 18.125 14.531 1 96.5 194 LEU A C 1
ATOM 1455 O O . LEU A 1 194 ? 5.738 18.062 15.555 1 96.5 194 LEU A O 1
ATOM 1459 N N . LEU A 1 195 ? 6.949 19.234 14.117 1 96.31 195 LEU A N 1
ATOM 1460 C CA . LEU A 1 195 ? 6.66 20.562 14.641 1 96.31 195 LEU A CA 1
ATOM 1461 C C . LEU A 1 195 ? 5.859 21.375 13.625 1 96.31 195 LEU A C 1
ATOM 1463 O O . LEU A 1 195 ? 6.211 21.438 12.445 1 96.31 195 LEU A O 1
ATOM 1467 N N . GLN A 1 196 ? 4.852 21.969 14.102 1 97.31 196 GLN A N 1
ATOM 1468 C CA . GLN A 1 196 ? 3.982 22.719 13.195 1 97.31 196 GLN A CA 1
ATOM 1469 C C . GLN A 1 196 ? 3.574 24.062 13.797 1 97.31 196 GLN A C 1
ATOM 1471 O O . GLN A 1 196 ? 3.273 24.141 14.984 1 97.31 196 GLN A O 1
ATOM 1476 N N . ARG A 1 197 ? 3.633 25.062 12.953 1 97.06 197 ARG A N 1
ATOM 1477 C CA . ARG A 1 197 ? 3.123 26.359 13.391 1 97.06 197 ARG A CA 1
ATOM 1478 C C . ARG A 1 197 ? 1.663 26.25 13.82 1 97.06 197 ARG A C 1
ATOM 1480 O O . ARG A 1 197 ? 0.832 25.719 13.086 1 97.06 197 ARG A O 1
ATOM 1487 N N . ARG A 1 198 ? 1.411 26.766 14.953 1 95.06 198 ARG A N 1
ATOM 1488 C CA . ARG A 1 198 ? 0.033 26.766 15.43 1 95.06 198 ARG A CA 1
ATOM 1489 C C . ARG A 1 198 ? -0.812 27.781 14.656 1 95.06 198 ARG A C 1
ATOM 1491 O O . ARG A 1 198 ? -0.396 28.922 14.461 1 95.06 198 ARG A O 1
ATOM 1498 N N . VAL A 1 199 ? -1.965 27.328 14.281 1 94.94 199 VAL A N 1
ATOM 1499 C CA . VAL A 1 199 ? -2.93 28.234 13.672 1 94.94 199 VAL A CA 1
ATOM 1500 C C . VAL A 1 199 ? -3.828 28.844 14.75 1 94.94 199 VAL A C 1
ATOM 1502 O O . VAL A 1 199 ? -4.465 28.109 15.508 1 94.94 199 VAL A O 1
ATOM 1505 N N . ALA A 1 200 ? -3.777 30.141 14.883 1 93.31 200 ALA A N 1
ATOM 1506 C CA . ALA A 1 200 ? -4.762 30.812 15.734 1 93.31 200 ALA A CA 1
ATOM 1507 C C . ALA A 1 200 ? -6.156 30.719 15.125 1 93.31 200 ALA A C 1
ATOM 1509 O O . ALA A 1 200 ? -6.59 31.641 14.43 1 93.31 200 ALA A O 1
ATOM 1510 N N . LYS A 1 201 ? -6.816 29.641 15.469 1 93.25 201 LYS A N 1
ATOM 1511 C CA . LYS A 1 201 ? -8.039 29.344 14.734 1 93.25 201 LYS A CA 1
ATOM 1512 C C . LYS A 1 201 ? -9.258 29.938 15.43 1 93.25 201 LYS A C 1
ATOM 1514 O O . LYS A 1 201 ? -9.32 29.984 16.656 1 93.25 201 LYS A O 1
ATOM 1519 N N . ARG A 1 202 ? -10.227 30.344 14.727 1 94.12 202 ARG A N 1
ATOM 1520 C CA . ARG A 1 202 ? -11.539 30.734 15.234 1 94.12 202 ARG A CA 1
ATOM 1521 C C . ARG A 1 202 ? -12.523 29.578 15.156 1 94.12 202 ARG A C 1
ATOM 1523 O O . ARG A 1 202 ? -13.57 29.594 15.805 1 94.12 202 ARG A O 1
ATOM 1530 N N . ALA A 1 203 ? -12.148 28.578 14.32 1 95.5 203 ALA A N 1
ATOM 1531 C CA . ALA A 1 203 ? -13.031 27.422 14.211 1 95.5 203 ALA A CA 1
ATOM 1532 C C . ALA A 1 203 ? -12.273 26.203 13.695 1 95.5 203 ALA A C 1
ATOM 1534 O O . ALA A 1 203 ? -11.227 26.344 13.047 1 95.5 203 ALA A O 1
ATOM 1535 N N . ASP A 1 204 ? -12.773 25.031 14.047 1 95.88 204 ASP A N 1
ATOM 1536 C CA . ASP A 1 204 ? -12.406 23.766 13.406 1 95.88 204 ASP A CA 1
ATOM 1537 C C . ASP A 1 204 ? -13.367 23.438 12.273 1 95.88 204 ASP A C 1
ATOM 1539 O O . ASP A 1 204 ? -14.578 23.656 12.383 1 95.88 204 ASP A O 1
ATOM 1543 N N . ILE A 1 205 ? -12.812 22.953 11.18 1 97.88 205 ILE A N 1
ATOM 1544 C CA . ILE A 1 205 ? -13.641 22.484 10.07 1 97.88 205 ILE A CA 1
ATOM 1545 C C . ILE A 1 205 ? -13.422 20.984 9.859 1 97.88 205 ILE A C 1
ATOM 1547 O O . ILE A 1 205 ? -12.281 20.531 9.742 1 97.88 205 ILE A O 1
ATOM 1551 N N . ARG A 1 206 ? -14.477 20.266 9.898 1 98.06 206 ARG A N 1
ATOM 1552 C CA . ARG A 1 206 ? -14.516 18.891 9.422 1 98.06 206 ARG A CA 1
ATOM 1553 C C . ARG A 1 206 ? -15.195 18.812 8.062 1 98.06 206 ARG A C 1
ATOM 1555 O O . ARG A 1 206 ? -16.375 19.125 7.934 1 98.06 206 ARG A O 1
ATOM 1562 N N . LEU A 1 207 ? -14.398 18.453 7.082 1 98.81 207 LEU A N 1
ATOM 1563 C CA . LEU A 1 207 ? -14.93 18.297 5.73 1 98.81 207 LEU A CA 1
ATOM 1564 C C . LEU A 1 207 ? -14.961 16.828 5.328 1 98.81 207 LEU A C 1
ATOM 1566 O O . LEU A 1 207 ? -13.914 16.219 5.133 1 98.81 207 LEU A O 1
ATOM 1570 N N . THR A 1 208 ? -16.156 16.281 5.207 1 98.81 208 THR A N 1
ATOM 1571 C CA . THR A 1 208 ? -16.312 14.914 4.707 1 98.81 208 THR A CA 1
ATOM 1572 C C . THR A 1 208 ? -16.516 14.914 3.193 1 98.81 208 THR A C 1
ATOM 1574 O O . THR A 1 208 ? -17.438 15.531 2.68 1 98.81 208 THR A O 1
ATOM 1577 N N . ALA A 1 209 ? -15.57 14.305 2.533 1 98.88 209 ALA A N 1
ATOM 1578 C CA . ALA A 1 209 ? -15.648 14.188 1.079 1 98.88 209 ALA A CA 1
ATOM 1579 C C . ALA A 1 209 ? -16.031 12.773 0.663 1 98.88 209 ALA A C 1
ATOM 1581 O O . ALA A 1 209 ? -15.422 11.797 1.119 1 98.88 209 ALA A O 1
ATOM 1582 N N . VAL A 1 210 ? -17.047 12.641 -0.191 1 98.75 210 VAL A N 1
ATOM 1583 C CA . VAL A 1 210 ? -17.5 11.383 -0.781 1 98.75 210 VAL A CA 1
ATOM 1584 C C . VAL A 1 210 ? -17.609 11.531 -2.297 1 98.75 210 VAL A C 1
ATOM 1586 O O . VAL A 1 210 ? -18.562 12.148 -2.797 1 98.75 210 VAL A O 1
ATOM 1589 N N . GLY A 1 211 ? -16.703 10.938 -3.023 1 97.44 211 GLY A N 1
ATOM 1590 C CA . GLY A 1 211 ? -16.641 11.25 -4.441 1 97.44 211 GLY A CA 1
ATOM 1591 C C . GLY A 1 211 ? -16.484 12.734 -4.719 1 97.44 211 GLY A C 1
ATOM 1592 O O . GLY A 1 211 ? -15.516 13.352 -4.266 1 97.44 211 GLY A O 1
ATOM 1593 N N . GLU A 1 212 ? -17.484 13.258 -5.344 1 97 212 GLU A N 1
ATOM 1594 C CA . GLU A 1 212 ? -17.438 14.672 -5.691 1 97 212 GLU A CA 1
ATOM 1595 C C . GLU A 1 212 ? -18.188 15.516 -4.66 1 97 212 GLU A C 1
ATOM 1597 O O . GLU A 1 212 ? -18.141 16.75 -4.691 1 97 212 GLU A O 1
ATOM 1602 N N . GLU A 1 213 ? -18.844 14.906 -3.77 1 98.56 213 GLU A N 1
ATOM 1603 C CA . GLU A 1 213 ? -19.656 15.617 -2.783 1 98.56 213 GLU A CA 1
ATOM 1604 C C . GLU A 1 213 ? -18.812 16.062 -1.591 1 98.56 213 GLU A C 1
ATOM 1606 O O . GLU A 1 213 ? -18.031 15.273 -1.055 1 98.56 213 GLU A O 1
ATOM 1611 N N . LEU A 1 214 ? -18.953 17.312 -1.23 1 98.88 214 LEU A N 1
ATOM 1612 C CA . LEU A 1 214 ? -18.234 17.906 -0.101 1 98.88 214 LEU A CA 1
ATOM 1613 C C . LEU A 1 214 ? -19.203 18.391 0.966 1 98.88 214 LEU A C 1
ATOM 1615 O O . LEU A 1 214 ? -20.062 19.234 0.692 1 98.88 214 LEU A O 1
ATOM 1619 N N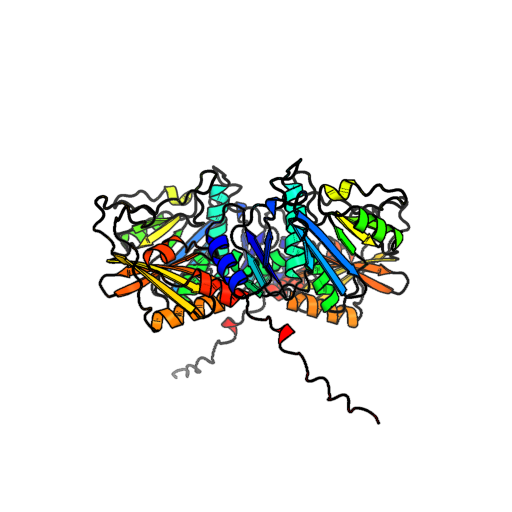 . LEU A 1 215 ? -19.109 17.812 2.191 1 98.88 215 LEU A N 1
ATOM 1620 C CA . LEU A 1 215 ? -19.984 18.172 3.309 1 98.88 215 LEU A CA 1
ATOM 1621 C C . LEU A 1 215 ? -19.172 18.703 4.484 1 98.88 215 LEU A C 1
ATOM 1623 O O . LEU A 1 215 ? -18.547 17.938 5.215 1 98.88 215 LEU A O 1
ATOM 1627 N N . ALA A 1 216 ? -19.25 20 4.664 1 98.81 216 ALA A N 1
ATOM 1628 C CA . ALA A 1 216 ? -18.406 20.641 5.684 1 98.81 216 ALA A CA 1
ATOM 1629 C C . ALA A 1 216 ? -19.219 20.953 6.938 1 98.81 216 ALA A C 1
ATOM 1631 O O . ALA A 1 216 ? -20.391 21.359 6.848 1 98.81 216 ALA A O 1
ATOM 1632 N N . ALA A 1 217 ? -18.625 20.75 8.055 1 98.56 217 ALA A N 1
ATOM 1633 C CA . ALA A 1 217 ? -19.141 21.172 9.359 1 98.56 217 ALA A CA 1
ATOM 1634 C C . ALA A 1 217 ? -18.125 22.016 10.102 1 98.56 217 ALA A C 1
ATOM 1636 O O . ALA A 1 217 ? -16.906 21.781 10 1 98.56 217 ALA A O 1
ATOM 1637 N N . ARG A 1 218 ? -18.641 22.938 10.781 1 97.19 218 ARG A N 1
ATOM 1638 C CA . ARG A 1 218 ? -17.812 23.938 11.445 1 97.19 218 ARG A CA 1
ATOM 1639 C C . ARG A 1 218 ? -18.125 24 12.938 1 97.19 218 ARG A C 1
ATOM 1641 O O . ARG A 1 218 ? -19.297 23.953 13.336 1 97.19 218 ARG A O 1
ATOM 1648 N N . LYS A 1 219 ? -17.062 24.031 13.75 1 95.56 219 LYS A N 1
ATOM 1649 C CA . LYS A 1 219 ? -17.188 24.203 15.195 1 95.56 219 LYS A CA 1
ATOM 1650 C C . LYS A 1 219 ? -16.344 25.359 15.695 1 95.56 219 LYS A C 1
ATOM 1652 O O . LYS A 1 219 ? -15.125 25.375 15.5 1 95.56 219 LYS A O 1
ATOM 1657 N N . THR A 1 220 ? -17.016 26.328 16.312 1 92 220 THR A N 1
ATOM 1658 C CA . THR A 1 220 ? -16.328 27.516 16.797 1 92 220 THR A CA 1
ATOM 1659 C C . THR A 1 220 ? -15.344 27.141 17.906 1 92 220 THR A C 1
ATOM 1661 O O . THR A 1 220 ? -15.672 26.344 18.797 1 92 220 THR A O 1
ATOM 1664 N N . ALA A 1 221 ? -14.188 27.609 17.672 1 81.94 221 ALA A N 1
ATOM 1665 C CA . ALA A 1 221 ? -13.164 27.359 18.688 1 81.94 221 ALA A CA 1
ATOM 1666 C C . ALA A 1 221 ? -13.422 28.188 19.953 1 81.94 221 ALA A C 1
ATOM 1668 O O . ALA A 1 221 ? -13.742 29.375 19.859 1 81.94 221 ALA A O 1
ATOM 1669 N N . LEU A 1 222 ? -13.906 27.469 20.984 1 65.81 222 LEU A N 1
ATOM 1670 C CA . LEU A 1 222 ? -14.109 28.234 22.203 1 65.81 222 LEU A CA 1
ATOM 1671 C C . LEU A 1 222 ? -12.781 28.578 22.859 1 65.81 222 LEU A C 1
ATOM 1673 O O . LEU A 1 222 ? -11.797 27.844 22.719 1 65.81 222 LEU A O 1
ATOM 1677 N N . ALA A 1 223 ? -12.648 29.812 23.234 1 55.97 223 ALA A N 1
ATOM 1678 C CA . ALA A 1 223 ? -11.508 30.188 24.062 1 55.97 223 ALA A CA 1
ATOM 1679 C C . ALA A 1 223 ? -11.227 29.141 25.125 1 55.97 223 ALA A C 1
ATOM 1681 O O . ALA A 1 223 ? -12.078 28.844 25.969 1 55.97 223 ALA A O 1
ATOM 1682 N N . SER A 1 224 ? -10.617 28.016 24.703 1 54.94 224 SER A N 1
ATOM 1683 C CA . SER A 1 224 ? -10.367 26.953 25.672 1 54.94 224 SER A CA 1
ATOM 1684 C C . SER A 1 224 ? -9.82 27.516 26.984 1 54.94 224 SER A C 1
ATOM 1686 O O . SER A 1 224 ? -9.141 28.531 26.984 1 54.94 224 SER A O 1
ATOM 1688 N N . LEU A 1 225 ? -10.414 27.016 28.156 1 52.34 225 LEU A N 1
ATOM 1689 C CA . LEU A 1 225 ? -9.922 27.281 29.5 1 52.34 225 LEU A CA 1
ATOM 1690 C C . LEU A 1 225 ? -8.445 26.906 29.625 1 52.34 225 LEU A C 1
ATOM 1692 O O . LEU A 1 225 ? -7.719 27.484 30.438 1 52.34 225 LEU A O 1
ATOM 1696 N N . ASP A 1 226 ? -8.039 25.859 28.812 1 57.5 226 ASP A N 1
ATOM 1697 C CA . ASP A 1 226 ? -6.633 25.453 28.844 1 57.5 226 ASP A CA 1
ATOM 1698 C C . ASP A 1 226 ? -5.918 25.844 27.547 1 57.5 226 ASP A C 1
ATOM 1700 O O . ASP A 1 226 ? -6.211 25.297 26.484 1 57.5 226 ASP A O 1
ATOM 1704 N N . PRO A 1 227 ? -5.176 26.891 27.641 1 56.94 227 PRO A N 1
ATOM 1705 C CA . PRO A 1 227 ? -4.469 27.422 26.469 1 56.94 227 PRO A CA 1
ATOM 1706 C C . PRO A 1 227 ? -3.609 26.359 25.781 1 56.94 227 PRO A C 1
ATOM 1708 O O . PRO A 1 227 ? -3.238 26.531 24.625 1 56.94 227 PRO A O 1
ATOM 1711 N N . ASP A 1 228 ? -3.428 25.219 26.516 1 58.03 228 ASP A N 1
ATOM 1712 C CA . ASP A 1 228 ? -2.494 24.234 25.984 1 58.03 228 ASP A CA 1
ATOM 1713 C C . ASP A 1 228 ? -3.227 23.156 25.188 1 58.03 228 ASP A C 1
ATOM 1715 O O . ASP A 1 228 ? -2.6 22.375 24.484 1 58.03 228 ASP A O 1
ATOM 1719 N N . GLU A 1 229 ? -4.508 23.188 25.281 1 60.44 229 GLU A N 1
ATOM 1720 C CA . GLU A 1 229 ? -5.301 22.203 24.547 1 60.44 229 GLU A CA 1
ATOM 1721 C C . GLU A 1 229 ? -5.773 22.75 23.203 1 60.44 229 GLU A C 1
ATOM 1723 O O . GLU A 1 229 ? -6.59 23.672 23.156 1 60.44 229 GLU A O 1
ATOM 1728 N N . VAL A 1 230 ? -5.203 22.172 22.062 1 64.06 230 VAL A N 1
ATOM 1729 C CA . VAL A 1 230 ? -5.508 22.734 20.75 1 64.06 230 VAL A CA 1
ATOM 1730 C C . VAL A 1 230 ? -6.281 21.703 19.922 1 64.06 230 VAL A C 1
ATOM 1732 O O . VAL A 1 230 ? -6.895 22.047 18.906 1 64.06 230 VAL A O 1
ATOM 1735 N N . ASP A 1 231 ? -6.387 20.516 20.5 1 67.81 231 ASP A N 1
ATOM 1736 C CA . ASP A 1 231 ? -7.016 19.438 19.734 1 67.81 231 ASP A CA 1
ATOM 1737 C C . ASP A 1 231 ? -8.508 19.359 20.031 1 67.81 231 ASP A C 1
ATOM 1739 O O . ASP A 1 231 ? -8.914 19.016 21.141 1 67.81 231 ASP A O 1
ATOM 1743 N N . VAL A 1 232 ? -9.336 19.594 19.016 1 67.62 232 VAL A N 1
ATOM 1744 C CA . VAL A 1 232 ? -10.781 19.688 19.156 1 67.62 232 VAL A CA 1
ATOM 1745 C C . VAL A 1 232 ? -11.344 18.375 19.688 1 67.62 232 VAL A C 1
ATOM 1747 O O . VAL A 1 232 ? -12.406 18.344 20.297 1 67.62 232 VAL A O 1
ATOM 1750 N N . ARG A 1 233 ? -10.734 17.359 19.453 1 63.06 233 ARG A N 1
ATOM 1751 C CA . ARG A 1 233 ? -11.211 16.047 19.875 1 63.06 233 ARG A CA 1
ATOM 1752 C C . ARG A 1 233 ? -11.227 15.93 21.391 1 63.06 233 ARG A C 1
ATOM 1754 O O . ARG A 1 233 ? -11.938 15.094 21.953 1 63.06 233 ARG A O 1
ATOM 1761 N N . PHE A 1 234 ? -10.461 16.812 21.922 1 53.31 234 PHE A N 1
ATOM 1762 C CA . PHE A 1 234 ? -10.266 16.719 23.359 1 53.31 234 PHE A CA 1
ATOM 1763 C C . PHE A 1 234 ? -10.742 18 24.047 1 53.31 234 PHE A C 1
ATOM 1765 O O . PHE A 1 234 ? -10.75 18.078 25.266 1 53.31 234 PHE A O 1
ATOM 1772 N N . ALA A 1 235 ? -11.102 18.938 23.094 1 56.72 235 ALA A N 1
ATOM 1773 C CA . ALA A 1 235 ? -11.547 20.219 23.641 1 56.72 235 ALA A CA 1
ATOM 1774 C C . ALA A 1 235 ? -13.031 20.188 23.984 1 56.72 235 ALA A C 1
ATOM 1776 O O . ALA A 1 235 ? -13.836 19.609 23.25 1 56.72 235 ALA A O 1
ATOM 1777 N N . GLY A 1 236 ? -13.477 19.953 25.125 1 53.12 236 GLY A N 1
ATOM 1778 C CA . GLY A 1 236 ? -14.805 19.875 25.703 1 53.12 236 GLY A CA 1
ATOM 1779 C C . GLY A 1 236 ? -15.711 21.016 25.297 1 53.12 236 GLY A C 1
ATOM 1780 O O . GLY A 1 236 ? -16.359 21.656 26.125 1 53.12 236 GLY A O 1
ATOM 1781 N N . SER A 1 237 ? -15.516 21.562 23.969 1 57.12 237 SER A N 1
ATOM 1782 C CA . SER A 1 237 ? -16.469 22.641 23.766 1 57.12 237 SER A CA 1
ATOM 1783 C C . SER A 1 237 ? -17.891 22.109 23.625 1 57.12 237 SER A C 1
ATOM 1785 O O . SER A 1 237 ? -18.109 21.031 23.078 1 57.12 237 SER A O 1
ATOM 1787 N N . GLY A 1 238 ? -18.719 22.422 24.516 1 64.75 238 GLY A N 1
ATOM 1788 C CA . GLY A 1 238 ? -20.156 22.141 24.531 1 64.75 238 GLY A CA 1
ATOM 1789 C C . GLY A 1 238 ? -20.859 22.578 23.281 1 64.75 238 GLY A C 1
ATOM 1790 O O . GLY A 1 238 ? -22.062 22.328 23.109 1 64.75 238 GLY A O 1
ATOM 1791 N N . GLU A 1 239 ? -20.078 23.266 22.312 1 80 239 GLU A N 1
ATOM 1792 C CA . GLU A 1 239 ? -20.797 23.75 21.141 1 80 239 GLU A CA 1
ATOM 1793 C C . GLU A 1 239 ? -20.953 22.656 20.094 1 80 239 GLU A C 1
ATOM 1795 O O . GLU A 1 239 ? -20.031 21.875 19.859 1 80 239 GLU A O 1
ATOM 1800 N N . PRO A 1 240 ? -22.016 22.641 19.5 1 89 240 PRO A N 1
ATOM 1801 C CA . PRO A 1 240 ? -22.281 21.641 18.469 1 89 240 PRO A CA 1
ATOM 1802 C C . PRO A 1 240 ? -21.656 21.984 17.125 1 89 240 PRO A C 1
ATOM 1804 O O . PRO A 1 240 ? -21.344 23.141 16.859 1 89 240 PRO A O 1
ATOM 1807 N N . TRP A 1 241 ? -21.359 20.969 16.328 1 95.81 241 TRP A N 1
ATOM 1808 C CA . TRP A 1 241 ? -21 21.156 14.922 1 95.81 241 TRP A CA 1
ATOM 1809 C C . TRP A 1 241 ? -22.172 21.75 14.141 1 95.81 241 TRP A C 1
ATOM 1811 O O . TRP A 1 241 ? -23.328 21.375 14.359 1 95.81 241 TRP A O 1
ATOM 1821 N N . ARG A 1 242 ? -21.906 22.688 13.203 1 97.31 242 ARG A N 1
ATOM 1822 C CA . ARG A 1 242 ? -22.906 23.281 12.312 1 97.31 242 ARG A CA 1
ATOM 1823 C C . ARG A 1 242 ? -22.469 23.156 10.852 1 97.31 242 ARG A C 1
ATOM 1825 O O . ARG A 1 242 ? -21.281 23.266 10.539 1 97.31 242 ARG A O 1
ATOM 1832 N N . PRO A 1 243 ? -23.484 22.969 10 1 98.19 243 PRO A N 1
ATOM 1833 C CA . PRO A 1 243 ? -23.109 22.922 8.586 1 98.19 243 PRO A CA 1
ATOM 1834 C C . PRO A 1 243 ? -22.422 24.203 8.117 1 98.19 243 PRO A C 1
ATOM 1836 O O . PRO A 1 243 ? -22.719 25.297 8.609 1 98.19 243 PRO A O 1
ATOM 1839 N N . ALA A 1 244 ? -21.5 24.047 7.195 1 98.31 244 ALA A N 1
ATOM 1840 C CA . ALA A 1 244 ? -20.797 25.188 6.617 1 98.31 244 ALA A CA 1
ATOM 1841 C C . ALA A 1 244 ? -20.656 25.031 5.105 1 98.31 244 ALA A C 1
ATOM 1843 O O . ALA A 1 244 ? -20.609 23.906 4.594 1 98.31 244 ALA A O 1
ATOM 1844 N N . GLU A 1 245 ? -20.594 26.172 4.426 1 98.19 245 GLU A N 1
ATOM 1845 C CA . GLU A 1 245 ? -20.312 26.156 2.994 1 98.19 245 GLU A CA 1
ATOM 1846 C C . GLU A 1 245 ? -18.812 26.016 2.738 1 98.19 245 GLU A C 1
ATOM 1848 O O . GLU A 1 245 ? -18 26.625 3.438 1 98.19 245 GLU A O 1
ATOM 1853 N N . VAL A 1 246 ? -18.484 25.297 1.75 1 98.75 246 VAL A N 1
ATOM 1854 C CA . VAL A 1 246 ? -17.094 25.141 1.363 1 98.75 246 VAL A CA 1
ATOM 1855 C C . VAL A 1 246 ? -16.703 26.219 0.363 1 98.75 246 VAL A C 1
ATOM 1857 O O . VAL A 1 246 ? -17.281 26.312 -0.722 1 98.75 246 VAL A O 1
ATOM 1860 N N . PRO A 1 247 ? -15.734 27.062 0.704 1 98.25 247 PRO A N 1
ATOM 1861 C CA . PRO A 1 247 ? -15.289 28.031 -0.292 1 98.25 247 PRO A CA 1
ATOM 1862 C C . PRO A 1 247 ? -14.883 27.391 -1.613 1 98.25 247 PRO A C 1
ATOM 1864 O O . PRO A 1 247 ? -14.273 26.312 -1.616 1 98.25 247 PRO A O 1
ATOM 1867 N N . PRO A 1 248 ? -15.164 28 -2.734 1 98.06 248 PRO A N 1
ATOM 1868 C CA . PRO A 1 248 ? -14.93 27.391 -4.043 1 98.06 248 PRO A CA 1
ATOM 1869 C C . PRO A 1 248 ? -13.484 26.953 -4.242 1 98.06 248 PRO A C 1
ATOM 1871 O O . PRO A 1 248 ? -13.227 25.859 -4.766 1 98.06 248 PRO A O 1
ATOM 1874 N N . ARG A 1 249 ? -12.531 27.766 -3.818 1 97.81 249 ARG A N 1
ATOM 1875 C CA . ARG A 1 249 ? -11.125 27.438 -3.996 1 97.81 249 ARG A CA 1
ATOM 1876 C C . ARG A 1 249 ? -10.742 26.219 -3.168 1 97.81 249 ARG A C 1
ATOM 1878 O O . ARG A 1 249 ? -9.953 25.375 -3.613 1 97.81 249 ARG A O 1
ATOM 1885 N N . VAL A 1 250 ? -11.305 26.156 -2 1 98.69 250 VAL A N 1
ATOM 1886 C CA . VAL A 1 250 ? -11.062 24.984 -1.151 1 98.69 250 VAL A CA 1
ATOM 1887 C C . VAL A 1 250 ? -11.672 23.75 -1.788 1 98.69 250 VAL A C 1
ATOM 1889 O O . VAL A 1 250 ? -11.047 22.688 -1.818 1 98.69 250 VAL A O 1
ATOM 1892 N N . ALA A 1 251 ? -12.836 23.906 -2.322 1 98.88 251 ALA A N 1
ATOM 1893 C CA . ALA A 1 251 ? -13.516 22.797 -2.982 1 98.88 251 ALA A CA 1
ATOM 1894 C C . ALA A 1 251 ? -12.688 22.25 -4.141 1 98.88 251 ALA A C 1
ATOM 1896 O O . ALA A 1 251 ? -12.508 21.047 -4.273 1 98.88 251 ALA A O 1
ATOM 1897 N N . GLU A 1 252 ? -12.188 23.141 -4.906 1 98.69 252 GLU A N 1
ATOM 1898 C CA . GLU A 1 252 ? -11.359 22.734 -6.039 1 98.69 252 GLU A CA 1
ATOM 1899 C C . GLU A 1 252 ? -10.102 22 -5.57 1 98.69 252 GLU A C 1
ATOM 1901 O O . GLU A 1 252 ? -9.75 20.953 -6.109 1 98.69 252 GLU A O 1
ATOM 1906 N N . GLY A 1 253 ? -9.438 22.547 -4.555 1 98.81 253 GLY A N 1
ATOM 1907 C CA . GLY A 1 253 ? -8.242 21.922 -4.008 1 98.81 253 GLY A CA 1
ATOM 1908 C C . GLY A 1 253 ? -8.492 20.547 -3.42 1 98.81 253 GLY A C 1
ATOM 1909 O O . GLY A 1 253 ? -7.711 19.625 -3.633 1 98.81 253 GLY A O 1
ATOM 1910 N N . VAL A 1 254 ? -9.625 20.406 -2.74 1 98.88 254 VAL A N 1
ATOM 1911 C CA . VAL A 1 254 ? -9.953 19.141 -2.084 1 98.88 254 VAL A CA 1
ATOM 1912 C C . VAL A 1 254 ? -10.289 18.094 -3.135 1 98.88 254 VAL A C 1
ATOM 1914 O O . VAL A 1 254 ? -9.852 16.938 -3.025 1 98.88 254 VAL A O 1
ATOM 1917 N N . ARG A 1 255 ? -11.023 18.453 -4.168 1 98.81 255 ARG A N 1
ATOM 1918 C CA . ARG A 1 255 ? -11.328 17.516 -5.23 1 98.81 255 ARG A CA 1
ATOM 1919 C C . ARG A 1 255 ? -10.07 17.078 -5.965 1 98.81 255 ARG A C 1
ATOM 1921 O O . ARG A 1 255 ? -9.898 15.898 -6.289 1 98.81 255 ARG A O 1
ATOM 1928 N N . ALA A 1 256 ? -9.164 18.031 -6.215 1 98.81 256 ALA A N 1
ATOM 1929 C CA . ALA A 1 256 ? -7.879 17.688 -6.824 1 98.81 256 ALA A CA 1
ATOM 1930 C C . ALA A 1 256 ? -7.078 16.75 -5.93 1 98.81 256 ALA A C 1
ATOM 1932 O O . ALA A 1 256 ? -6.469 15.789 -6.41 1 98.81 256 ALA A O 1
ATOM 1933 N N . TYR A 1 257 ? -7.094 17.062 -4.637 1 98.75 257 TYR A N 1
ATOM 1934 C CA . TYR A 1 257 ? -6.398 16.234 -3.646 1 98.75 257 TYR A CA 1
ATOM 1935 C C . TYR A 1 257 ? -6.91 14.805 -3.668 1 98.75 257 TYR A C 1
ATOM 1937 O O . TYR A 1 257 ? -6.121 13.859 -3.76 1 98.75 257 TYR A O 1
ATOM 1945 N N . LEU A 1 258 ? -8.195 14.609 -3.639 1 98.81 258 LEU A N 1
ATOM 1946 C CA . LEU A 1 258 ? -8.781 13.281 -3.594 1 98.81 258 LEU A CA 1
ATOM 1947 C C . LEU A 1 258 ? -8.523 12.523 -4.895 1 98.81 258 LEU A C 1
ATOM 1949 O O . LEU A 1 258 ? -8.234 11.328 -4.875 1 98.81 258 LEU A O 1
ATOM 1953 N N . ARG A 1 259 ? -8.633 13.227 -5.988 1 98.38 259 ARG A N 1
ATOM 1954 C CA . ARG A 1 259 ? -8.344 12.609 -7.281 1 98.38 259 ARG A CA 1
ATOM 1955 C C . ARG A 1 259 ? -6.898 12.133 -7.355 1 98.38 259 ARG A C 1
ATOM 1957 O O . ARG A 1 259 ? -6.633 10.992 -7.746 1 98.38 259 ARG A O 1
ATOM 1964 N N . ALA A 1 260 ? -6.016 12.953 -6.918 1 97.81 260 ALA A N 1
ATOM 1965 C CA . ALA A 1 260 ? -4.594 12.609 -6.957 1 97.81 260 ALA A CA 1
ATOM 1966 C C . ALA A 1 260 ? -4.273 11.484 -5.98 1 97.81 260 ALA A C 1
ATOM 1968 O O . ALA A 1 260 ? -3.424 10.633 -6.262 1 97.81 260 ALA A O 1
ATOM 1969 N N . ALA A 1 261 ? -4.961 11.477 -4.898 1 98.06 261 ALA A N 1
ATOM 1970 C CA . ALA A 1 261 ? -4.715 10.469 -3.867 1 98.06 261 ALA A CA 1
ATOM 1971 C C . ALA A 1 261 ? -5.402 9.148 -4.215 1 98.06 261 ALA A C 1
ATOM 1973 O O . ALA A 1 261 ? -5.102 8.109 -3.621 1 98.06 261 ALA A O 1
ATOM 1974 N N . GLY A 1 262 ? -6.328 9.172 -5.133 1 97.56 262 GLY A N 1
ATOM 1975 C CA . GLY A 1 262 ? -7.102 7.992 -5.473 1 97.56 262 GLY A CA 1
ATOM 1976 C C . GLY A 1 262 ? -8.102 7.605 -4.402 1 97.56 262 GLY A C 1
ATOM 1977 O O . GLY A 1 262 ? -8.328 6.418 -4.148 1 97.56 262 GLY A O 1
ATOM 1978 N N . LEU A 1 263 ? -8.695 8.625 -3.756 1 98.56 263 LEU A N 1
ATOM 1979 C CA . LEU A 1 263 ? -9.617 8.359 -2.652 1 98.56 263 LEU A CA 1
ATOM 1980 C C . LEU A 1 263 ? -11.055 8.664 -3.055 1 98.56 263 LEU A C 1
ATOM 1982 O O . LEU A 1 263 ? -11.32 9.688 -3.689 1 98.56 263 LEU A O 1
ATOM 1986 N N . ALA A 1 264 ? -11.945 7.797 -2.666 1 98.56 264 ALA A N 1
ATOM 1987 C CA . ALA A 1 264 ? -13.383 8.016 -2.84 1 98.56 264 ALA A CA 1
ATOM 1988 C C . ALA A 1 264 ? -13.992 8.656 -1.599 1 98.56 264 ALA A C 1
ATOM 1990 O O . ALA A 1 264 ? -15.086 9.227 -1.663 1 98.56 264 ALA A O 1
ATOM 1991 N N . TYR A 1 265 ? -13.328 8.492 -0.535 1 98.69 265 TYR A N 1
ATOM 1992 C CA . TYR A 1 265 ? -13.758 9.023 0.752 1 98.69 265 TYR A CA 1
ATOM 1993 C C . TYR A 1 265 ? -12.586 9.648 1.501 1 98.69 265 TYR A C 1
ATOM 1995 O O . TYR A 1 265 ? -11.484 9.109 1.505 1 98.69 265 TYR A O 1
ATOM 2003 N N . GLY A 1 266 ? -12.852 10.695 2.148 1 98.62 266 GLY A N 1
ATOM 2004 C CA . GLY A 1 266 ? -11.898 11.305 3.064 1 98.62 266 GLY A CA 1
ATOM 2005 C C . GLY A 1 266 ? -12.547 12.273 4.039 1 98.62 266 GLY A C 1
ATOM 2006 O O . GLY A 1 266 ? -13.461 13.008 3.672 1 98.62 266 GLY A O 1
ATOM 2007 N N . ALA A 1 267 ? -12.109 12.211 5.258 1 98.44 267 ALA A N 1
ATOM 2008 C CA . ALA A 1 267 ? -12.445 13.227 6.258 1 98.44 267 ALA A CA 1
ATOM 2009 C C . ALA A 1 267 ? -11.273 14.18 6.488 1 98.44 267 ALA A C 1
ATOM 2011 O O . ALA A 1 267 ? -10.258 13.797 7.07 1 98.44 267 ALA A O 1
ATOM 2012 N N . LEU A 1 268 ? -11.438 15.375 6.043 1 98.56 268 LEU A N 1
ATOM 2013 C CA . LEU A 1 268 ? -10.367 16.359 6.117 1 98.56 268 LEU A CA 1
ATOM 2014 C C . LEU A 1 268 ? -10.586 17.312 7.277 1 98.56 268 LEU A C 1
ATOM 2016 O O . LEU A 1 268 ? -11.711 17.766 7.512 1 98.56 268 LEU A O 1
ATOM 2020 N N . ASP A 1 269 ? -9.547 17.594 7.977 1 97.56 269 ASP A N 1
ATOM 2021 C CA . ASP A 1 269 ? -9.562 18.562 9.062 1 97.56 269 ASP A CA 1
ATOM 2022 C C . ASP A 1 269 ? -8.844 19.844 8.648 1 97.56 269 ASP A C 1
ATOM 2024 O O . ASP A 1 269 ? -7.73 19.797 8.109 1 97.56 269 ASP A O 1
ATOM 2028 N N . PHE A 1 270 ? -9.531 20.969 8.898 1 98.19 270 PHE A N 1
ATOM 2029 C CA . PHE A 1 270 ? -8.953 22.281 8.68 1 98.19 270 PHE A CA 1
ATOM 2030 C C . PHE A 1 270 ? -9.055 23.141 9.938 1 98.19 270 PHE A C 1
ATOM 2032 O O . PHE A 1 270 ? -9.953 22.953 10.758 1 98.19 270 PHE A O 1
ATOM 2039 N N . ALA A 1 271 ? -8.133 24.047 10.086 1 97.12 271 ALA A N 1
ATOM 2040 C CA . ALA A 1 271 ? -8.25 25.156 11.023 1 97.12 271 ALA A CA 1
ATOM 2041 C C . ALA A 1 271 ? -8.578 26.453 10.297 1 97.12 271 ALA A C 1
ATOM 2043 O O . ALA A 1 271 ? -7.832 26.891 9.422 1 97.12 271 ALA A O 1
ATOM 2044 N N . GLU A 1 272 ? -9.688 26.984 10.641 1 97.5 272 GLU A N 1
ATOM 2045 C CA . GLU A 1 272 ? -10.047 28.297 10.094 1 97.5 272 GLU A CA 1
ATOM 2046 C C . GLU A 1 272 ? -9.422 29.422 10.914 1 97.5 272 GLU A C 1
ATOM 2048 O O . GLU A 1 272 ? -9.672 29.531 12.109 1 97.5 272 GLU A O 1
ATOM 2053 N N . ASP A 1 273 ? -8.672 30.281 10.219 1 96.81 273 ASP A N 1
ATOM 2054 C CA . ASP A 1 273 ? -8.031 31.359 10.969 1 96.81 273 ASP A CA 1
ATOM 2055 C C . ASP A 1 273 ? -8.914 32.594 11 1 96.81 273 ASP A C 1
ATOM 2057 O O . ASP A 1 273 ? -10.062 32.562 10.547 1 96.81 273 ASP A O 1
ATOM 2061 N N . GLY A 1 274 ? -8.406 33.688 11.555 1 95.38 274 GLY A N 1
ATOM 2062 C CA . GLY A 1 274 ? -9.164 34.938 11.734 1 95.38 274 GLY A CA 1
ATOM 2063 C C . GLY A 1 274 ? -9.586 35.562 10.422 1 95.38 274 GLY A C 1
ATOM 2064 O O . GLY A 1 274 ? -10.57 36.312 10.375 1 95.38 274 GLY A O 1
ATOM 2065 N N . ASP A 1 275 ? -8.945 35.219 9.328 1 96.31 275 ASP A N 1
ATOM 2066 C CA . ASP A 1 275 ? -9.234 35.781 8.016 1 96.31 275 ASP A CA 1
ATOM 2067 C C . ASP A 1 275 ? -10.156 34.875 7.207 1 96.31 275 ASP A C 1
ATOM 2069 O O . ASP A 1 275 ? -10.516 35.188 6.074 1 96.31 275 ASP A O 1
ATOM 2073 N N . GLY A 1 276 ? -10.469 33.781 7.773 1 96.5 276 GLY A N 1
ATOM 2074 C CA . GLY A 1 276 ? -11.359 32.875 7.094 1 96.5 276 GLY A CA 1
ATOM 2075 C C . GLY A 1 276 ? -10.625 31.844 6.246 1 96.5 276 GLY A C 1
ATOM 2076 O O . GLY A 1 276 ? -11.25 31.062 5.527 1 96.5 276 GLY A O 1
ATOM 2077 N N . THR A 1 277 ? -9.336 31.875 6.32 1 97.38 277 THR A N 1
ATOM 2078 C CA . THR A 1 277 ? -8.547 30.891 5.578 1 97.38 277 THR A CA 1
ATOM 2079 C C . THR A 1 277 ? -8.633 29.516 6.23 1 97.38 277 THR A C 1
ATOM 2081 O O . THR A 1 277 ? -8.523 29.391 7.453 1 97.38 277 THR A O 1
ATOM 2084 N N . TRP A 1 278 ? -8.883 28.484 5.402 1 98.5 278 TRP A N 1
ATOM 2085 C CA . TRP A 1 278 ? -8.867 27.094 5.875 1 98.5 278 TRP A CA 1
ATOM 2086 C C . TRP A 1 278 ? -7.477 26.484 5.727 1 98.5 278 TRP A C 1
ATOM 2088 O O . TRP A 1 278 ? -7.02 26.234 4.613 1 98.5 278 TRP A O 1
ATOM 2098 N N . TRP A 1 279 ? -6.809 26.25 6.801 1 98.38 279 TRP A N 1
ATOM 2099 C CA . TRP A 1 279 ? -5.504 25.594 6.809 1 98.38 279 TRP A CA 1
ATOM 2100 C C . TRP A 1 279 ? -5.66 24.078 6.906 1 98.38 279 TRP A C 1
ATOM 2102 O O . TRP A 1 279 ? -6.242 23.562 7.863 1 98.38 279 TRP A O 1
ATOM 2112 N N . PHE A 1 280 ? -5.121 23.391 5.91 1 98.56 280 PHE A N 1
ATOM 2113 C CA . PHE A 1 280 ? -5.188 21.938 5.852 1 98.56 280 PHE A CA 1
ATOM 2114 C C . PHE A 1 280 ? -4.352 21.312 6.961 1 98.56 280 PHE A C 1
ATOM 2116 O O . PHE A 1 280 ? -3.17 21.641 7.113 1 98.56 280 PHE A O 1
ATOM 2123 N N . LEU A 1 281 ? -4.969 20.359 7.676 1 97 281 LEU A N 1
ATOM 2124 C CA . LEU A 1 281 ? -4.238 19.703 8.758 1 97 281 LEU A CA 1
ATOM 2125 C C . LEU A 1 281 ? -3.996 18.234 8.43 1 97 281 LEU A C 1
ATOM 2127 O O . LEU A 1 281 ? -2.877 17.734 8.578 1 97 281 LEU A O 1
ATOM 2131 N N . GLU A 1 282 ? -4.996 17.547 8 1 96.62 282 GLU A N 1
ATOM 2132 C CA . GLU A 1 282 ? -4.887 16.125 7.684 1 96.62 282 GLU A CA 1
ATOM 2133 C C . GLU A 1 282 ? -6.113 15.641 6.914 1 96.62 282 GLU A C 1
ATOM 2135 O O . GLU A 1 282 ? -7.152 16.297 6.906 1 96.62 282 GLU A O 1
ATOM 2140 N N . CYS A 1 283 ? -5.918 14.609 6.234 1 97.69 283 CYS A N 1
ATOM 2141 C CA . CYS A 1 283 ? -7 13.836 5.633 1 97.69 283 CYS A CA 1
ATOM 2142 C C . CYS A 1 283 ? -7.016 12.414 6.172 1 97.69 283 CYS A C 1
ATOM 2144 O O . CYS A 1 283 ? -6.082 11.648 5.934 1 97.69 283 CYS A O 1
ATOM 2146 N N . ASN A 1 284 ? -8.031 12.148 6.891 1 96.44 284 ASN A N 1
ATOM 2147 C CA . ASN A 1 284 ? -8.234 10.781 7.352 1 96.44 284 ASN A CA 1
ATOM 2148 C C . ASN A 1 284 ? -9.094 9.977 6.379 1 96.44 284 ASN A C 1
ATOM 2150 O O . ASN A 1 284 ? -10.289 10.25 6.23 1 96.44 284 ASN A O 1
ATOM 2154 N N . GLN A 1 285 ? -8.5 8.992 5.742 1 97.12 285 GLN A N 1
ATOM 2155 C CA . GLN A 1 285 ? -9.148 8.25 4.668 1 97.12 285 GLN A CA 1
ATOM 2156 C C . GLN A 1 285 ? -10.242 7.34 5.207 1 97.12 285 GLN A C 1
ATOM 2158 O O . GLN A 1 285 ? -11.062 6.824 4.441 1 97.12 285 GLN A O 1
ATOM 2163 N N . SER A 1 286 ? -10.391 7.18 6.484 1 95.38 286 SER A N 1
ATOM 2164 C CA . SER A 1 286 ? -11.453 6.406 7.121 1 95.38 286 SER A CA 1
ATOM 2165 C C . SER A 1 286 ? -12.031 7.152 8.32 1 95.38 286 SER A C 1
ATOM 2167 O O . SER A 1 286 ? -12.461 6.531 9.297 1 95.38 286 SER A O 1
ATOM 2169 N N . GLY A 1 287 ? -12.031 8.383 8.211 1 95 287 GLY A N 1
ATOM 2170 C CA . GLY A 1 287 ? -12.453 9.211 9.328 1 95 287 GLY A CA 1
ATOM 2171 C C . GLY A 1 287 ? -13.914 9.023 9.688 1 95 287 GLY A C 1
ATOM 2172 O O . GLY A 1 287 ? -14.75 8.781 8.812 1 95 287 GLY A O 1
ATOM 2173 N N . GLN A 1 288 ? -14.18 9.188 11 1 93.56 288 GLN A N 1
ATOM 2174 C CA . GLN A 1 288 ? -15.547 9.086 11.5 1 93.56 288 GLN A CA 1
ATOM 2175 C C . GLN A 1 288 ? -16.391 10.25 11.008 1 93.56 288 GLN A C 1
ATOM 2177 O O . GLN A 1 288 ? -15.883 11.344 10.773 1 93.56 288 GLN A O 1
ATOM 2182 N N . PHE A 1 289 ? -17.688 9.969 10.852 1 96.38 289 PHE A N 1
ATOM 2183 C CA . PHE A 1 289 ? -18.562 11.023 10.367 1 96.38 289 PHE A CA 1
ATOM 2184 C C . PHE A 1 289 ? -19.859 11.062 11.172 1 96.38 289 PHE A C 1
ATOM 2186 O O . PHE A 1 289 ? -20.625 12.023 11.078 1 96.38 289 PHE A O 1
ATOM 2193 N N . GLY A 1 290 ? -20.141 10.039 12 1 94.81 290 GLY A N 1
ATOM 2194 C CA . GLY A 1 290 ? -21.406 9.914 12.703 1 94.81 290 GLY A CA 1
ATOM 2195 C C . GLY A 1 290 ? -21.719 11.117 13.57 1 94.81 290 GLY A C 1
ATOM 2196 O O . GLY A 1 290 ? -22.859 11.609 13.57 1 94.81 290 GLY A O 1
ATOM 2197 N N . PHE A 1 291 ? -20.719 11.609 14.336 1 93.19 291 PHE A N 1
ATOM 2198 C CA . PHE A 1 291 ? -20.938 12.734 15.242 1 93.19 291 PHE A CA 1
ATOM 2199 C C . PHE A 1 291 ? -21.281 14 14.469 1 93.19 291 PHE A C 1
ATOM 2201 O O . PHE A 1 291 ? -22.094 14.805 14.93 1 93.19 291 PHE A O 1
ATOM 2208 N N . VAL A 1 292 ? -20.734 14.109 13.297 1 96.5 292 VAL A N 1
ATOM 2209 C CA . VAL A 1 292 ? -21.047 15.266 12.453 1 96.5 292 VAL A CA 1
ATOM 2210 C C . VAL A 1 292 ? -22.484 15.164 11.953 1 96.5 292 VAL A C 1
ATOM 2212 O O . VAL A 1 292 ? -2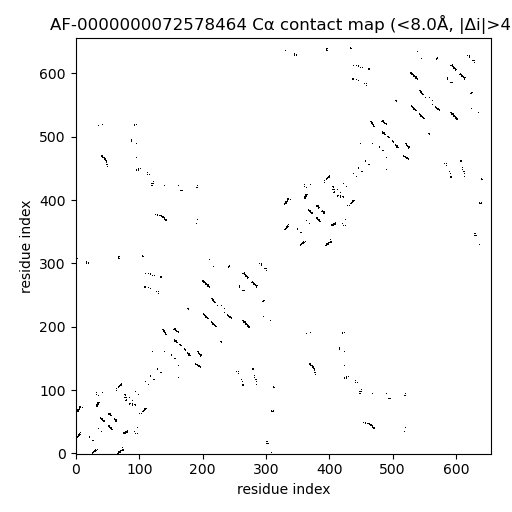3.234 16.141 11.992 1 96.5 292 VAL A O 1
ATOM 2215 N N . GLU A 1 293 ? -22.828 14.031 11.5 1 97 293 GLU A N 1
ATOM 2216 C CA . GLU A 1 293 ? -24.172 13.852 10.984 1 97 293 GLU A CA 1
ATOM 2217 C C . GLU A 1 293 ? -25.219 14.07 12.086 1 97 293 GLU A C 1
ATOM 2219 O O . GLU A 1 293 ? -26.25 14.703 11.859 1 97 293 GLU A O 1
ATOM 2224 N N . VAL A 1 294 ? -24.984 13.617 13.234 1 94.69 294 VAL A N 1
ATOM 2225 C CA . VAL A 1 294 ? -25.922 13.766 14.352 1 94.69 294 VAL A CA 1
ATOM 2226 C C . VAL A 1 294 ? -26.094 15.242 14.695 1 94.69 294 VAL A C 1
ATOM 2228 O O . VAL A 1 294 ? -27.219 15.719 14.875 1 94.69 294 VAL A O 1
ATOM 2231 N N . ASP A 1 295 ? -25.031 15.953 14.711 1 95.44 295 ASP A N 1
ATOM 2232 C CA . ASP A 1 295 ? -25.062 17.359 15.102 1 95.44 295 ASP A CA 1
ATOM 2233 C C . ASP A 1 295 ? -25.672 18.219 14 1 95.44 295 ASP A C 1
ATOM 2235 O O . ASP A 1 295 ? -26.359 19.203 14.273 1 95.44 295 ASP A O 1
ATOM 2239 N N . THR A 1 296 ? -25.406 17.906 12.766 1 97.62 296 THR A N 1
ATOM 2240 C CA . THR A 1 296 ? -25.688 18.844 11.688 1 97.62 296 THR A CA 1
ATOM 2241 C C . THR A 1 296 ? -26.906 18.406 10.883 1 97.62 296 THR A C 1
ATOM 2243 O O . THR A 1 296 ? -27.484 19.203 10.148 1 97.62 296 THR A O 1
ATOM 2246 N N . GLY A 1 297 ? -27.234 17.156 10.914 1 97.38 297 GLY A N 1
ATOM 2247 C CA . GLY A 1 297 ? -28.297 16.625 10.078 1 97.38 297 GLY A CA 1
ATOM 2248 C C . GLY A 1 297 ? -27.875 16.422 8.641 1 97.38 297 GLY A C 1
ATOM 2249 O O . GLY A 1 297 ? -28.703 16.031 7.797 1 97.38 297 GLY A O 1
ATOM 2250 N N . GLN A 1 298 ? -26.625 16.672 8.328 1 98.38 298 GLN A N 1
ATOM 2251 C CA . GLN A 1 298 ? -26.156 16.453 6.965 1 98.38 298 GLN A CA 1
ATOM 2252 C C . GLN A 1 298 ? -26.25 14.977 6.574 1 98.38 298 GLN A C 1
ATOM 2254 O O . GLN A 1 298 ? -26.047 14.094 7.406 1 98.38 298 GLN A O 1
ATOM 2259 N N . PRO A 1 299 ? -26.516 14.734 5.293 1 98.31 299 PRO A N 1
ATOM 2260 C CA . PRO A 1 299 ? -26.781 13.359 4.848 1 98.31 299 PRO A CA 1
ATOM 2261 C C . PRO A 1 299 ? -25.5 12.617 4.465 1 98.31 299 PRO A C 1
ATOM 2263 O O . PRO A 1 299 ? -25.391 12.117 3.342 1 98.31 299 PRO A O 1
ATOM 2266 N N . ILE A 1 300 ? -24.578 12.445 5.387 1 98.69 300 ILE A N 1
ATOM 2267 C CA . ILE A 1 300 ? -23.297 11.828 5.078 1 98.69 300 ILE A CA 1
ATOM 2268 C C . ILE A 1 300 ? -23.484 10.344 4.801 1 98.69 300 ILE A C 1
ATOM 2270 O O . ILE A 1 300 ? -23.016 9.828 3.775 1 98.69 300 ILE A O 1
ATOM 2274 N N . ALA A 1 301 ? -24.188 9.672 5.668 1 98.62 301 ALA A N 1
ATOM 2275 C CA . ALA A 1 301 ? -24.438 8.242 5.492 1 98.62 301 ALA A CA 1
ATOM 2276 C C . ALA A 1 301 ? -25.141 7.961 4.172 1 98.62 301 ALA A C 1
ATOM 2278 O O . ALA A 1 301 ? -24.797 7.02 3.457 1 98.62 301 ALA A O 1
ATOM 2279 N N . ARG A 1 302 ? -26.109 8.734 3.922 1 98.56 302 ARG A N 1
ATOM 2280 C CA . ARG A 1 302 ? -26.844 8.578 2.668 1 98.56 302 ARG A CA 1
ATOM 2281 C C . ARG A 1 302 ? -25.922 8.789 1.469 1 98.56 302 ARG A C 1
ATOM 2283 O O . ARG A 1 302 ? -26.016 8.055 0.482 1 98.56 302 ARG A O 1
ATOM 2290 N N . THR A 1 303 ? -25.078 9.805 1.535 1 98.75 303 THR A N 1
ATOM 2291 C CA . THR A 1 303 ? -24.141 10.109 0.456 1 98.75 303 THR A CA 1
ATOM 2292 C C . THR A 1 303 ? -23.188 8.945 0.224 1 98.75 303 THR A C 1
ATOM 2294 O O . THR A 1 303 ? -22.906 8.578 -0.921 1 98.75 303 THR A O 1
ATOM 2297 N N . ILE A 1 304 ? -22.672 8.328 1.276 1 98.75 304 ILE A N 1
ATOM 2298 C CA . ILE A 1 304 ? -21.797 7.16 1.185 1 98.75 304 ILE A CA 1
ATOM 2299 C C . ILE A 1 304 ? -22.562 6.004 0.535 1 98.75 304 ILE A C 1
ATOM 2301 O O . ILE A 1 304 ? -22.047 5.359 -0.384 1 98.75 304 ILE A O 1
ATOM 2305 N N . ALA A 1 305 ? -23.828 5.816 0.985 1 98.62 305 ALA A N 1
ATOM 2306 C CA . ALA A 1 305 ? -24.641 4.742 0.433 1 98.62 305 ALA A CA 1
ATOM 2307 C C . ALA A 1 305 ? -24.859 4.934 -1.065 1 98.62 305 ALA A C 1
ATOM 2309 O O . ALA A 1 305 ? -24.781 3.975 -1.838 1 98.62 305 ALA A O 1
ATOM 2310 N N . GLU A 1 306 ? -25.125 6.129 -1.42 1 98.25 306 GLU A N 1
ATOM 2311 C CA . GLU A 1 306 ? -25.359 6.438 -2.828 1 98.25 306 GLU A CA 1
ATOM 2312 C C . GLU A 1 306 ? -24.109 6.176 -3.666 1 98.25 306 GLU A C 1
ATOM 2314 O O . GLU A 1 306 ? -24.203 5.652 -4.781 1 98.25 306 GLU A O 1
ATOM 2319 N N . TRP A 1 307 ? -22.969 6.551 -3.172 1 98.5 307 TRP A N 1
ATOM 2320 C CA . TRP A 1 307 ? -21.719 6.281 -3.877 1 98.5 307 TRP A CA 1
ATOM 2321 C C . TRP A 1 307 ? -21.5 4.781 -4.043 1 98.5 307 TRP A C 1
ATOM 2323 O O . TRP A 1 307 ? -21.156 4.312 -5.129 1 98.5 307 TRP A O 1
ATOM 2333 N N . LEU A 1 308 ? -21.719 4.039 -2.992 1 98.38 308 LEU A N 1
ATOM 2334 C CA . LEU A 1 308 ? -21.5 2.596 -2.992 1 98.38 308 LEU A CA 1
ATOM 2335 C C . LEU A 1 308 ? -22.469 1.893 -3.936 1 98.38 308 LEU A C 1
ATOM 2337 O O . LEU A 1 308 ? -22.141 0.838 -4.488 1 98.38 308 LEU A O 1
ATOM 2341 N N . ALA A 1 309 ? -23.625 2.457 -4.117 1 97.56 309 ALA A N 1
ATOM 2342 C CA . ALA A 1 309 ? -24.703 1.833 -4.879 1 97.56 309 ALA A CA 1
ATOM 2343 C C . ALA A 1 309 ? -24.531 2.068 -6.379 1 97.56 309 ALA A C 1
ATOM 2345 O O . ALA A 1 309 ? -25.188 1.419 -7.195 1 97.56 309 ALA A O 1
ATOM 2346 N N . ARG A 1 310 ? -23.703 2.996 -6.742 1 92.19 310 ARG A N 1
ATOM 2347 C CA . ARG A 1 310 ? -23.516 3.316 -8.156 1 92.19 310 ARG A CA 1
ATOM 2348 C C . ARG A 1 310 ? -22.922 2.133 -8.914 1 92.19 310 ARG A C 1
ATOM 2350 O O . ARG A 1 310 ? -22.109 1.382 -8.359 1 92.19 310 ARG A O 1
ATOM 2357 N N . PRO A 1 311 ? -23.406 1.921 -10.164 1 75.81 311 PRO A N 1
ATOM 2358 C CA . PRO A 1 311 ? -22.875 0.788 -10.922 1 75.81 311 PRO A CA 1
ATOM 2359 C C . PRO A 1 311 ? -21.406 0.959 -11.273 1 75.81 311 PRO A C 1
ATOM 2361 O O . PRO A 1 311 ? -20.922 2.088 -11.398 1 75.81 311 PRO A O 1
ATOM 2364 N N . GLY A 1 312 ? -20.688 -0.024 -11.234 1 64.44 312 GLY A N 1
ATOM 2365 C CA . GLY A 1 312 ? -19.312 -0.012 -11.695 1 64.44 312 GLY A CA 1
ATOM 2366 C C . GLY A 1 312 ? -19.188 0.113 -13.195 1 64.44 312 GLY A C 1
ATOM 2367 O O . GLY A 1 312 ? -20.188 0.129 -13.914 1 64.44 312 GLY A O 1
ATOM 2368 N N . ALA A 1 313 ? -18 0.419 -13.797 1 51.66 313 ALA A N 1
ATOM 2369 C CA . ALA A 1 313 ? -17.781 0.536 -15.234 1 51.66 313 ALA A CA 1
ATOM 2370 C C . ALA A 1 313 ? -18.344 -0.668 -15.977 1 51.66 313 ALA A C 1
ATOM 2372 O O . ALA A 1 313 ? -18.859 -0.534 -17.094 1 51.66 313 ALA A O 1
ATOM 2373 N N . ALA A 1 314 ? -18.203 -1.872 -15.586 1 47.53 314 ALA A N 1
ATOM 2374 C CA . ALA A 1 314 ? -18.625 -3.018 -16.391 1 47.53 314 ALA A CA 1
ATOM 2375 C C . ALA A 1 314 ? -20.141 -3.023 -16.578 1 47.53 314 ALA A C 1
ATOM 2377 O O . ALA A 1 314 ? -20.641 -3.525 -17.594 1 47.53 314 ALA A O 1
ATOM 2378 N N . ASP A 1 315 ? -20.859 -2.703 -15.711 1 43.38 315 ASP A N 1
ATOM 2379 C CA . ASP A 1 315 ? -22.312 -2.74 -15.867 1 43.38 315 ASP A CA 1
ATOM 2380 C C . ASP A 1 315 ? -22.766 -1.713 -16.906 1 43.38 315 ASP A C 1
ATOM 2382 O O . ASP A 1 315 ? -23.938 -1.701 -17.297 1 43.38 315 ASP A O 1
ATOM 2386 N N . ALA A 1 316 ? -21.938 -0.805 -17.375 1 39.38 316 ALA A N 1
ATOM 2387 C CA . ALA A 1 316 ? -22.453 0.151 -18.359 1 39.38 316 ALA A CA 1
ATOM 2388 C C . ALA A 1 316 ? -22.578 -0.488 -19.734 1 39.38 316 ALA A C 1
ATOM 2390 O O . ALA A 1 316 ? -23.031 0.153 -20.688 1 39.38 316 ALA A O 1
ATOM 2391 N N . VAL A 1 317 ? -21.766 -1.59 -20.141 1 34.56 317 VAL A N 1
ATOM 2392 C CA . VAL A 1 317 ? -21.812 -2.088 -21.516 1 34.56 317 VAL A CA 1
ATOM 2393 C C . VAL A 1 317 ? -23.031 -2.975 -21.703 1 34.56 317 VAL A C 1
ATOM 2395 O O . VAL A 1 317 ? -22.984 -4.184 -21.469 1 34.56 317 VAL A O 1
ATOM 2398 N N . GLU A 1 318 ? -24 -3.008 -21.062 1 33.78 318 GLU A N 1
ATOM 2399 C CA . GLU A 1 318 ? -25.062 -3.848 -21.594 1 33.78 318 GLU A CA 1
ATOM 2400 C C . GLU A 1 318 ? -25.438 -3.43 -23.016 1 33.78 318 GLU A C 1
ATOM 2402 O O . GLU A 1 318 ? -25.906 -2.314 -23.25 1 33.78 318 GLU A O 1
ATOM 2407 N N . PRO A 1 319 ? -24.594 -3.934 -24.109 1 32.09 319 PRO A N 1
ATOM 2408 C CA . PRO A 1 319 ? -25.125 -3.703 -25.453 1 32.09 319 PRO A CA 1
ATOM 2409 C C . PRO A 1 319 ? -26.609 -4.066 -25.578 1 32.09 319 PRO A C 1
ATOM 2411 O O . PRO A 1 319 ? -27.125 -4.852 -24.781 1 32.09 319 PRO A O 1
ATOM 2414 N N . GLY A 1 320 ? -27.375 -3.326 -26.406 1 33.78 320 GLY A N 1
ATOM 2415 C CA . GLY A 1 320 ? -28.672 -3.449 -27.047 1 33.78 320 GLY A CA 1
ATOM 2416 C C . GLY A 1 320 ? -28.875 -4.789 -27.734 1 33.78 320 GLY A C 1
ATOM 2417 O O . GLY A 1 320 ? -28.141 -5.125 -28.672 1 33.78 320 GLY A O 1
ATOM 2418 N N . GLY A 1 321 ? -29.016 -5.965 -27.062 1 28.16 321 GLY A N 1
ATOM 2419 C CA . GLY A 1 321 ? -29.547 -7.152 -27.719 1 28.16 321 GLY A CA 1
ATOM 2420 C C . GLY A 1 321 ? -30.609 -6.84 -28.766 1 28.16 321 GLY A C 1
ATOM 2421 O O . GLY A 1 321 ? -31.312 -5.836 -28.656 1 28.16 321 GLY A O 1
ATOM 2422 N N . PRO A 1 322 ? -30.281 -7.121 -30.125 1 30.05 322 PRO A N 1
ATOM 2423 C CA . PRO A 1 322 ? -31.297 -6.996 -31.188 1 30.05 322 PRO A CA 1
ATOM 2424 C C . PRO A 1 322 ? -32.656 -7.543 -30.766 1 30.05 322 PRO A C 1
ATOM 2426 O O . PRO A 1 322 ? -32.75 -8.32 -29.812 1 30.05 322 PRO A O 1
ATOM 2429 N N . ASP A 1 323 ? -33.75 -6.93 -31.266 1 31.27 323 ASP A N 1
ATOM 2430 C CA . ASP A 1 323 ? -35.188 -7.238 -31.312 1 31.27 323 ASP A CA 1
ATOM 2431 C C . ASP A 1 323 ? -35.438 -8.633 -31.891 1 31.27 323 ASP A C 1
ATOM 2433 O O . ASP A 1 323 ? -35.031 -8.906 -33.031 1 31.27 323 ASP A O 1
ATOM 2437 N N . ALA A 1 324 ? -35.25 -9.82 -31.281 1 29.69 324 ALA A N 1
ATOM 2438 C CA . ALA A 1 324 ? -35.812 -11.094 -31.703 1 29.69 324 ALA A CA 1
ATOM 2439 C C . ALA A 1 324 ? -37.219 -10.891 -32.312 1 29.69 324 ALA A C 1
ATOM 2441 O O . ALA A 1 324 ? -38.156 -10.578 -31.594 1 29.69 324 ALA A O 1
ATOM 2442 N N . ALA A 1 325 ? -37.312 -10.43 -33.625 1 28.08 325 ALA A N 1
ATOM 2443 C CA . ALA A 1 325 ? -38.5 -10.594 -34.469 1 28.08 325 ALA A CA 1
ATOM 2444 C C . ALA A 1 325 ? -39.094 -12 -34.344 1 28.08 325 ALA A C 1
ATOM 2446 O O . ALA A 1 325 ? -38.344 -12.984 -34.281 1 28.08 325 ALA A O 1
ATOM 2447 N N . ALA A 1 326 ? -40.312 -12.094 -33.844 1 29.33 326 ALA A N 1
ATOM 2448 C CA . ALA A 1 326 ? -41.375 -13.109 -33.781 1 29.33 326 ALA A CA 1
ATOM 2449 C C . ALA A 1 326 ? -41.5 -13.828 -35.125 1 29.33 326 ALA A C 1
ATOM 2451 O O . ALA A 1 326 ? -41.844 -13.219 -36.156 1 29.33 326 ALA A O 1
ATOM 2452 N N . VAL A 1 327 ? -40.438 -14.57 -35.469 1 22.95 327 VAL A N 1
ATOM 2453 C CA . VAL A 1 327 ? -40.688 -15.445 -36.625 1 22.95 327 VAL A CA 1
ATOM 2454 C C . VAL A 1 327 ? -42.062 -16.125 -36.469 1 22.95 327 VAL A C 1
ATOM 2456 O O . VAL A 1 327 ? -42.312 -16.781 -35.438 1 22.95 327 VAL A O 1
ATOM 2459 N N . GLY A 1 328 ? -43.031 -15.539 -37.281 1 22.23 328 GLY A N 1
ATOM 2460 C CA . GLY A 1 328 ? -44.094 -16.281 -37.969 1 22.23 328 GLY A CA 1
ATOM 2461 C C . GLY A 1 328 ? -43.531 -17.375 -38.844 1 22.23 328 GLY A C 1
ATOM 2462 O O . GLY A 1 328 ? -42.406 -17.281 -39.344 1 22.23 328 GLY A O 1
ATOM 2463 N N . MET B 1 1 ? 21.609 14.789 -10.43 1 91 1 MET B N 1
ATOM 2464 C CA . MET B 1 1 ? 20.578 14.141 -9.625 1 91 1 MET B CA 1
ATOM 2465 C C . MET B 1 1 ? 21.062 12.797 -9.102 1 91 1 MET B C 1
ATOM 2467 O O . MET B 1 1 ? 21.938 12.164 -9.711 1 91 1 MET B O 1
ATOM 2471 N N . THR B 1 2 ? 20.688 12.383 -7.969 1 95.31 2 THR B N 1
ATOM 2472 C CA . THR B 1 2 ? 21.266 11.305 -7.176 1 95.31 2 THR B CA 1
ATOM 2473 C C . THR B 1 2 ? 20.344 10.086 -7.172 1 95.31 2 THR B C 1
ATOM 2475 O O . THR B 1 2 ? 19.125 10.227 -7.16 1 95.31 2 THR B O 1
ATOM 2478 N N . VAL B 1 3 ? 20.984 8.891 -7.273 1 97.56 3 VAL B N 1
ATOM 2479 C CA . VAL B 1 3 ? 20.266 7.641 -7.031 1 97.56 3 VAL B CA 1
ATOM 2480 C C . VAL B 1 3 ? 20.312 7.297 -5.543 1 97.56 3 VAL B C 1
ATOM 2482 O O . VAL B 1 3 ? 21.391 7.289 -4.934 1 97.56 3 VAL B O 1
ATOM 2485 N N . LEU B 1 4 ? 19.156 7.094 -4.961 1 97.69 4 LEU B N 1
ATOM 2486 C CA . LEU B 1 4 ? 19.062 6.633 -3.58 1 97.69 4 LEU B CA 1
ATOM 2487 C C . LEU B 1 4 ? 18.781 5.137 -3.521 1 97.69 4 LEU B C 1
ATOM 2489 O O . LEU B 1 4 ? 17.812 4.66 -4.125 1 97.69 4 LEU B O 1
ATOM 2493 N N . ILE B 1 5 ? 19.641 4.383 -2.83 1 97.88 5 ILE B N 1
ATOM 2494 C CA . ILE B 1 5 ? 19.453 2.949 -2.65 1 97.88 5 ILE B CA 1
ATOM 2495 C C . ILE B 1 5 ? 19.141 2.648 -1.187 1 97.88 5 ILE B C 1
ATOM 2497 O O . ILE B 1 5 ? 19.953 2.918 -0.303 1 97.88 5 ILE B O 1
ATOM 2501 N N . LEU B 1 6 ? 17.953 2.162 -0.934 1 98 6 LEU B N 1
ATOM 2502 C CA . LEU B 1 6 ? 17.547 1.74 0.404 1 98 6 LEU B CA 1
ATOM 2503 C C . LEU B 1 6 ? 17.75 0.239 0.583 1 98 6 LEU B C 1
ATOM 2505 O O . LEU B 1 6 ? 17 -0.562 0.029 1 98 6 LEU B O 1
ATOM 2509 N N . THR B 1 7 ? 18.734 -0.127 1.352 1 97 7 THR B N 1
ATOM 2510 C CA . THR B 1 7 ? 19.047 -1.536 1.545 1 97 7 THR B CA 1
ATOM 2511 C C . THR B 1 7 ? 19.922 -1.728 2.783 1 97 7 THR B C 1
ATOM 2513 O O . THR B 1 7 ? 20.484 -0.764 3.309 1 97 7 THR B O 1
ATOM 2516 N N . SER B 1 8 ? 20.031 -2.947 3.211 1 94.06 8 SER B N 1
ATOM 2517 C CA . SER B 1 8 ? 20.906 -3.291 4.32 1 94.06 8 SER B CA 1
ATOM 2518 C C . SER B 1 8 ? 22.375 -3.35 3.871 1 94.06 8 SER B C 1
ATOM 2520 O O . SER B 1 8 ? 22.656 -3.469 2.678 1 94.06 8 SER B O 1
ATOM 2522 N N . GLU B 1 9 ? 23.281 -3.328 4.82 1 87.31 9 GLU B N 1
ATOM 2523 C CA . GLU B 1 9 ? 24.703 -3.299 4.531 1 87.31 9 GLU B CA 1
ATOM 2524 C C . GLU B 1 9 ? 25.172 -4.625 3.943 1 87.31 9 GLU B C 1
ATOM 2526 O O . GLU B 1 9 ? 26.141 -4.66 3.174 1 87.31 9 GLU B O 1
ATOM 2531 N N . GLU B 1 10 ? 24.438 -5.645 4.129 1 89.06 10 GLU B N 1
ATOM 2532 C CA . GLU B 1 10 ? 24.875 -6.988 3.748 1 89.06 10 GLU B CA 1
ATOM 2533 C C . GLU B 1 10 ? 24.375 -7.355 2.355 1 89.06 10 GLU B C 1
ATOM 2535 O O . GLU B 1 10 ? 24.656 -8.453 1.862 1 89.06 10 GLU B O 1
ATOM 2540 N N . ASP B 1 11 ? 23.812 -6.402 1.713 1 91.25 11 ASP B N 1
ATOM 2541 C CA . ASP B 1 11 ? 23.219 -6.707 0.416 1 91.25 11 ASP B CA 1
ATOM 2542 C C . ASP B 1 11 ? 24.266 -6.684 -0.692 1 91.25 11 ASP B C 1
ATOM 2544 O O . ASP B 1 11 ? 24.516 -5.637 -1.299 1 91.25 11 ASP B O 1
ATOM 2548 N N . VAL B 1 12 ? 24.75 -7.809 -1.129 1 90.69 12 VAL B N 1
ATOM 2549 C CA . VAL B 1 12 ? 25.844 -7.961 -2.092 1 90.69 12 VAL B CA 1
ATOM 2550 C C . VAL B 1 12 ? 25.344 -7.566 -3.484 1 90.69 12 VAL B C 1
ATOM 2552 O O . VAL B 1 12 ? 26.109 -7.035 -4.293 1 90.69 12 VAL B O 1
ATOM 2555 N N . THR B 1 13 ? 24.141 -7.824 -3.768 1 93 13 THR B N 1
ATOM 2556 C CA . THR B 1 13 ? 23.641 -7.504 -5.102 1 93 13 THR B CA 1
ATOM 2557 C C . THR B 1 13 ? 23.547 -5.996 -5.301 1 93 13 THR B C 1
ATOM 2559 O O . THR B 1 13 ? 23.734 -5.5 -6.41 1 93 13 THR B O 1
ATOM 2562 N N . ALA B 1 14 ? 23.281 -5.281 -4.223 1 95.62 14 ALA B N 1
ATOM 2563 C CA . ALA B 1 14 ? 23.328 -3.824 -4.312 1 95.62 14 ALA B CA 1
ATOM 2564 C C . ALA B 1 14 ? 24.734 -3.34 -4.652 1 95.62 14 ALA B C 1
ATOM 2566 O O . ALA B 1 14 ? 24.906 -2.379 -5.41 1 95.62 14 ALA B O 1
ATOM 2567 N N . ASP B 1 15 ? 25.734 -4.031 -4.125 1 95.94 15 ASP B N 1
ATOM 2568 C CA . ASP B 1 15 ? 27.125 -3.693 -4.445 1 95.94 15 ASP B CA 1
ATOM 2569 C C . ASP B 1 15 ? 27.391 -3.812 -5.945 1 95.94 15 ASP B C 1
ATOM 2571 O O . ASP B 1 15 ? 28.062 -2.961 -6.531 1 95.94 15 ASP B O 1
ATOM 2575 N N . MET B 1 16 ? 26.844 -4.875 -6.504 1 96.81 16 MET B N 1
ATOM 2576 C CA . MET B 1 16 ? 27.016 -5.109 -7.934 1 96.81 16 MET B CA 1
ATOM 2577 C C . MET B 1 16 ? 26.469 -3.943 -8.75 1 96.81 16 MET B C 1
ATOM 2579 O O . MET B 1 16 ? 27.062 -3.535 -9.742 1 96.81 16 MET B O 1
ATOM 2583 N N . VAL B 1 17 ? 25.359 -3.379 -8.328 1 98.25 17 VAL B N 1
ATOM 2584 C CA . VAL B 1 17 ? 24.703 -2.287 -9.039 1 98.25 17 VAL B CA 1
ATOM 2585 C C . VAL B 1 17 ? 25.469 -0.987 -8.82 1 98.25 17 VAL B C 1
ATOM 2587 O O . VAL B 1 17 ? 25.672 -0.212 -9.758 1 98.25 17 VAL B O 1
ATOM 2590 N N . VAL B 1 18 ? 25.938 -0.739 -7.621 1 97.5 18 VAL B N 1
ATOM 2591 C CA . VAL B 1 18 ? 26.672 0.475 -7.258 1 97.5 18 VAL B CA 1
ATOM 2592 C C . VAL B 1 18 ? 27.938 0.583 -8.086 1 97.5 18 VAL B C 1
ATOM 2594 O O . VAL B 1 18 ? 28.328 1.678 -8.5 1 97.5 18 VAL B O 1
ATOM 2597 N N . VAL B 1 19 ? 28.594 -0.535 -8.328 1 97.5 19 VAL B N 1
ATOM 2598 C CA . VAL B 1 19 ? 29.812 -0.564 -9.133 1 97.5 19 VAL B CA 1
ATOM 2599 C C . VAL B 1 19 ? 29.547 0.05 -10.5 1 97.5 19 VAL B C 1
ATOM 2601 O O . VAL B 1 19 ? 30.328 0.871 -10.984 1 97.5 19 VAL B O 1
ATOM 2604 N N . HIS B 1 20 ? 28.453 -0.31 -11.102 1 98.19 20 HIS B N 1
ATOM 2605 C CA . HIS B 1 20 ? 28.094 0.187 -12.43 1 98.19 20 HIS B CA 1
ATOM 2606 C C . HIS B 1 20 ? 27.688 1.655 -12.383 1 98.19 20 HIS B C 1
ATOM 2608 O O . HIS B 1 20 ? 28 2.42 -13.305 1 98.19 20 HIS B O 1
ATOM 2614 N N . LEU B 1 21 ? 26.953 2.072 -11.344 1 98.06 21 LEU B N 1
ATOM 2615 C CA . LEU B 1 21 ? 26.594 3.477 -11.188 1 98.06 21 LEU B CA 1
ATOM 2616 C C . LEU B 1 21 ? 27.844 4.344 -11.047 1 98.06 21 LEU B C 1
ATOM 2618 O O . LEU B 1 21 ? 27.953 5.387 -11.695 1 98.06 21 LEU B O 1
ATOM 2622 N N . ASN B 1 22 ? 28.734 3.861 -10.234 1 97.75 22 ASN B N 1
ATOM 2623 C CA . ASN B 1 22 ? 30 4.582 -10.047 1 97.75 22 ASN B CA 1
ATOM 2624 C C . ASN B 1 22 ? 30.781 4.676 -11.352 1 97.75 22 ASN B C 1
ATOM 2626 O O . ASN B 1 22 ? 31.312 5.738 -11.695 1 97.75 22 ASN B O 1
ATOM 2630 N N . ALA B 1 23 ? 30.859 3.621 -12.023 1 97.44 23 ALA B N 1
ATOM 2631 C CA . ALA B 1 23 ? 31.594 3.574 -13.289 1 97.44 23 ALA B CA 1
ATOM 2632 C C . ALA B 1 23 ? 31 4.559 -14.297 1 97.44 23 ALA B C 1
ATOM 2634 O O . ALA B 1 23 ? 31.734 5.102 -15.133 1 97.44 23 ALA B O 1
ATOM 2635 N N . SER B 1 24 ? 29.781 4.809 -14.203 1 95.94 24 SER B N 1
ATOM 2636 C CA . SER B 1 24 ? 29.109 5.711 -15.141 1 95.94 24 SER B CA 1
ATOM 2637 C C . SER B 1 24 ? 29.062 7.133 -14.594 1 95.94 24 SER B C 1
ATOM 2639 O O . SER B 1 24 ? 28.422 8.008 -15.18 1 95.94 24 SER B O 1
ATOM 2641 N N . GLY B 1 25 ? 29.562 7.395 -13.398 1 96.19 25 GLY B N 1
ATOM 2642 C CA . GLY B 1 25 ? 29.641 8.727 -12.812 1 96.19 25 GLY B CA 1
ATOM 2643 C C . GLY B 1 25 ? 28.328 9.203 -12.242 1 96.19 25 GLY B C 1
ATOM 2644 O O . GLY B 1 25 ? 28.094 10.414 -12.109 1 96.19 25 GLY B O 1
ATOM 2645 N N . VAL B 1 26 ? 27.438 8.336 -12 1 96.31 26 VAL B N 1
ATOM 2646 C CA . VAL B 1 26 ? 26.125 8.695 -11.453 1 96.31 26 VAL B CA 1
ATOM 2647 C C . VAL B 1 26 ? 26.219 8.773 -9.93 1 96.31 26 VAL B C 1
ATOM 2649 O O . VAL B 1 26 ? 26.594 7.805 -9.273 1 96.31 26 VAL B O 1
ATOM 2652 N N . PRO B 1 27 ? 25.906 9.93 -9.32 1 95.75 27 PRO B N 1
ATOM 2653 C CA . PRO B 1 27 ? 25.938 10.023 -7.859 1 95.75 27 PRO B CA 1
ATOM 2654 C C . PRO B 1 27 ? 24.969 9.047 -7.191 1 95.75 27 PRO B C 1
ATOM 2656 O O . PRO B 1 27 ? 23.828 8.898 -7.641 1 95.75 27 PRO B O 1
ATOM 2659 N N . VAL B 1 28 ? 25.5 8.375 -6.18 1 96.31 28 VAL B N 1
ATOM 2660 C CA . VAL B 1 28 ? 24.703 7.363 -5.492 1 96.31 28 VAL B CA 1
ATOM 2661 C C . VAL B 1 28 ? 24.859 7.527 -3.98 1 96.31 28 VAL B C 1
ATOM 2663 O O . VAL B 1 28 ? 25.953 7.809 -3.488 1 96.31 28 VAL B O 1
ATOM 2666 N N . VAL B 1 29 ? 23.734 7.422 -3.252 1 96.31 29 VAL B N 1
ATOM 2667 C CA . VAL B 1 29 ? 23.719 7.328 -1.795 1 96.31 29 VAL B CA 1
ATOM 2668 C C . VAL B 1 29 ? 23 6.047 -1.363 1 96.31 29 VAL B C 1
ATOM 2670 O O . VAL B 1 29 ? 21.891 5.762 -1.822 1 96.31 29 VAL B O 1
ATOM 2673 N N . ARG B 1 30 ? 23.688 5.293 -0.611 1 95.44 30 ARG B N 1
ATOM 2674 C CA . ARG B 1 30 ? 23.125 4.086 -0.008 1 95.44 30 ARG B CA 1
ATOM 2675 C C . ARG B 1 30 ? 22.812 4.309 1.466 1 95.44 30 ARG B C 1
ATOM 2677 O O . ARG B 1 30 ? 23.625 4.867 2.205 1 95.44 30 ARG B O 1
ATOM 2684 N N . LEU B 1 31 ? 21.578 3.975 1.796 1 95.25 31 LEU B N 1
ATOM 2685 C CA . LEU B 1 31 ? 21.234 4.102 3.209 1 95.25 31 LEU B CA 1
ATOM 2686 C C . LEU B 1 31 ? 20.297 2.975 3.646 1 95.25 31 LEU B C 1
ATOM 2688 O O . LEU B 1 31 ? 19.531 2.447 2.838 1 95.25 31 LEU B O 1
ATOM 2692 N N . ASP B 1 32 ? 20.516 2.51 4.914 1 97.19 32 ASP B N 1
ATOM 2693 C CA . ASP B 1 32 ? 19.594 1.573 5.551 1 97.19 32 ASP B CA 1
ATOM 2694 C C . ASP B 1 32 ? 18.656 2.295 6.52 1 97.19 32 ASP B C 1
ATOM 2696 O O . ASP B 1 32 ? 19.109 2.852 7.523 1 97.19 32 ASP B O 1
ATOM 2700 N N . PRO B 1 33 ? 17.375 2.258 6.27 1 97.62 33 PRO B N 1
ATOM 2701 C CA . PRO B 1 33 ? 16.422 2.895 7.176 1 97.62 33 PRO B CA 1
ATOM 2702 C C . PRO B 1 33 ? 16.594 2.439 8.625 1 97.62 33 PRO B C 1
ATOM 2704 O O . PRO B 1 33 ? 16.266 3.188 9.547 1 97.62 33 PRO B O 1
ATOM 2707 N N . ALA B 1 34 ? 17.156 1.254 8.797 1 97.56 34 ALA B N 1
ATOM 2708 C CA . ALA B 1 34 ? 17.344 0.717 10.141 1 97.56 34 ALA B CA 1
ATOM 2709 C C . ALA B 1 34 ? 18.312 1.585 10.945 1 97.56 34 ALA B C 1
ATOM 2711 O O . ALA B 1 34 ? 18.312 1.542 12.18 1 97.56 34 ALA B O 1
ATOM 2712 N N . ASP B 1 35 ? 19.078 2.359 10.25 1 96.62 35 ASP B N 1
ATOM 2713 C CA . ASP B 1 35 ? 20.109 3.146 10.898 1 96.62 35 ASP B CA 1
ATOM 2714 C C . ASP B 1 35 ? 19.594 4.508 11.336 1 96.62 35 ASP B C 1
ATOM 2716 O O . ASP B 1 35 ? 20.312 5.305 11.93 1 96.62 35 ASP B O 1
ATOM 2720 N N . LEU B 1 36 ? 18.344 4.816 11.031 1 95.62 36 LEU B N 1
ATOM 2721 C CA . LEU B 1 36 ? 17.688 5.957 11.664 1 95.62 36 LEU B CA 1
ATOM 2722 C C . LEU B 1 36 ? 17.562 5.738 13.172 1 95.62 36 LEU B C 1
ATOM 2724 O O . LEU B 1 36 ? 17.203 4.645 13.617 1 95.62 36 LEU B O 1
ATOM 2728 N N . THR B 1 37 ? 17.969 6.668 14.008 1 90.75 37 THR B N 1
ATOM 2729 C CA . THR B 1 37 ? 18.312 8.078 13.867 1 90.75 37 THR B CA 1
ATOM 2730 C C . THR B 1 37 ? 19.781 8.305 14.227 1 90.75 37 THR B C 1
ATOM 2732 O O . THR B 1 37 ? 20.156 9.391 14.68 1 90.75 37 THR B O 1
ATOM 2735 N N . ASP B 1 38 ? 20.531 7.289 14.062 1 91.31 38 ASP B N 1
ATOM 2736 C CA . ASP B 1 38 ? 21.953 7.406 14.422 1 91.31 38 ASP B CA 1
ATOM 2737 C C . ASP B 1 38 ? 22.781 7.891 13.234 1 91.31 38 ASP B C 1
ATOM 2739 O O . ASP B 1 38 ? 22.891 9.094 12.992 1 91.31 38 ASP B O 1
ATOM 2743 N N . SER B 1 39 ? 23.219 6.957 12.43 1 93 39 SER B N 1
ATOM 2744 C CA . SER B 1 39 ? 24.078 7.324 11.312 1 93 39 SER B CA 1
ATOM 2745 C C . SER B 1 39 ? 23.266 7.852 10.141 1 93 39 SER B C 1
ATOM 2747 O O . SER B 1 39 ? 23.828 8.367 9.172 1 93 39 SER B O 1
ATOM 2749 N N . VAL B 1 40 ? 22 7.719 10.211 1 96.25 40 VAL B N 1
ATOM 2750 C CA . VAL B 1 40 ? 21.062 8.281 9.227 1 96.25 40 VAL B CA 1
ATOM 2751 C C . VAL B 1 40 ? 20.141 9.281 9.906 1 96.25 40 VAL B C 1
ATOM 2753 O O . VAL B 1 40 ? 19.656 9.039 11.016 1 96.25 40 VAL B O 1
ATOM 2756 N N . ALA B 1 41 ? 19.938 10.406 9.328 1 96.88 41 ALA B N 1
ATOM 2757 C CA . ALA B 1 41 ? 19.062 11.461 9.828 1 96.88 41 ALA B CA 1
ATOM 2758 C C . ALA B 1 41 ? 18.25 12.086 8.703 1 96.88 41 ALA B C 1
ATOM 2760 O O . ALA B 1 41 ? 18.562 11.898 7.527 1 96.88 41 ALA B O 1
ATOM 2761 N N . LEU B 1 42 ? 17.188 12.758 9.062 1 98 42 LEU B N 1
ATOM 2762 C CA . LEU B 1 42 ? 16.359 13.352 8.023 1 98 42 LEU B CA 1
ATOM 2763 C C . LEU B 1 42 ? 15.711 14.648 8.516 1 98 42 LEU B C 1
ATOM 2765 O O . LEU B 1 42 ? 15.602 14.867 9.727 1 98 42 LEU B O 1
ATOM 2769 N N . SER B 1 43 ? 15.414 15.484 7.605 1 98.25 43 SER B N 1
ATOM 2770 C CA . SER B 1 43 ? 14.688 16.734 7.84 1 98.25 43 SER B CA 1
ATOM 2771 C C . SER B 1 43 ? 13.867 17.125 6.617 1 98.25 43 SER B C 1
ATOM 2773 O O . SER B 1 43 ? 14.336 17 5.48 1 98.25 43 SER B O 1
ATOM 2775 N N . GLY B 1 44 ? 12.641 17.5 6.84 1 98.38 44 GLY B N 1
ATOM 2776 C CA . GLY B 1 44 ? 11.758 18.016 5.805 1 98.38 44 GLY B CA 1
ATOM 2777 C C . GLY B 1 44 ? 10.883 19.156 6.281 1 98.38 44 GLY B C 1
ATOM 2778 O O . GLY B 1 44 ? 10.281 19.078 7.352 1 98.38 44 GLY B O 1
ATOM 2779 N N . GLU B 1 45 ? 10.875 20.188 5.535 1 98.5 45 GLU B N 1
ATOM 2780 C CA . GLU B 1 45 ? 10.07 21.359 5.863 1 98.5 45 GLU B CA 1
ATOM 2781 C C . GLU B 1 45 ? 9.039 21.641 4.777 1 98.5 45 GLU B C 1
ATOM 2783 O O . GLU B 1 45 ? 9.367 21.656 3.588 1 98.5 45 GLU B O 1
ATOM 2788 N N . PHE B 1 46 ? 7.832 21.766 5.176 1 98.19 46 PHE B N 1
ATOM 2789 C CA . PHE B 1 46 ? 6.703 22.172 4.352 1 98.19 46 PHE B CA 1
ATOM 2790 C C . PHE B 1 46 ? 6.281 23.609 4.691 1 98.19 46 PHE B C 1
ATOM 2792 O O . PHE B 1 46 ? 5.723 23.844 5.762 1 98.19 46 PHE B O 1
ATOM 2799 N N . ALA B 1 47 ? 6.578 24.547 3.816 1 96.56 47 ALA B N 1
ATOM 2800 C CA . ALA B 1 47 ? 6.234 25.938 4.086 1 96.56 47 ALA B CA 1
ATOM 2801 C C . ALA B 1 47 ? 6.074 26.719 2.785 1 96.56 47 ALA B C 1
ATOM 2803 O O . ALA B 1 47 ? 6.797 26.484 1.815 1 96.56 47 ALA B O 1
ATOM 2804 N N . HIS B 1 48 ? 5.059 27.609 2.775 1 92.81 48 HIS B N 1
ATOM 2805 C CA . HIS B 1 48 ? 4.867 28.562 1.685 1 92.81 48 HIS B CA 1
ATOM 2806 C C . HIS B 1 48 ? 4.715 27.844 0.349 1 92.81 48 HIS B C 1
ATOM 2808 O O . HIS B 1 48 ? 5.34 28.219 -0.643 1 92.81 48 HIS B O 1
ATOM 2814 N N . GLY B 1 49 ? 4.102 26.719 0.42 1 93.56 49 GLY B N 1
ATOM 2815 C CA . GLY B 1 49 ? 3.764 26.016 -0.803 1 93.56 49 GLY B CA 1
ATOM 2816 C C . GLY B 1 49 ? 4.906 25.156 -1.33 1 93.56 49 GLY B C 1
ATOM 2817 O O . GLY B 1 49 ? 4.824 24.625 -2.436 1 93.56 49 GLY B O 1
ATOM 2818 N N . SER B 1 50 ? 5.949 25.047 -0.529 1 95.31 50 SER B N 1
ATOM 2819 C CA . SER B 1 50 ? 7.113 24.297 -0.996 1 95.31 50 SER B CA 1
ATOM 2820 C C . SER B 1 50 ? 7.531 23.234 0.015 1 95.31 50 SER B C 1
ATOM 2822 O O . SER B 1 50 ? 7.133 23.297 1.181 1 95.31 50 SER B O 1
ATOM 2824 N N . PHE B 1 51 ? 8.234 22.344 -0.466 1 97.06 51 PHE B N 1
ATOM 2825 C CA . PHE B 1 51 ? 8.828 21.281 0.338 1 97.06 51 PHE B CA 1
ATOM 2826 C C . PHE B 1 51 ? 10.336 21.203 0.116 1 97.06 51 PHE B C 1
ATOM 2828 O O . PHE B 1 51 ? 10.797 21.188 -1.025 1 97.06 51 PHE B O 1
ATOM 2835 N N . ARG B 1 52 ? 11.023 21.297 1.175 1 97.12 52 ARG B N 1
ATOM 2836 C CA . ARG B 1 52 ? 12.469 21.094 1.163 1 97.12 52 ARG B CA 1
ATOM 2837 C C . ARG B 1 52 ? 12.875 20.016 2.158 1 97.12 52 ARG B C 1
ATOM 2839 O O . ARG B 1 52 ? 12.641 20.141 3.359 1 97.12 52 ARG B O 1
ATOM 2846 N N . GLY B 1 53 ? 13.43 18.922 1.645 1 97.38 53 GLY B N 1
ATOM 2847 C CA . GLY B 1 53 ? 13.836 17.812 2.492 1 97.38 53 GLY B CA 1
ATOM 2848 C C . GLY B 1 53 ? 15.242 17.328 2.197 1 97.38 53 GLY B C 1
ATOM 2849 O O . GLY B 1 53 ? 15.75 17.516 1.091 1 97.38 53 GLY B O 1
ATOM 2850 N N . HIS B 1 54 ? 15.859 16.766 3.17 1 97.5 54 HIS B N 1
ATOM 2851 C CA . HIS B 1 54 ? 17.172 16.156 2.979 1 97.5 54 HIS B CA 1
ATOM 2852 C C . HIS B 1 54 ? 17.344 14.93 3.859 1 97.5 54 HIS B C 1
ATOM 2854 O O . HIS B 1 54 ? 16.672 14.789 4.879 1 97.5 54 HIS B O 1
ATOM 2860 N N . LEU B 1 55 ? 18.172 14.078 3.459 1 97.62 55 LEU B N 1
ATOM 2861 C CA . LEU B 1 55 ? 18.656 12.914 4.184 1 97.62 55 LEU B CA 1
ATOM 2862 C C . LEU B 1 55 ? 20.156 13.008 4.434 1 97.62 55 LEU B C 1
ATOM 2864 O O . LEU B 1 55 ? 20.891 13.516 3.592 1 97.62 55 LEU B O 1
ATOM 2868 N N . SER B 1 56 ? 20.484 12.594 5.578 1 96.38 56 SER B N 1
ATOM 2869 C CA . SER B 1 56 ? 21.906 12.5 5.914 1 96.38 56 SER B CA 1
ATOM 2870 C C . SER B 1 56 ? 22.312 11.055 6.18 1 96.38 56 SER B C 1
ATOM 2872 O O . SER B 1 56 ? 21.641 10.344 6.93 1 96.38 56 SER B O 1
ATOM 2874 N N . SER B 1 57 ? 23.312 10.625 5.543 1 92.56 57 SER B N 1
ATOM 2875 C CA . SER B 1 57 ? 23.891 9.305 5.738 1 92.56 57 SER B CA 1
ATOM 2876 C C . SER B 1 57 ? 25.406 9.32 5.492 1 92.56 57 SER B C 1
ATOM 2878 O O . SER B 1 57 ? 25.859 9.812 4.457 1 92.56 57 SER B O 1
ATOM 2880 N N . GLY B 1 58 ? 26.188 8.727 6.43 1 84.31 58 GLY B N 1
ATOM 2881 C CA . GLY B 1 58 ? 27.625 8.656 6.27 1 84.31 58 GLY B CA 1
ATOM 2882 C C . GLY B 1 58 ? 28.281 10.016 6.086 1 84.31 58 GLY B C 1
ATOM 2883 O O . GLY B 1 58 ? 29.203 10.164 5.289 1 84.31 58 GLY B O 1
ATOM 2884 N N . GLY B 1 59 ? 27.703 11.016 6.621 1 83.94 59 GLY B N 1
ATOM 2885 C CA . GLY B 1 59 ? 28.266 12.352 6.52 1 83.94 59 GLY B CA 1
ATOM 2886 C C . GLY B 1 59 ? 27.828 13.086 5.266 1 83.94 59 GLY B C 1
ATOM 2887 O O . GLY B 1 59 ? 28.219 14.234 5.047 1 83.94 59 GLY B O 1
ATOM 2888 N N . ARG B 1 60 ? 27.078 12.461 4.445 1 89.38 60 ARG B N 1
ATOM 2889 C CA . ARG B 1 60 ? 26.594 13.086 3.217 1 89.38 60 ARG B CA 1
ATOM 2890 C C . ARG B 1 60 ? 25.141 13.531 3.363 1 89.38 60 ARG B C 1
ATOM 2892 O O . ARG B 1 60 ? 24.344 12.852 4 1 89.38 60 ARG B O 1
ATOM 2899 N N . LEU B 1 61 ? 24.938 14.711 2.82 1 93.69 61 LEU B N 1
ATOM 2900 C CA . LEU B 1 61 ? 23.578 15.258 2.779 1 93.69 61 LEU B CA 1
ATOM 2901 C C . LEU B 1 61 ? 23 15.172 1.369 1 93.69 61 LEU B C 1
ATOM 2903 O O . LEU B 1 61 ? 23.641 15.586 0.404 1 93.69 61 LEU B O 1
ATOM 2907 N N . VAL B 1 62 ? 21.859 14.578 1.244 1 95.44 62 VAL B N 1
ATOM 2908 C CA . VAL B 1 62 ? 21.203 14.445 -0.052 1 95.44 62 VAL B CA 1
ATOM 2909 C C . VAL B 1 62 ? 19.844 15.148 -0.018 1 95.44 62 VAL B C 1
ATOM 2911 O O . VAL B 1 62 ? 19.031 14.914 0.883 1 95.44 62 VAL B O 1
ATOM 2914 N N . SER B 1 63 ? 19.672 16.016 -0.973 1 97.06 63 SER B N 1
ATOM 2915 C CA . SER B 1 63 ? 18.359 16.672 -1.096 1 97.06 63 SER B CA 1
ATOM 2916 C C . SER B 1 63 ? 17.328 15.727 -1.678 1 97.06 63 SER B C 1
ATOM 2918 O O . SER B 1 63 ? 17.578 15.047 -2.676 1 97.06 63 SER B O 1
ATOM 2920 N N . ILE B 1 64 ? 16.172 15.68 -1.053 1 96.94 64 ILE B N 1
ATOM 2921 C CA . ILE B 1 64 ? 15.094 14.828 -1.529 1 96.94 64 ILE B CA 1
ATOM 2922 C C . ILE B 1 64 ? 14.625 15.305 -2.9 1 96.94 64 ILE B C 1
ATOM 2924 O O . ILE B 1 64 ? 14.312 14.492 -3.775 1 96.94 64 ILE B O 1
ATOM 2928 N N . GLY B 1 65 ? 14.57 16.594 -3.16 1 95.25 65 GLY B N 1
ATOM 2929 C CA . GLY B 1 65 ? 14.211 17.172 -4.449 1 95.25 65 GLY B CA 1
ATOM 2930 C C . GLY B 1 65 ? 15.234 16.891 -5.531 1 95.25 65 GLY B C 1
ATOM 2931 O O . GLY B 1 65 ? 14.953 17.062 -6.719 1 95.25 65 GLY B O 1
ATOM 2932 N N . GLY B 1 66 ? 16.422 16.422 -5.18 1 94.69 66 GLY B N 1
ATOM 2933 C CA . GLY B 1 66 ? 17.5 16.141 -6.109 1 94.69 66 GLY B CA 1
ATOM 2934 C C . GLY B 1 66 ? 17.641 14.664 -6.438 1 94.69 66 GLY B C 1
ATOM 2935 O O . GLY B 1 66 ? 18.609 14.266 -7.102 1 94.69 66 GLY B O 1
ATOM 2936 N N . LEU B 1 67 ? 16.703 13.875 -6.004 1 96.12 67 LEU B N 1
ATOM 2937 C CA . LEU B 1 67 ? 16.75 12.445 -6.289 1 96.12 67 LEU B CA 1
ATOM 2938 C C . LEU B 1 67 ? 16.234 12.148 -7.688 1 96.12 67 LEU B C 1
ATOM 2940 O O . LEU B 1 67 ? 15.172 12.648 -8.078 1 96.12 67 LEU B O 1
ATOM 2944 N N . ARG B 1 68 ? 16.969 11.375 -8.398 1 96 68 ARG B N 1
ATOM 2945 C CA . ARG B 1 68 ? 16.5 10.93 -9.711 1 96 68 ARG B CA 1
ATOM 2946 C C . ARG B 1 68 ? 15.688 9.648 -9.602 1 96 68 ARG B C 1
ATOM 2948 O O . ARG B 1 68 ? 14.68 9.484 -10.289 1 96 68 ARG B O 1
ATOM 2955 N N . SER B 1 69 ? 16.172 8.773 -8.734 1 98 69 SER B N 1
ATOM 2956 C CA . SER B 1 69 ? 15.477 7.504 -8.531 1 98 69 SER B CA 1
ATOM 2957 C C . SER B 1 69 ? 15.742 6.945 -7.137 1 98 69 SER B C 1
ATOM 2959 O O . SER B 1 69 ? 16.703 7.336 -6.477 1 98 69 SER B O 1
ATOM 2961 N N . VAL B 1 70 ? 14.812 6.164 -6.703 1 98 70 VAL B N 1
ATOM 2962 C CA . VAL B 1 70 ? 14.914 5.449 -5.434 1 98 70 VAL B CA 1
ATOM 2963 C C . VAL B 1 70 ? 14.766 3.947 -5.676 1 98 70 VAL B C 1
ATOM 2965 O O . VAL B 1 70 ? 13.758 3.498 -6.23 1 98 70 VAL B O 1
ATOM 2968 N N . TRP B 1 71 ? 15.766 3.186 -5.352 1 98.56 71 TRP B N 1
ATOM 2969 C CA . TRP B 1 71 ? 15.703 1.729 -5.387 1 98.56 71 TRP B CA 1
ATOM 2970 C C . TRP B 1 71 ? 15.43 1.161 -4 1 98.56 71 TRP B C 1
ATOM 2972 O O . TRP B 1 71 ? 16.312 1.163 -3.139 1 98.56 71 TRP B O 1
ATOM 2982 N N . VAL B 1 72 ? 14.195 0.75 -3.826 1 97.94 72 VAL B N 1
ATOM 2983 C CA . VAL B 1 72 ? 13.859 0.06 -2.586 1 97.94 72 VAL B CA 1
ATOM 2984 C C . VAL B 1 72 ? 14.234 -1.416 -2.695 1 97.94 72 VAL B C 1
ATOM 2986 O O . VAL B 1 72 ? 13.453 -2.223 -3.213 1 97.94 72 VAL B O 1
ATOM 2989 N N . ARG B 1 73 ? 15.297 -1.746 -2.152 1 96.69 73 ARG B N 1
ATOM 2990 C CA . ARG B 1 73 ? 15.844 -3.078 -2.381 1 96.69 73 ARG B CA 1
ATOM 2991 C C . ARG B 1 73 ? 15.57 -3.998 -1.197 1 96.69 73 ARG B C 1
ATOM 2993 O O . ARG B 1 73 ? 14.602 -4.766 -1.214 1 96.69 73 ARG B O 1
ATOM 3000 N N . ARG B 1 74 ? 16.297 -3.895 -0.131 1 95.12 74 ARG B N 1
ATOM 3001 C CA . ARG B 1 74 ? 16.109 -4.691 1.079 1 95.12 74 ARG B CA 1
ATOM 3002 C C . ARG B 1 74 ? 16.359 -3.855 2.328 1 95.12 74 ARG B C 1
ATOM 3004 O O . ARG B 1 74 ? 17.25 -4.172 3.129 1 95.12 74 ARG B O 1
ATOM 3011 N N . PRO B 1 75 ? 15.508 -2.877 2.477 1 96.62 75 PRO B N 1
ATOM 3012 C CA . PRO B 1 75 ? 15.695 -2.008 3.639 1 96.62 75 PRO B CA 1
ATOM 3013 C C . PRO B 1 75 ? 15.359 -2.697 4.957 1 96.62 75 PRO B C 1
ATOM 3015 O O . PRO B 1 75 ? 14.422 -3.498 5.016 1 96.62 75 PRO B O 1
ATOM 3018 N N . GLY B 1 76 ? 16.172 -2.441 5.949 1 95.69 76 GLY B N 1
ATOM 3019 C CA . GLY B 1 76 ? 15.734 -2.805 7.289 1 95.69 76 GLY B CA 1
ATOM 3020 C C . GLY B 1 76 ? 14.57 -1.966 7.785 1 95.69 76 GLY B C 1
ATOM 3021 O O . GLY B 1 76 ? 14.227 -0.952 7.176 1 95.69 76 GLY B O 1
ATOM 3022 N N . GLY B 1 77 ? 13.953 -2.418 8.867 1 96.25 77 GLY B N 1
ATOM 3023 C CA . GLY B 1 77 ? 12.922 -1.604 9.492 1 96.25 77 GLY B CA 1
ATOM 3024 C C . GLY B 1 77 ? 13.445 -0.283 10.023 1 96.25 77 GLY B C 1
ATOM 3025 O O . GLY B 1 77 ? 14.5 -0.234 10.656 1 96.25 77 GLY B O 1
ATOM 3026 N N . ALA B 1 78 ? 12.695 0.743 9.766 1 97.25 78 ALA B N 1
ATOM 3027 C CA . ALA B 1 78 ? 13.156 2.08 10.133 1 97.25 78 ALA B CA 1
ATOM 3028 C C . ALA B 1 78 ? 13.43 2.17 11.633 1 97.25 78 ALA B C 1
ATOM 3030 O O . ALA B 1 78 ? 12.578 1.827 12.445 1 97.25 78 ALA B O 1
ATOM 3031 N N . ALA B 1 79 ? 14.648 2.504 11.977 1 97.38 79 ALA B N 1
ATOM 3032 C CA . ALA B 1 79 ? 15.109 2.818 13.328 1 97.38 79 ALA B CA 1
ATOM 3033 C C . ALA B 1 79 ? 15.133 1.568 14.203 1 97.38 79 ALA B C 1
ATOM 3035 O O . ALA B 1 79 ? 15.047 1.659 15.43 1 97.38 79 ALA B O 1
ATOM 3036 N N . THR B 1 80 ? 15.195 0.429 13.578 1 96.81 80 THR B N 1
ATOM 3037 C CA . THR B 1 80 ? 15.219 -0.803 14.359 1 96.81 80 THR B CA 1
ATOM 3038 C C . THR B 1 80 ? 16.562 -0.975 15.062 1 96.81 80 THR B C 1
ATOM 3040 O O . THR B 1 80 ? 16.688 -1.773 15.992 1 96.81 80 THR B O 1
ATOM 3043 N N . ARG B 1 81 ? 17.562 -0.245 14.672 1 95.94 81 ARG B N 1
ATOM 3044 C CA . ARG B 1 81 ? 18.875 -0.327 15.312 1 95.94 81 ARG B CA 1
ATOM 3045 C C . ARG B 1 81 ? 19.156 0.921 16.141 1 95.94 81 ARG B C 1
ATOM 3047 O O . ARG B 1 81 ? 20.312 1.199 16.484 1 95.94 81 ARG B O 1
ATOM 3054 N N . ALA B 1 82 ? 18.125 1.663 16.391 1 95 82 ALA B N 1
ATOM 3055 C CA . ALA B 1 82 ? 18.281 2.836 17.25 1 95 82 ALA B CA 1
ATOM 3056 C C . ALA B 1 82 ? 18.703 2.434 18.656 1 95 82 ALA B C 1
ATOM 3058 O O . ALA B 1 82 ? 18.609 1.261 19.031 1 95 82 ALA B O 1
ATOM 3059 N N . ALA B 1 83 ? 19.125 3.373 19.438 1 92.62 83 ALA B N 1
ATOM 3060 C CA . ALA B 1 83 ? 19.578 3.115 20.797 1 92.62 83 ALA B CA 1
ATOM 3061 C C . ALA B 1 83 ? 18.469 2.51 21.641 1 92.62 83 ALA B C 1
ATOM 3063 O O . ALA B 1 83 ? 18.719 1.604 22.453 1 92.62 83 ALA B O 1
ATOM 3064 N N . GLU B 1 84 ? 17.25 2.99 21.5 1 93 84 GLU B N 1
ATOM 3065 C CA . GLU B 1 84 ? 16.062 2.475 22.172 1 93 84 GLU B CA 1
ATOM 3066 C C . GLU B 1 84 ? 14.969 2.131 21.172 1 93 84 GLU B C 1
ATOM 3068 O O . GLU B 1 84 ? 13.977 2.848 21.062 1 93 84 GLU B O 1
ATOM 3073 N N . PRO B 1 85 ? 15.203 1.024 20.547 1 93.44 85 PRO B N 1
ATOM 3074 C CA . PRO B 1 85 ? 14.227 0.65 19.516 1 93.44 85 PRO B CA 1
ATOM 3075 C C . PRO B 1 85 ? 12.844 0.358 20.094 1 93.44 85 PRO B C 1
ATOM 3077 O O . PRO B 1 85 ? 12.734 -0.096 21.234 1 93.44 85 PRO B O 1
ATOM 3080 N N . SER B 1 86 ? 11.781 0.742 19.469 1 92.81 86 SER B N 1
ATOM 3081 C CA . SER B 1 86 ? 10.391 0.447 19.797 1 92.81 86 SER B CA 1
ATOM 3082 C C . SER B 1 86 ? 9.523 0.408 18.531 1 92.81 86 SER B C 1
ATOM 3084 O O . SER B 1 86 ? 9.891 0.965 17.5 1 92.81 86 SER B O 1
ATOM 3086 N N . ALA B 1 87 ? 8.43 -0.291 18.656 1 91.38 87 ALA B N 1
ATOM 3087 C CA . ALA B 1 87 ? 7.48 -0.328 17.547 1 91.38 87 ALA B CA 1
ATOM 3088 C C . ALA B 1 87 ? 7.004 1.076 17.188 1 91.38 87 ALA B C 1
ATOM 3090 O O . ALA B 1 87 ? 6.797 1.383 16.016 1 91.38 87 ALA B O 1
ATOM 3091 N N . TRP B 1 88 ? 6.859 1.851 18.203 1 90.62 88 TRP B N 1
ATOM 3092 C CA . TRP B 1 88 ? 6.426 3.227 17.984 1 90.62 88 TRP B CA 1
ATOM 3093 C C . TRP B 1 88 ? 7.461 4.004 17.172 1 90.62 88 TRP B C 1
ATOM 3095 O O . TRP B 1 88 ? 7.121 4.668 16.203 1 90.62 88 TRP B O 1
ATOM 3105 N N . LEU B 1 89 ? 8.68 3.885 17.578 1 93.88 89 LEU B N 1
ATOM 3106 C CA . LEU B 1 89 ? 9.75 4.594 16.891 1 93.88 89 LEU B CA 1
ATOM 3107 C C . LEU B 1 89 ? 9.867 4.125 15.438 1 93.88 89 LEU B C 1
ATOM 3109 O O . LEU B 1 89 ? 10.086 4.934 14.531 1 93.88 89 LEU B O 1
ATOM 3113 N N . THR B 1 90 ? 9.742 2.865 15.25 1 95.94 90 THR B N 1
ATOM 3114 C CA . THR B 1 90 ? 9.789 2.299 13.906 1 95.94 90 THR B CA 1
ATOM 3115 C C . THR B 1 90 ? 8.68 2.877 13.039 1 95.94 90 THR B C 1
ATOM 3117 O O . THR B 1 90 ? 8.914 3.248 11.883 1 95.94 90 THR B O 1
ATOM 3120 N N . GLU B 1 91 ? 7.547 3 13.633 1 94.62 91 GLU B N 1
ATOM 3121 C CA . GLU B 1 91 ? 6.418 3.568 12.906 1 94.62 91 GLU B CA 1
ATOM 3122 C C . GLU B 1 91 ? 6.648 5.043 12.586 1 94.62 91 GLU B C 1
ATOM 3124 O O . GLU B 1 91 ? 6.469 5.473 11.445 1 94.62 91 GLU B O 1
ATOM 3129 N N . GLU B 1 92 ? 7.074 5.805 13.57 1 95.19 92 GLU B N 1
ATOM 3130 C CA . GLU B 1 92 ? 7.336 7.227 13.375 1 95.19 92 GLU B CA 1
ATOM 3131 C C . GLU B 1 92 ? 8.414 7.453 12.32 1 95.19 92 GLU B C 1
ATOM 3133 O O . GLU B 1 92 ? 8.25 8.289 11.43 1 95.19 92 GLU B O 1
ATOM 3138 N N . ALA B 1 93 ? 9.445 6.676 12.414 1 96.94 93 ALA B N 1
ATOM 3139 C CA . ALA B 1 93 ? 10.578 6.82 11.5 1 96.94 93 ALA B CA 1
ATOM 3140 C C . ALA B 1 93 ? 10.203 6.398 10.086 1 96.94 93 ALA B C 1
ATOM 3142 O O . ALA B 1 93 ? 10.578 7.059 9.117 1 96.94 93 ALA B O 1
ATOM 3143 N N . GLY B 1 94 ? 9.484 5.352 10 1 97.31 94 GLY B N 1
ATOM 3144 C CA . GLY B 1 94 ? 9 4.922 8.695 1 97.31 94 GLY B CA 1
ATOM 3145 C C . GLY B 1 94 ? 8.086 5.934 8.031 1 97.31 94 GLY B C 1
ATOM 3146 O O . GLY B 1 94 ? 8.234 6.223 6.844 1 97.31 94 GLY B O 1
ATOM 3147 N N . GLN B 1 95 ? 7.164 6.465 8.836 1 96.81 95 GLN B N 1
ATOM 3148 C CA . GLN B 1 95 ? 6.258 7.488 8.336 1 96.81 95 GLN B CA 1
ATOM 3149 C C . GLN B 1 95 ? 7.027 8.703 7.82 1 96.81 95 GLN B C 1
ATOM 3151 O O . GLN B 1 95 ? 6.723 9.227 6.746 1 96.81 95 GLN B O 1
ATOM 3156 N N . ALA B 1 96 ? 7.973 9.117 8.516 1 97.88 96 ALA B N 1
ATOM 3157 C CA . ALA B 1 96 ? 8.758 10.289 8.141 1 97.88 96 ALA B CA 1
ATOM 3158 C C . ALA B 1 96 ? 9.555 10.031 6.863 1 97.88 96 ALA B C 1
ATOM 3160 O O . ALA B 1 96 ? 9.453 10.789 5.898 1 97.88 96 ALA B O 1
ATOM 3161 N N . LEU B 1 97 ? 10.32 8.945 6.84 1 98.19 97 LEU B N 1
ATOM 3162 C CA . LEU B 1 97 ? 11.211 8.648 5.727 1 98.19 97 LEU B CA 1
ATOM 3163 C C . LEU B 1 97 ? 10.414 8.406 4.445 1 98.19 97 LEU B C 1
ATOM 3165 O O . LEU B 1 97 ? 10.594 9.133 3.459 1 98.19 97 LEU B O 1
ATOM 3169 N N . TYR B 1 98 ? 9.539 7.492 4.488 1 97.88 98 TYR B N 1
ATOM 3170 C CA . TYR B 1 98 ? 8.828 7.105 3.275 1 97.88 98 TYR B CA 1
ATOM 3171 C C . TYR B 1 98 ? 7.785 8.148 2.9 1 97.88 98 TYR B C 1
ATOM 3173 O O . TYR B 1 98 ? 7.512 8.359 1.717 1 97.88 98 TYR B O 1
ATOM 3181 N N . GLY B 1 99 ? 7.195 8.797 3.912 1 97.81 99 GLY B N 1
ATOM 3182 C CA . GLY B 1 99 ? 6.289 9.891 3.611 1 97.81 99 GLY B CA 1
ATOM 3183 C C . GLY B 1 99 ? 6.953 11.023 2.846 1 97.81 99 GLY B C 1
ATOM 3184 O O . GLY B 1 99 ? 6.391 11.539 1.88 1 97.81 99 GLY B O 1
ATOM 3185 N N . MET B 1 100 ? 8.133 11.391 3.258 1 97.81 100 MET B N 1
ATOM 3186 C CA . MET B 1 100 ? 8.859 12.469 2.588 1 97.81 100 MET B CA 1
ATOM 3187 C C . MET B 1 100 ? 9.336 12.023 1.209 1 97.81 100 MET B C 1
ATOM 3189 O O . MET B 1 100 ? 9.258 12.789 0.245 1 97.81 100 MET B O 1
ATOM 3193 N N . LEU B 1 101 ? 9.789 10.773 1.101 1 97.81 101 LEU B N 1
ATOM 3194 C CA . LEU B 1 101 ? 10.273 10.273 -0.18 1 97.81 101 LEU B CA 1
ATOM 3195 C C . LEU B 1 101 ? 9.141 10.18 -1.194 1 97.81 101 LEU B C 1
ATOM 3197 O O . LEU B 1 101 ? 9.344 10.438 -2.383 1 97.81 101 LEU B O 1
ATOM 3201 N N . ARG B 1 102 ? 7.93 9.836 -0.746 1 95.69 102 ARG B N 1
ATOM 3202 C CA . ARG B 1 102 ? 6.773 9.727 -1.63 1 95.69 102 ARG B CA 1
ATOM 3203 C C . ARG B 1 102 ? 6.41 11.086 -2.223 1 95.69 102 ARG B C 1
ATOM 3205 O O . ARG B 1 102 ? 5.746 11.164 -3.256 1 95.69 102 ARG B O 1
ATOM 3212 N N . GLY B 1 103 ? 6.789 12.109 -1.594 1 91.19 103 GLY B N 1
ATOM 3213 C CA . GLY B 1 103 ? 6.5 13.453 -2.074 1 91.19 103 GLY B CA 1
ATOM 3214 C C . GLY B 1 103 ? 7.504 13.945 -3.098 1 91.19 103 GLY B C 1
ATOM 3215 O O . GLY B 1 103 ? 7.328 15.023 -3.682 1 91.19 103 GLY B O 1
ATOM 3216 N N . SER B 1 104 ? 8.492 13.133 -3.377 1 91.94 104 SER B N 1
ATOM 3217 C CA . SER B 1 104 ? 9.508 13.523 -4.344 1 91.94 104 SER B CA 1
ATOM 3218 C C . SER B 1 104 ? 9.086 13.18 -5.766 1 91.94 104 SER B C 1
ATOM 3220 O O . SER B 1 104 ? 8.094 12.477 -5.969 1 91.94 104 SER B O 1
ATOM 3222 N N . GLY B 1 105 ? 9.812 13.742 -6.727 1 91.56 105 GLY B N 1
ATOM 3223 C CA . GLY B 1 105 ? 9.578 13.422 -8.125 1 91.56 105 GLY B CA 1
ATOM 3224 C C . GLY B 1 105 ? 10.453 12.281 -8.625 1 91.56 105 GLY B C 1
ATOM 3225 O O . GLY B 1 105 ? 10.539 12.047 -9.836 1 91.56 105 GLY B O 1
ATOM 3226 N N . ALA B 1 106 ? 11.047 11.562 -7.727 1 95.69 106 ALA B N 1
ATOM 3227 C CA . ALA B 1 106 ? 11.969 10.492 -8.102 1 95.69 106 ALA B CA 1
ATOM 3228 C C . ALA B 1 106 ? 11.219 9.312 -8.711 1 95.69 106 ALA B C 1
ATOM 3230 O O . ALA B 1 106 ? 10.078 9.039 -8.344 1 95.69 106 ALA B O 1
ATOM 3231 N N . ARG B 1 107 ? 11.891 8.641 -9.625 1 96.88 107 ARG B N 1
ATOM 3232 C CA . ARG B 1 107 ? 11.398 7.352 -10.102 1 96.88 107 ARG B CA 1
ATOM 3233 C C . ARG B 1 107 ? 11.695 6.25 -9.094 1 96.88 107 ARG B C 1
ATOM 3235 O O . ARG B 1 107 ? 12.719 6.285 -8.406 1 96.88 107 ARG B O 1
ATOM 3242 N N . TRP B 1 108 ? 10.836 5.312 -9.062 1 97.75 108 TRP B N 1
ATOM 3243 C CA . TRP B 1 108 ? 10.977 4.277 -8.039 1 97.75 108 TRP B CA 1
ATOM 3244 C C . TRP B 1 108 ? 11.195 2.912 -8.68 1 97.75 108 TRP B C 1
ATOM 3246 O O . TRP B 1 108 ? 10.562 2.58 -9.688 1 97.75 108 TRP B O 1
ATOM 3256 N N . MET B 1 109 ? 12.086 2.174 -8.078 1 98.31 109 MET B N 1
ATOM 3257 C CA . MET B 1 109 ? 12.266 0.757 -8.383 1 98.31 109 MET B CA 1
ATOM 3258 C C . MET B 1 109 ? 12.195 -0.089 -7.117 1 98.31 109 MET B C 1
ATOM 3260 O O . MET B 1 109 ? 13.211 -0.313 -6.461 1 98.31 109 MET B O 1
ATOM 3264 N N . ASN B 1 110 ? 11.078 -0.476 -6.844 1 97.94 110 ASN B N 1
ATOM 3265 C CA . ASN B 1 110 ? 9.727 -0.184 -7.328 1 97.94 110 ASN B CA 1
ATOM 3266 C C . ASN B 1 110 ? 9.039 0.861 -6.457 1 97.94 110 ASN B C 1
ATOM 3268 O O . ASN B 1 110 ? 9.492 1.148 -5.348 1 97.94 110 ASN B O 1
ATOM 3272 N N . GLN B 1 111 ? 7.969 1.438 -7.039 1 96.19 111 GLN B N 1
ATOM 3273 C CA . GLN B 1 111 ? 7.082 2.25 -6.211 1 96.19 111 GLN B CA 1
ATOM 3274 C C . GLN B 1 111 ? 6.516 1.437 -5.051 1 96.19 111 GLN B C 1
ATOM 3276 O O . GLN B 1 111 ? 5.973 0.347 -5.254 1 96.19 111 GLN B O 1
ATOM 3281 N N . PRO B 1 112 ? 6.598 1.97 -3.842 1 95.25 112 PRO B N 1
ATOM 3282 C CA . PRO B 1 112 ? 6.328 1.153 -2.656 1 95.25 112 PRO B CA 1
ATOM 3283 C C . PRO B 1 112 ? 4.898 0.611 -2.627 1 95.25 112 PRO B C 1
ATOM 3285 O O . PRO B 1 112 ? 4.68 -0.539 -2.236 1 95.25 112 PRO B O 1
ATOM 3288 N N . ASP B 1 113 ? 3.938 1.347 -2.973 1 94.56 113 ASP B N 1
ATOM 3289 C CA . ASP B 1 113 ? 2.557 0.877 -2.939 1 94.56 113 ASP B CA 1
ATOM 3290 C C . ASP B 1 113 ? 2.32 -0.21 -3.984 1 94.56 113 ASP B C 1
ATOM 3292 O O . ASP B 1 113 ? 1.641 -1.202 -3.713 1 94.56 113 ASP B O 1
ATOM 3296 N N . ALA B 1 114 ? 2.875 -0.018 -5.16 1 96.81 114 ALA B N 1
ATOM 3297 C CA . ALA B 1 114 ? 2.801 -1.039 -6.203 1 96.81 114 ALA B CA 1
ATOM 3298 C C . ALA B 1 114 ? 3.5 -2.322 -5.762 1 96.81 114 ALA B C 1
ATOM 3300 O O . ALA B 1 114 ? 2.992 -3.424 -5.988 1 96.81 114 ALA B O 1
ATOM 3301 N N . ALA B 1 115 ? 4.629 -2.115 -5.145 1 96.81 115 ALA B N 1
ATOM 3302 C CA . ALA B 1 115 ? 5.383 -3.262 -4.648 1 96.81 115 ALA B CA 1
ATOM 3303 C C . ALA B 1 115 ? 4.578 -4.039 -3.609 1 96.81 115 ALA B C 1
ATOM 3305 O O . ALA B 1 115 ? 4.578 -5.273 -3.613 1 96.81 115 ALA B O 1
ATOM 3306 N N . HIS B 1 116 ? 3.951 -3.312 -2.779 1 95.06 116 HIS B N 1
ATOM 3307 C CA . HIS B 1 116 ? 3.129 -3.945 -1.754 1 95.06 116 HIS B CA 1
ATOM 3308 C C . HIS B 1 116 ? 2 -4.762 -2.375 1 95.06 116 HIS B C 1
ATOM 3310 O O . HIS B 1 116 ? 1.79 -5.918 -2.01 1 95.06 116 HIS B O 1
ATOM 3316 N N . ARG B 1 117 ? 1.313 -4.207 -3.295 1 96 117 ARG B N 1
ATOM 3317 C CA . ARG B 1 117 ? 0.22 -4.887 -3.982 1 96 117 ARG B CA 1
ATOM 3318 C C . ARG B 1 117 ? 0.716 -6.145 -4.691 1 96 117 ARG B C 1
ATOM 3320 O O . ARG B 1 117 ? 0.04 -7.176 -4.684 1 96 117 ARG B O 1
ATOM 3327 N N . ALA B 1 118 ? 1.894 -6.023 -5.184 1 96.62 118 ALA B N 1
ATOM 3328 C CA . ALA B 1 118 ? 2.467 -7.098 -5.992 1 96.62 118 ALA B CA 1
ATOM 3329 C C . ALA B 1 118 ? 2.816 -8.305 -5.125 1 96.62 118 ALA B C 1
ATOM 3331 O O . ALA B 1 118 ? 3.123 -9.383 -5.641 1 96.62 118 ALA B O 1
ATOM 3332 N N . ARG B 1 119 ? 2.68 -8.164 -3.836 1 95.25 119 ARG B N 1
ATOM 3333 C CA . ARG B 1 119 ? 2.992 -9.281 -2.951 1 95.25 119 ARG B CA 1
ATOM 3334 C C . ARG B 1 119 ? 1.808 -10.234 -2.828 1 95.25 119 ARG B C 1
ATOM 3336 O O . ARG B 1 119 ? 1.954 -11.359 -2.344 1 95.25 119 ARG B O 1
ATOM 3343 N N . TYR B 1 120 ? 0.688 -9.82 -3.201 1 96.69 120 TYR B N 1
ATOM 3344 C CA . TYR B 1 120 ? -0.5 -10.656 -3.096 1 96.69 120 TYR B CA 1
ATOM 3345 C C . TYR B 1 120 ? -0.53 -11.703 -4.203 1 96.69 120 TYR B C 1
ATOM 3347 O O . TYR B 1 120 ? -0.809 -11.383 -5.363 1 96.69 120 TYR B O 1
ATOM 3355 N N . LYS B 1 121 ? -0.383 -12.938 -3.859 1 96.69 121 LYS B N 1
ATOM 3356 C CA . LYS B 1 121 ? -0.308 -14.008 -4.852 1 96.69 121 LYS B CA 1
ATOM 3357 C C . LYS B 1 121 ? -1.617 -14.133 -5.625 1 96.69 121 LYS B C 1
ATOM 3359 O O . LYS B 1 121 ? -1.61 -14.242 -6.852 1 96.69 121 LYS B O 1
ATOM 3364 N N . PRO B 1 122 ? -2.834 -14.094 -4.895 1 97.75 122 PRO B N 1
ATOM 3365 C CA . PRO B 1 122 ? -4.059 -14.188 -5.691 1 97.75 122 PRO B CA 1
ATOM 3366 C C . PRO B 1 122 ? -4.18 -13.055 -6.715 1 97.75 122 PRO B C 1
ATOM 3368 O O . PRO B 1 122 ? -4.641 -13.281 -7.836 1 97.75 122 PRO B O 1
ATOM 3371 N N . TRP B 1 123 ? -3.766 -11.93 -6.379 1 97.5 123 TRP B N 1
ATOM 3372 C CA . TRP B 1 123 ? -3.789 -10.797 -7.309 1 97.5 123 TRP B CA 1
ATOM 3373 C C . TRP B 1 123 ? -2.834 -11.039 -8.477 1 97.5 123 TRP B C 1
ATOM 3375 O O . TRP B 1 123 ? -3.166 -10.75 -9.625 1 97.5 123 TRP B O 1
ATOM 3385 N N . GLN B 1 124 ? -1.666 -11.578 -8.203 1 98.12 124 GLN B N 1
ATOM 3386 C CA . GLN B 1 124 ? -0.702 -11.914 -9.25 1 98.12 124 GLN B CA 1
ATOM 3387 C C . GLN B 1 124 ? -1.298 -12.891 -10.258 1 98.12 124 GLN B C 1
ATOM 3389 O O . GLN B 1 124 ? -1.166 -12.695 -11.469 1 98.12 124 GLN B O 1
ATOM 3394 N N . LEU B 1 125 ? -1.884 -13.914 -9.719 1 98.25 125 LEU B N 1
ATOM 3395 C CA . LEU B 1 125 ? -2.461 -14.938 -10.586 1 98.25 125 LEU B CA 1
ATOM 3396 C C . LEU B 1 125 ? -3.52 -14.336 -11.508 1 98.25 125 LEU B C 1
ATOM 3398 O O . LEU B 1 125 ? -3.518 -14.594 -12.711 1 98.25 125 LEU B O 1
ATOM 3402 N N . ARG B 1 126 ? -4.367 -13.531 -10.93 1 98.19 126 ARG B N 1
ATOM 3403 C CA . ARG B 1 126 ? -5.422 -12.906 -11.719 1 98.19 126 ARG B CA 1
ATOM 3404 C C . ARG B 1 126 ? -4.84 -11.969 -12.773 1 98.19 126 ARG B C 1
ATOM 3406 O O . ARG B 1 126 ? -5.262 -11.984 -13.93 1 98.19 126 ARG B O 1
ATOM 3413 N N . LEU B 1 127 ? -3.893 -11.195 -12.375 1 98.19 127 LEU B N 1
ATOM 3414 C CA . LEU B 1 127 ? -3.26 -10.266 -13.297 1 98.19 127 LEU B CA 1
ATOM 3415 C C . LEU B 1 127 ? -2.553 -11.008 -14.43 1 98.19 127 LEU B C 1
ATOM 3417 O O . LEU B 1 127 ? -2.637 -10.609 -15.586 1 98.19 127 LEU B O 1
ATOM 3421 N N . ALA B 1 128 ? -1.86 -12.078 -14.07 1 98.69 128 ALA B N 1
ATOM 3422 C CA . ALA B 1 128 ? -1.2 -12.891 -15.086 1 98.69 128 ALA B CA 1
ATOM 3423 C C . ALA B 1 128 ? -2.203 -13.406 -16.125 1 98.69 128 ALA B C 1
ATOM 3425 O O . ALA B 1 128 ? -1.969 -13.305 -17.328 1 98.69 128 ALA B O 1
ATOM 3426 N N . GLN B 1 129 ? -3.322 -13.898 -15.664 1 98.25 129 GLN B N 1
ATOM 3427 C CA . GLN B 1 129 ? -4.375 -14.367 -16.562 1 98.25 129 GLN B CA 1
ATOM 3428 C C . GLN B 1 129 ? -4.828 -13.258 -17.5 1 98.25 129 GLN B C 1
ATOM 3430 O O . GLN B 1 129 ? -4.945 -13.469 -18.703 1 98.25 129 GLN B O 1
ATOM 3435 N N . ARG B 1 130 ? -5.012 -12.086 -16.969 1 97.44 130 ARG B N 1
ATOM 3436 C CA . ARG B 1 130 ? -5.504 -10.961 -17.75 1 97.44 130 ARG B CA 1
ATOM 3437 C C . ARG B 1 130 ? -4.469 -10.508 -18.766 1 97.44 130 ARG B C 1
ATOM 3439 O O . ARG B 1 130 ? -4.82 -9.906 -19.797 1 97.44 130 ARG B O 1
ATOM 3446 N N . CYS B 1 131 ? -3.234 -10.852 -18.5 1 98.19 131 CYS B N 1
ATOM 3447 C CA . CYS B 1 131 ? -2.15 -10.43 -19.375 1 98.19 131 CYS B CA 1
ATOM 3448 C C . CYS B 1 131 ? -1.77 -11.547 -20.344 1 98.19 131 CYS B C 1
ATOM 3450 O O . CYS B 1 131 ? -0.773 -11.43 -21.062 1 98.19 131 CYS B O 1
ATOM 3452 N N . GLY B 1 132 ? -2.51 -12.609 -20.344 1 97.69 132 GLY B N 1
ATOM 3453 C CA . GLY B 1 132 ? -2.303 -13.68 -21.297 1 97.69 132 GLY B CA 1
ATOM 3454 C C . GLY B 1 132 ? -1.217 -14.656 -20.891 1 97.69 132 GLY B C 1
ATOM 3455 O O . GLY B 1 132 ? -0.726 -15.43 -21.703 1 97.69 132 GLY B O 1
ATOM 3456 N N . LEU B 1 133 ? -0.777 -14.656 -19.688 1 98.44 133 LEU B N 1
ATOM 3457 C CA . LEU B 1 133 ? 0.18 -15.625 -19.156 1 98.44 133 LEU B CA 1
ATOM 3458 C C . LEU B 1 133 ? -0.539 -16.812 -18.547 1 98.44 133 LEU B C 1
ATOM 3460 O O . LEU B 1 133 ? -1.394 -16.656 -17.672 1 98.44 133 LEU B O 1
ATOM 3464 N N . PRO B 1 134 ? -0.236 -17.984 -19.031 1 97.69 134 PRO B N 1
ATOM 3465 C CA . PRO B 1 134 ? -0.885 -19.141 -18.422 1 97.69 134 PRO B CA 1
ATOM 3466 C C . PRO B 1 134 ? -0.496 -19.344 -16.969 1 97.69 134 PRO B C 1
ATOM 3468 O O . PRO B 1 134 ? 0.665 -19.156 -16.594 1 97.69 134 PRO B O 1
ATOM 3471 N N . VAL B 1 135 ? -1.471 -19.641 -16.156 1 98.44 135 VAL B N 1
ATOM 3472 C CA . VAL B 1 135 ? -1.228 -20.016 -14.766 1 98.44 135 VAL B CA 1
ATOM 3473 C C . VAL B 1 135 ? -1.73 -21.438 -14.508 1 98.44 135 VAL B C 1
ATOM 3475 O O . VAL B 1 135 ? -2.756 -21.844 -15.062 1 98.44 135 VAL B O 1
ATOM 3478 N N . PRO B 1 136 ? -0.95 -22.25 -13.727 1 98.12 136 PRO B N 1
ATOM 3479 C CA . PRO B 1 136 ? -1.537 -23.547 -13.352 1 98.12 136 PRO B CA 1
ATOM 3480 C C . PRO B 1 136 ? -2.855 -23.391 -12.594 1 98.12 136 PRO B C 1
ATOM 3482 O O . PRO B 1 136 ? -3.039 -22.422 -11.852 1 98.12 136 PRO B O 1
ATOM 3485 N N . ALA B 1 137 ? -3.754 -24.359 -12.812 1 98.5 137 ALA B N 1
ATOM 3486 C CA . ALA B 1 137 ? -4.977 -24.328 -12.016 1 98.5 137 ALA B CA 1
ATOM 3487 C C . ALA B 1 137 ? -4.66 -24.219 -10.523 1 98.5 137 ALA B C 1
ATOM 3489 O O . ALA B 1 137 ? -3.842 -24.984 -10 1 98.5 137 ALA B O 1
ATOM 3490 N N . THR B 1 138 ? -5.246 -23.25 -9.844 1 98.56 138 THR B N 1
ATOM 3491 C CA . THR B 1 138 ? -4.941 -22.938 -8.453 1 98.56 138 THR B CA 1
ATOM 3492 C C . THR B 1 138 ? -6.223 -22.688 -7.66 1 98.56 138 THR B C 1
ATOM 3494 O O . THR B 1 138 ? -7.137 -22.016 -8.141 1 98.56 138 THR B O 1
ATOM 3497 N N . LEU B 1 139 ? -6.273 -23.266 -6.516 1 98.31 139 LEU B N 1
ATOM 3498 C CA . LEU B 1 139 ? -7.375 -23.047 -5.582 1 98.31 139 LEU B CA 1
ATOM 3499 C C . LEU B 1 139 ? -6.863 -22.5 -4.258 1 98.31 139 LEU B C 1
ATOM 3501 O O . LEU B 1 139 ? -5.871 -22.984 -3.717 1 98.31 139 LEU B O 1
ATOM 3505 N N . ILE B 1 140 ? -7.449 -21.438 -3.791 1 98.12 140 ILE B N 1
ATOM 3506 C CA . ILE B 1 140 ? -7.281 -20.938 -2.43 1 98.12 140 ILE B CA 1
ATOM 3507 C C . ILE B 1 140 ? -8.609 -21.031 -1.68 1 98.12 140 ILE B C 1
ATOM 3509 O O . ILE B 1 140 ? -9.594 -20.406 -2.08 1 98.12 140 ILE B O 1
ATOM 3513 N N . THR B 1 141 ? -8.664 -21.812 -0.587 1 98 141 THR B N 1
ATOM 3514 C CA . THR B 1 141 ? -9.984 -22.047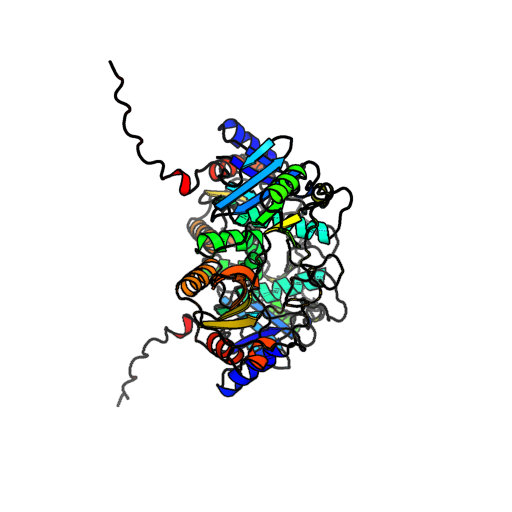 -0.017 1 98 141 THR B CA 1
ATOM 3515 C C . THR B 1 141 ? -9.883 -22.328 1.479 1 98 141 THR B C 1
ATOM 3517 O O . THR B 1 141 ? -8.828 -22.734 1.971 1 98 141 THR B O 1
ATOM 3520 N N . THR B 1 142 ? -10.938 -22.016 2.18 1 97.06 142 THR B N 1
ATOM 3521 C CA . THR B 1 142 ? -11.148 -22.469 3.547 1 97.06 142 THR B CA 1
ATOM 3522 C C . THR B 1 142 ? -12.25 -23.531 3.596 1 97.06 142 THR B C 1
ATOM 3524 O O . THR B 1 142 ? -12.727 -23.891 4.676 1 97.06 142 THR B O 1
ATOM 3527 N N . PHE B 1 143 ? -12.727 -24.031 2.457 1 96.25 143 PHE B N 1
ATOM 3528 C CA . PHE B 1 143 ? -13.773 -25.047 2.369 1 96.25 143 PHE B CA 1
ATOM 3529 C C . PHE B 1 143 ? -13.172 -26.406 2.08 1 96.25 143 PHE B C 1
ATOM 3531 O O . PHE B 1 143 ? -12.688 -26.656 0.974 1 96.25 143 PHE B O 1
ATOM 3538 N N . PRO B 1 144 ? -13.281 -27.344 3.008 1 95.94 144 PRO B N 1
ATOM 3539 C CA . PRO B 1 144 ? -12.758 -28.688 2.762 1 95.94 144 PRO B CA 1
ATOM 3540 C C . PRO B 1 144 ? -13.367 -29.344 1.524 1 95.94 144 PRO B C 1
ATOM 3542 O O . PRO B 1 144 ? -12.664 -30.016 0.763 1 95.94 144 PRO B O 1
ATOM 3545 N N . ARG B 1 145 ? -14.602 -29.109 1.317 1 96 145 ARG B N 1
ATOM 3546 C CA . ARG B 1 145 ? -15.266 -29.703 0.164 1 96 145 ARG B CA 1
ATOM 3547 C C . ARG B 1 145 ? -14.672 -29.188 -1.141 1 96 145 ARG B C 1
ATOM 3549 O O . ARG B 1 145 ? -14.438 -29.969 -2.074 1 96 145 ARG B O 1
ATOM 3556 N N . ALA B 1 146 ? -14.414 -27.891 -1.194 1 96.75 146 ALA B N 1
ATOM 3557 C CA . ALA B 1 146 ? -13.805 -27.312 -2.387 1 96.75 146 ALA B CA 1
ATOM 3558 C C . ALA B 1 146 ? -12.422 -27.922 -2.648 1 96.75 146 ALA B C 1
ATOM 3560 O O . ALA B 1 146 ? -12.078 -28.203 -3.795 1 96.75 146 ALA B O 1
ATOM 3561 N N . ALA B 1 147 ? -11.695 -28.094 -1.607 1 96.56 147 ALA B N 1
ATOM 3562 C CA . ALA B 1 147 ? -10.367 -28.688 -1.724 1 96.56 147 ALA B CA 1
ATOM 3563 C C . ALA B 1 147 ? -10.445 -30.109 -2.26 1 96.56 147 ALA B C 1
ATOM 3565 O O . ALA B 1 147 ? -9.688 -30.484 -3.15 1 96.56 147 ALA B O 1
ATOM 3566 N N . ARG B 1 148 ? -11.344 -30.891 -1.732 1 95.56 148 ARG B N 1
ATOM 3567 C CA . ARG B 1 148 ? -11.516 -32.281 -2.156 1 95.56 148 ARG B CA 1
ATOM 3568 C C . ARG B 1 148 ? -11.914 -32.344 -3.629 1 95.56 148 ARG B C 1
ATOM 3570 O O . ARG B 1 148 ? -11.344 -33.125 -4.391 1 95.56 148 ARG B O 1
ATOM 3577 N N . GLU B 1 149 ? -12.867 -31.531 -3.961 1 96.69 149 GLU B N 1
ATOM 3578 C CA . GLU B 1 149 ? -13.328 -31.516 -5.348 1 96.69 149 GLU B CA 1
ATOM 3579 C C . GLU B 1 149 ? -12.211 -31.094 -6.297 1 96.69 149 GLU B C 1
ATOM 3581 O O . GLU B 1 149 ? -12.078 -31.656 -7.391 1 96.69 149 GLU B O 1
ATOM 3586 N N . PHE B 1 150 ? -11.469 -30.156 -5.883 1 97.12 150 PHE B N 1
ATOM 3587 C CA . PHE B 1 150 ? -10.336 -29.703 -6.676 1 97.12 150 PHE B CA 1
ATOM 3588 C C . PHE B 1 150 ? -9.312 -30.812 -6.859 1 97.12 150 PHE B C 1
ATOM 3590 O O . PHE B 1 150 ? -8.805 -31.016 -7.961 1 97.12 150 PHE B O 1
ATOM 3597 N N . ALA B 1 151 ? -9.016 -31.531 -5.844 1 95.06 151 ALA B N 1
ATOM 3598 C CA . ALA B 1 151 ? -8.055 -32.625 -5.879 1 95.06 151 ALA B CA 1
ATOM 3599 C C . ALA B 1 151 ? -8.531 -33.75 -6.809 1 95.06 151 ALA B C 1
ATOM 3601 O O . ALA B 1 151 ? -7.715 -34.438 -7.418 1 95.06 151 ALA B O 1
ATOM 3602 N N . GLU B 1 152 ? -9.805 -33.938 -6.859 1 95.06 152 GLU B N 1
ATOM 3603 C CA . GLU B 1 152 ? -10.367 -34.938 -7.773 1 95.06 152 GLU B CA 1
ATOM 3604 C C . GLU B 1 152 ? -10.148 -34.531 -9.227 1 95.06 152 GLU B C 1
ATOM 3606 O O . GLU B 1 152 ? -9.844 -35.375 -10.07 1 95.06 152 GLU B O 1
ATOM 3611 N N . ARG B 1 153 ? -10.273 -33.219 -9.469 1 95.25 153 ARG B N 1
ATOM 3612 C CA . ARG B 1 153 ? -10.094 -32.719 -10.82 1 95.25 153 ARG B CA 1
ATOM 3613 C C . ARG B 1 153 ? -8.617 -32.656 -11.203 1 95.25 153 ARG B C 1
ATOM 3615 O O . ARG B 1 153 ? -8.266 -32.906 -12.359 1 95.25 153 ARG B O 1
ATOM 3622 N N . TYR B 1 154 ? -7.84 -32.375 -10.227 1 95 154 TYR B N 1
ATOM 3623 C CA . TYR B 1 154 ? -6.395 -32.281 -10.422 1 95 154 TYR B CA 1
ATOM 3624 C C . TYR B 1 154 ? -5.652 -33.156 -9.422 1 95 154 TYR B C 1
ATOM 3626 O O . TYR B 1 154 ? -5.273 -32.688 -8.344 1 95 154 TYR B O 1
ATOM 3634 N N . PRO B 1 155 ? -5.305 -34.344 -9.82 1 90.69 155 PRO B N 1
ATOM 3635 C CA . PRO B 1 155 ? -4.766 -35.312 -8.836 1 90.69 155 PRO B CA 1
ATOM 3636 C C . PRO B 1 155 ? -3.316 -35 -8.461 1 90.69 155 PRO B C 1
ATOM 3638 O O . PRO B 1 155 ? -2.863 -35.406 -7.383 1 90.69 155 PRO B O 1
ATOM 3641 N N . ASP B 1 156 ? -2.523 -34.406 -9.289 1 93.38 156 ASP B N 1
ATOM 3642 C CA . ASP B 1 156 ? -1.147 -34.031 -8.969 1 93.38 156 ASP B CA 1
ATOM 3643 C C . ASP B 1 156 ? -1.062 -32.594 -8.492 1 93.38 156 ASP B C 1
ATOM 3645 O O . ASP B 1 156 ? -0.933 -31.672 -9.305 1 93.38 156 ASP B O 1
ATOM 3649 N N . LEU B 1 157 ? -1.118 -32.438 -7.074 1 93.69 157 LEU B N 1
ATOM 3650 C CA . LEU B 1 157 ? -1.227 -31.125 -6.48 1 93.69 157 LEU B CA 1
ATOM 3651 C C . LEU B 1 157 ? -0.002 -30.812 -5.629 1 93.69 157 LEU B C 1
ATOM 3653 O O . LEU B 1 157 ? 0.639 -31.719 -5.094 1 93.69 157 LEU B O 1
ATOM 3657 N N . VAL B 1 158 ? 0.295 -29.594 -5.594 1 93.25 158 VAL B N 1
ATOM 3658 C CA . VAL B 1 158 ? 1.23 -29.078 -4.602 1 93.25 158 VAL B CA 1
ATOM 3659 C C . VAL B 1 158 ? 0.514 -28.094 -3.674 1 93.25 158 VAL B C 1
ATOM 3661 O O . VAL B 1 158 ? -0.478 -27.469 -4.062 1 93.25 158 VAL B O 1
ATOM 3664 N N . VAL B 1 159 ? 0.924 -28 -2.438 1 91.62 159 VAL B N 1
ATOM 3665 C CA . VAL B 1 159 ? 0.442 -27.031 -1.456 1 91.62 159 VAL B CA 1
ATOM 3666 C C . VAL B 1 159 ? 1.509 -25.969 -1.21 1 91.62 159 VAL B C 1
ATOM 3668 O O . VAL B 1 159 ? 2.699 -26.281 -1.122 1 91.62 159 VAL B O 1
ATOM 3671 N N . LYS B 1 160 ? 1.085 -24.703 -1.243 1 89.81 160 LYS B N 1
ATOM 3672 C CA . LYS B 1 160 ? 1.946 -23.547 -1.016 1 89.81 160 LYS B CA 1
ATOM 3673 C C . LYS B 1 160 ? 1.318 -22.578 -0.014 1 89.81 160 LYS B C 1
ATOM 3675 O O . LYS B 1 160 ? 0.093 -22.5 0.089 1 89.81 160 LYS B O 1
ATOM 3680 N N . PRO B 1 161 ? 2.186 -21.922 0.77 1 89.69 161 PRO B N 1
ATOM 3681 C CA . PRO B 1 161 ? 1.609 -20.812 1.517 1 89.69 161 PRO B CA 1
ATOM 3682 C C . PRO B 1 161 ? 1.007 -19.734 0.607 1 89.69 161 PRO B C 1
ATOM 3684 O O . PRO B 1 161 ? 1.483 -19.531 -0.513 1 89.69 161 PRO B O 1
ATOM 3687 N N . VAL B 1 162 ? 0.022 -19.047 1.105 1 93.19 162 VAL B N 1
ATOM 3688 C CA . VAL B 1 162 ? -0.594 -17.969 0.329 1 93.19 162 VAL B CA 1
ATOM 3689 C C . VAL B 1 162 ? 0.328 -16.75 0.305 1 93.19 162 VAL B C 1
ATOM 3691 O O . VAL B 1 162 ? 0.53 -16.141 -0.746 1 93.19 162 VAL B O 1
ATOM 3694 N N . SER B 1 163 ? 0.936 -16.219 1.444 1 87.19 163 SER B N 1
ATOM 3695 C CA . SER B 1 163 ? 1.769 -15.039 1.586 1 87.19 163 SER B CA 1
ATOM 3696 C C . SER B 1 163 ? 3.207 -15.312 1.163 1 87.19 163 SER B C 1
ATOM 3698 O O . SER B 1 163 ? 3.973 -14.383 0.902 1 87.19 163 SER B O 1
ATOM 3700 N N . GLY B 1 164 ? 3.551 -16.406 0.917 1 69 164 GLY B N 1
ATOM 3701 C CA . GLY B 1 164 ? 4.945 -16.75 0.698 1 69 164 GLY B CA 1
ATOM 3702 C C . GLY B 1 164 ? 5.777 -16.703 1.967 1 69 164 GLY B C 1
ATOM 3703 O O . GLY B 1 164 ? 6.973 -17 1.942 1 69 164 GLY B O 1
ATOM 3704 N N . ALA B 1 165 ? 5.152 -16.094 3.125 1 57.22 165 ALA B N 1
ATOM 3705 C CA . ALA B 1 165 ? 5.887 -15.992 4.383 1 57.22 165 ALA B CA 1
ATOM 3706 C C . ALA B 1 165 ? 5.887 -17.312 5.137 1 57.22 165 ALA B C 1
ATOM 3708 O O . ALA B 1 165 ? 4.973 -18.125 4.977 1 57.22 165 ALA B O 1
ATOM 3709 N N . HIS B 1 166 ? 7.027 -17.75 5.656 1 49.78 166 HIS B N 1
ATOM 3710 C CA . HIS B 1 166 ? 7.07 -18.938 6.516 1 49.78 166 HIS B CA 1
ATOM 3711 C C . HIS B 1 166 ? 6.52 -18.625 7.902 1 49.78 166 HIS B C 1
ATOM 3713 O O . HIS B 1 166 ? 6.688 -17.516 8.406 1 49.78 166 HIS B O 1
ATOM 3719 N N . PRO B 1 167 ? 5.488 -19.594 8.539 1 42.09 167 PRO B N 1
ATOM 3720 C CA . PRO B 1 167 ? 4.949 -19.422 9.891 1 42.09 167 PRO B CA 1
ATOM 3721 C C . PRO B 1 167 ? 6.02 -19.031 10.906 1 42.09 167 PRO B C 1
ATOM 3723 O O . PRO B 1 167 ? 5.699 -18.484 11.969 1 42.09 167 PRO B O 1
ATOM 3726 N N . GLN B 1 168 ? 7.262 -19.562 10.938 1 43.16 168 GLN B N 1
ATOM 3727 C CA . GLN B 1 168 ? 8.266 -19.312 11.961 1 43.16 168 GLN B CA 1
ATOM 3728 C C . GLN B 1 168 ? 8.961 -17.969 11.734 1 43.16 168 GLN B C 1
ATOM 3730 O O . GLN B 1 168 ? 8.977 -17.469 10.609 1 43.16 168 GLN B O 1
ATOM 3735 N N . ASP B 1 169 ? 9.156 -17.156 12.75 1 41.75 169 ASP B N 1
ATOM 3736 C CA . ASP B 1 169 ? 10.016 -15.977 12.828 1 41.75 169 ASP B CA 1
ATOM 3737 C C . ASP B 1 169 ? 11.391 -16.266 12.227 1 41.75 169 ASP B C 1
ATOM 3739 O O . ASP B 1 169 ? 12.125 -17.125 12.719 1 41.75 169 ASP B O 1
ATOM 3743 N N . PRO B 1 170 ? 12.305 -15.695 11.438 1 45.34 170 PRO B N 1
ATOM 3744 C CA . PRO B 1 170 ? 12.562 -15.172 10.094 1 45.34 170 PRO B CA 1
ATOM 3745 C C . PRO B 1 170 ? 11.844 -15.969 9.008 1 45.34 170 PRO B C 1
ATOM 3747 O O . PRO B 1 170 ? 11.742 -17.188 9.102 1 45.34 170 PRO B O 1
ATOM 3750 N N . PRO B 1 171 ? 10.953 -15.359 8.289 1 45.88 171 PRO B N 1
ATOM 3751 C CA . PRO B 1 171 ? 10.133 -15.992 7.254 1 45.88 171 PRO B CA 1
ATOM 3752 C C . PRO B 1 171 ? 10.938 -16.922 6.344 1 45.88 171 PRO B C 1
ATOM 3754 O O . PRO B 1 171 ? 11.898 -16.469 5.707 1 45.88 171 PRO B O 1
ATOM 3757 N N . LEU B 1 172 ? 11.289 -18.109 6.902 1 45.5 172 LEU B N 1
ATOM 3758 C CA . LEU B 1 172 ? 11.828 -19.031 5.914 1 45.5 172 LEU B CA 1
ATOM 3759 C C . LEU B 1 172 ? 10.75 -19.453 4.918 1 45.5 172 LEU B C 1
ATOM 3761 O O . LEU B 1 172 ? 9.578 -19.547 5.273 1 45.5 172 LEU B O 1
ATOM 3765 N N . ALA B 1 173 ? 11.062 -19.312 3.689 1 51.16 173 ALA B N 1
ATOM 3766 C CA . ALA B 1 173 ? 10.219 -19.812 2.607 1 51.16 173 ALA B CA 1
ATOM 3767 C C . ALA B 1 173 ? 9.75 -21.234 2.891 1 51.16 173 ALA B C 1
ATOM 3769 O O . ALA B 1 173 ? 10.547 -22.094 3.281 1 51.16 173 ALA B O 1
ATOM 3770 N N . VAL B 1 174 ? 8.398 -21.469 3.141 1 56.22 174 VAL B N 1
ATOM 3771 C CA . VAL B 1 174 ? 7.824 -22.797 3.229 1 56.22 174 VAL B CA 1
ATOM 3772 C C . VAL B 1 174 ? 7.836 -23.453 1.85 1 56.22 174 VAL B C 1
ATOM 3774 O O . VAL B 1 174 ? 7.316 -22.906 0.883 1 56.22 174 VAL B O 1
ATOM 3777 N N . PRO B 1 175 ? 8.523 -24.641 1.824 1 62.69 175 PRO B N 1
ATOM 3778 C CA . PRO B 1 175 ? 8.617 -25.281 0.514 1 62.69 175 PRO B CA 1
ATOM 3779 C C . PRO B 1 175 ? 7.258 -25.75 -0.01 1 62.69 175 PRO B C 1
ATOM 3781 O O . PRO B 1 175 ? 6.375 -26.094 0.777 1 62.69 175 PRO B O 1
ATOM 3784 N N . THR B 1 176 ? 7.148 -25.531 -1.266 1 75.06 176 THR B N 1
ATOM 3785 C CA . THR B 1 176 ? 6.078 -26.203 -1.994 1 75.06 176 THR B CA 1
ATOM 3786 C C . THR B 1 176 ? 6.191 -27.719 -1.86 1 75.06 176 THR B C 1
ATOM 3788 O O . THR B 1 176 ? 7.27 -28.281 -2.059 1 75.06 176 THR B O 1
ATOM 3791 N N . SER B 1 177 ? 5.082 -28.375 -1.399 1 77.19 177 SER B N 1
ATOM 3792 C CA . SER B 1 177 ? 5.113 -29.812 -1.229 1 77.19 177 SER B CA 1
ATOM 3793 C C . SER B 1 177 ? 3.984 -30.484 -2 1 77.19 177 SER B C 1
ATOM 3795 O O . SER B 1 177 ? 2.916 -29.906 -2.182 1 77.19 177 SER B O 1
ATOM 3797 N N . ARG B 1 178 ? 4.273 -31.703 -2.424 1 82.69 178 ARG B N 1
ATOM 3798 C CA . ARG B 1 178 ? 3.252 -32.469 -3.117 1 82.69 178 ARG B CA 1
ATOM 3799 C C . ARG B 1 178 ? 2.174 -32.969 -2.148 1 82.69 178 ARG B C 1
ATOM 3801 O O . ARG B 1 178 ? 2.475 -33.344 -1.017 1 82.69 178 ARG B O 1
ATOM 3808 N N . VAL B 1 179 ? 0.917 -32.906 -2.576 1 83.88 179 VAL B N 1
ATOM 3809 C CA . VAL B 1 179 ? -0.213 -33.406 -1.79 1 83.88 179 VAL B CA 1
ATOM 3810 C C . VAL B 1 179 ? -0.422 -34.906 -2.053 1 83.88 179 VAL B C 1
ATOM 3812 O O . VAL B 1 179 ? -0.593 -35.312 -3.199 1 83.88 179 VAL B O 1
ATOM 3815 N N . PRO B 1 180 ? -0.369 -35.625 -1.024 1 82.94 180 PRO B N 1
ATOM 3816 C CA . PRO B 1 180 ? -0.619 -37.031 -1.24 1 82.94 180 PRO B CA 1
ATOM 3817 C C . PRO B 1 180 ? -2.035 -37.344 -1.732 1 82.94 180 PRO B C 1
ATOM 3819 O O . PRO B 1 180 ? -2.957 -36.562 -1.449 1 82.94 180 PRO B O 1
ATOM 3822 N N . PRO B 1 181 ? -2.18 -38.375 -2.506 1 79.81 181 PRO B N 1
ATOM 3823 C CA . PRO B 1 181 ? -3.49 -38.719 -3.064 1 79.81 181 PRO B CA 1
ATOM 3824 C C . PRO B 1 181 ? -4.562 -38.906 -1.992 1 79.81 181 PRO B C 1
ATOM 3826 O O . PRO B 1 181 ? -5.734 -38.594 -2.23 1 79.81 181 PRO B O 1
ATOM 3829 N N . GLU B 1 182 ? -4.199 -39.375 -0.827 1 81.25 182 GLU B N 1
ATOM 3830 C CA . GLU B 1 182 ? -5.188 -39.625 0.218 1 81.25 182 GLU B CA 1
ATOM 3831 C C . GLU B 1 182 ? -5.184 -38.531 1.267 1 81.25 182 GLU B C 1
ATOM 3833 O O . GLU B 1 182 ? -5.57 -38.75 2.416 1 81.25 182 GLU B O 1
ATOM 3838 N N . ALA B 1 183 ? -4.836 -37.406 0.811 1 86.12 183 ALA B N 1
ATOM 3839 C CA . ALA B 1 183 ? -4.734 -36.281 1.76 1 86.12 183 ALA B CA 1
ATOM 3840 C C . ALA B 1 183 ? -6.098 -35.938 2.346 1 86.12 183 ALA B C 1
ATOM 3842 O O . ALA B 1 183 ? -7.109 -35.969 1.636 1 86.12 183 ALA B O 1
ATOM 3843 N N . ASP B 1 184 ? -6.137 -35.688 3.645 1 88.56 184 ASP B N 1
ATOM 3844 C CA . ASP B 1 184 ? -7.297 -35.156 4.34 1 88.56 184 ASP B CA 1
ATOM 3845 C C . ASP B 1 184 ? -7.309 -33.625 4.277 1 88.56 184 ASP B C 1
ATOM 3847 O O . ASP B 1 184 ? -6.387 -32.969 4.773 1 88.56 184 ASP B O 1
ATOM 3851 N N . PHE B 1 185 ? -8.367 -33.094 3.688 1 92.5 185 PHE B N 1
ATOM 3852 C CA . PHE B 1 185 ? -8.414 -31.641 3.451 1 92.5 185 PHE B CA 1
ATOM 3853 C C . PHE B 1 185 ? -9.195 -30.938 4.559 1 92.5 185 PHE B C 1
ATOM 3855 O O . PHE B 1 185 ? -9.492 -29.75 4.453 1 92.5 185 PHE B O 1
ATOM 3862 N N . SER B 1 186 ? -9.469 -31.625 5.621 1 91.88 186 SER B N 1
ATOM 3863 C CA . SER B 1 186 ? -10.227 -31.031 6.711 1 91.88 186 SER B CA 1
ATOM 3864 C C . SER B 1 186 ? -9.492 -29.844 7.309 1 91.88 186 SER B C 1
ATOM 3866 O O . SER B 1 186 ? -10.117 -28.875 7.773 1 91.88 186 SER B O 1
ATOM 3868 N N . ALA B 1 187 ? -8.211 -29.859 7.219 1 90.06 187 ALA B N 1
ATOM 3869 C CA . ALA B 1 187 ? -7.371 -28.844 7.867 1 90.06 187 ALA B CA 1
ATOM 3870 C C . ALA B 1 187 ? -7.477 -27.5 7.156 1 90.06 187 ALA B C 1
ATOM 3872 O O . ALA B 1 187 ? -7.125 -26.469 7.723 1 90.06 187 ALA B O 1
ATOM 3873 N N . VAL B 1 188 ? -8.016 -27.516 5.93 1 92.12 188 VAL B N 1
ATOM 3874 C CA . VAL B 1 188 ? -8.109 -26.266 5.18 1 92.12 188 VAL B CA 1
ATOM 3875 C C . VAL B 1 188 ? -9.109 -25.328 5.852 1 92.12 188 VAL B C 1
ATOM 3877 O O . VAL B 1 188 ? -9.094 -24.125 5.621 1 92.12 188 VAL B O 1
ATOM 3880 N N . ALA B 1 189 ? -9.969 -25.875 6.656 1 91.81 189 ALA B N 1
ATOM 3881 C CA . ALA B 1 189 ? -10.977 -25.078 7.359 1 91.81 189 ALA B CA 1
ATOM 3882 C C . ALA B 1 189 ? -10.328 -24.156 8.383 1 91.81 189 ALA B C 1
ATOM 3884 O O . ALA B 1 189 ? -10.953 -23.188 8.836 1 91.81 189 ALA B O 1
ATOM 3885 N N . HIS B 1 190 ? -9.086 -24.406 8.711 1 91.44 190 HIS B N 1
ATOM 3886 C CA . HIS B 1 190 ? -8.43 -23.641 9.766 1 91.44 190 HIS B CA 1
ATOM 3887 C C . HIS B 1 190 ? -7.621 -22.484 9.195 1 91.44 190 HIS B C 1
ATOM 3889 O O . HIS B 1 190 ? -7.094 -21.656 9.938 1 91.44 190 HIS B O 1
ATOM 3895 N N . GLY B 1 191 ? -7.512 -22.359 7.883 1 93.81 191 GLY B N 1
ATOM 3896 C CA . GLY B 1 191 ? -6.82 -21.266 7.219 1 93.81 191 GLY B CA 1
ATOM 3897 C C . GLY B 1 191 ? -6.785 -21.406 5.707 1 93.81 191 GLY B C 1
ATOM 3898 O O . GLY B 1 191 ? -6.73 -22.516 5.188 1 93.81 191 GLY B O 1
ATOM 3899 N N . PRO B 1 192 ? -6.859 -20.281 5.125 1 95.62 192 PRO B N 1
ATOM 3900 C CA . PRO B 1 192 ? -6.777 -20.359 3.664 1 95.62 192 PRO B CA 1
ATOM 3901 C C . PRO B 1 192 ? -5.57 -21.172 3.188 1 95.62 192 PRO B C 1
ATOM 3903 O O . PRO B 1 192 ? -4.453 -20.953 3.654 1 95.62 192 PRO B O 1
ATOM 3906 N N . THR B 1 193 ? -5.797 -22.094 2.32 1 94.31 193 THR B N 1
ATOM 3907 C CA . THR B 1 193 ? -4.781 -22.984 1.78 1 94.31 193 THR B CA 1
ATOM 3908 C C . THR B 1 193 ? -4.723 -22.891 0.259 1 94.31 193 THR B C 1
ATOM 3910 O O . THR B 1 193 ? -5.762 -22.906 -0.409 1 94.31 193 THR B O 1
ATOM 3913 N N . LEU B 1 194 ? -3.531 -22.766 -0.212 1 96.56 194 LEU B N 1
ATOM 3914 C CA . LEU B 1 194 ? -3.332 -22.688 -1.654 1 96.56 194 LEU B CA 1
ATOM 3915 C C . LEU B 1 194 ? -2.938 -24.047 -2.225 1 96.56 194 LEU B C 1
ATOM 3917 O O . LEU B 1 194 ? -1.907 -24.609 -1.848 1 96.56 194 LEU B O 1
ATOM 3921 N N . LEU B 1 195 ? -3.762 -24.594 -3.051 1 96.31 195 LEU B N 1
ATOM 3922 C CA . LEU B 1 195 ? -3.529 -25.812 -3.812 1 96.31 195 LEU B CA 1
ATOM 3923 C C . LEU B 1 195 ? -3.34 -25.5 -5.293 1 96.31 195 LEU B C 1
ATOM 3925 O O . LEU B 1 195 ? -4.125 -24.75 -5.879 1 96.31 195 LEU B O 1
ATOM 3929 N N . GLN B 1 196 ? -2.359 -26.062 -5.828 1 97.31 196 GLN B N 1
ATOM 3930 C CA . GLN B 1 196 ? -2.055 -25.766 -7.223 1 97.31 196 GLN B CA 1
ATOM 3931 C C . GLN B 1 196 ? -1.685 -27.031 -7.988 1 97.31 196 GLN B C 1
ATOM 3933 O O . GLN B 1 196 ? -0.962 -27.891 -7.473 1 97.31 196 GLN B O 1
ATOM 3938 N N . ARG B 1 197 ? -2.232 -27.125 -9.172 1 97 197 ARG B N 1
ATOM 3939 C CA . ARG B 1 197 ? -1.827 -28.234 -10.047 1 97 197 ARG B CA 1
ATOM 3940 C C . ARG B 1 197 ? -0.322 -28.203 -10.289 1 97 197 ARG B C 1
ATOM 3942 O O . ARG B 1 197 ? 0.238 -27.172 -10.656 1 97 197 ARG B O 1
ATOM 3949 N N . ARG B 1 198 ? 0.26 -29.312 -10.094 1 95.06 198 ARG B N 1
ATOM 3950 C CA . ARG B 1 198 ? 1.692 -29.422 -10.352 1 95.06 198 ARG B CA 1
ATOM 3951 C C . ARG B 1 198 ? 1.98 -29.406 -11.852 1 95.06 198 ARG B C 1
ATOM 3953 O O . ARG B 1 198 ? 1.324 -30.109 -12.625 1 95.06 198 ARG B O 1
ATOM 3960 N N . VAL B 1 199 ? 2.953 -28.625 -12.195 1 94.88 199 VAL B N 1
ATOM 3961 C CA . VAL B 1 199 ? 3.43 -28.641 -13.578 1 94.88 199 VAL B CA 1
ATOM 3962 C C . VAL B 1 199 ? 4.555 -29.656 -13.727 1 94.88 199 VAL B C 1
ATOM 3964 O O . VAL B 1 199 ? 5.559 -29.594 -13.016 1 94.88 199 VAL B O 1
ATOM 3967 N N . ALA B 1 200 ? 4.336 -30.656 -14.555 1 93.25 200 ALA B N 1
ATOM 3968 C CA . ALA B 1 200 ? 5.438 -31.531 -14.914 1 93.25 200 ALA B CA 1
ATOM 3969 C C . ALA B 1 200 ? 6.48 -30.797 -15.75 1 93.25 200 ALA B C 1
ATOM 3971 O O . ALA B 1 200 ? 6.438 -30.844 -16.984 1 93.25 200 ALA B O 1
ATOM 3972 N N . LYS B 1 201 ? 7.398 -30.219 -15.039 1 93.25 201 LYS B N 1
ATOM 3973 C CA . LYS B 1 201 ? 8.266 -29.266 -15.727 1 93.25 201 LYS B CA 1
ATOM 3974 C C . LYS B 1 201 ? 9.547 -29.953 -16.219 1 93.25 201 LYS B C 1
ATOM 3976 O O . LYS B 1 201 ? 10.07 -30.844 -15.562 1 93.25 201 LYS B O 1
ATOM 3981 N N . ARG B 1 202 ? 10.062 -29.547 -17.297 1 94.12 202 ARG B N 1
ATOM 3982 C CA . ARG B 1 202 ? 11.383 -29.938 -17.797 1 94.12 202 ARG B CA 1
ATOM 3983 C C . ARG B 1 202 ? 12.445 -28.922 -17.391 1 94.12 202 ARG B C 1
ATOM 3985 O O . ARG B 1 202 ? 13.641 -29.219 -17.438 1 94.12 202 ARG B O 1
ATOM 3992 N N . ALA B 1 203 ? 11.969 -27.719 -17.016 1 95.5 203 ALA B N 1
ATOM 3993 C CA . ALA B 1 203 ? 12.922 -26.703 -16.594 1 95.5 203 ALA B CA 1
ATOM 3994 C C . ALA B 1 203 ? 12.25 -25.641 -15.734 1 95.5 203 ALA B C 1
ATOM 3996 O O . ALA B 1 203 ? 11.031 -25.453 -15.805 1 95.5 203 ALA B O 1
ATOM 3997 N N . ASP B 1 204 ? 13.039 -25.016 -14.883 1 95.88 204 ASP B N 1
ATOM 3998 C CA . ASP B 1 204 ? 12.688 -23.766 -14.211 1 95.88 204 ASP B CA 1
ATOM 3999 C C . ASP B 1 204 ? 13.172 -22.547 -15.008 1 95.88 204 ASP B C 1
ATOM 4001 O O . ASP B 1 204 ? 14.273 -22.578 -15.562 1 95.88 204 ASP B O 1
ATOM 4005 N N . ILE B 1 205 ? 12.336 -21.547 -15.086 1 97.88 205 ILE B N 1
ATOM 4006 C CA . ILE B 1 205 ? 12.727 -20.297 -15.719 1 97.88 205 ILE B CA 1
ATOM 4007 C C . ILE B 1 205 ? 12.711 -19.172 -14.695 1 97.88 205 ILE B C 1
ATOM 4009 O O . ILE B 1 205 ? 11.719 -18.969 -13.992 1 97.88 205 ILE B O 1
ATOM 4013 N N . ARG B 1 206 ? 13.812 -18.531 -14.562 1 98.06 206 ARG B N 1
ATOM 4014 C CA . ARG B 1 206 ? 13.898 -17.25 -13.875 1 98.06 206 ARG B CA 1
ATOM 4015 C C . ARG B 1 206 ? 14.008 -16.094 -14.867 1 98.06 206 ARG B C 1
ATOM 4017 O O . ARG B 1 206 ? 14.977 -16 -15.625 1 98.06 206 ARG B O 1
ATOM 4024 N N . LEU B 1 207 ? 12.969 -15.297 -14.867 1 98.81 207 LEU B N 1
ATOM 4025 C CA . LEU B 1 207 ? 12.953 -14.133 -15.75 1 98.81 207 LEU B CA 1
ATOM 4026 C C . LEU B 1 207 ? 13.086 -12.844 -14.953 1 98.81 207 LEU B C 1
ATOM 4028 O O . LEU B 1 207 ? 12.164 -12.469 -14.219 1 98.81 207 LEU B O 1
ATOM 4032 N N . THR B 1 208 ? 14.203 -12.172 -15.086 1 98.81 208 THR B N 1
ATOM 4033 C CA . THR B 1 208 ? 14.398 -10.867 -14.477 1 98.81 208 THR B CA 1
ATOM 4034 C C . THR B 1 208 ? 13.984 -9.75 -15.43 1 98.81 208 THR B C 1
ATOM 4036 O O . THR B 1 208 ? 14.516 -9.641 -16.531 1 98.81 208 THR B O 1
ATOM 4039 N N . ALA B 1 209 ? 12.992 -9.031 -15.016 1 98.88 209 ALA B N 1
ATOM 4040 C CA . ALA B 1 209 ? 12.516 -7.898 -15.797 1 98.88 209 ALA B CA 1
ATOM 4041 C C . ALA B 1 209 ? 12.945 -6.574 -15.18 1 98.88 209 ALA B C 1
ATOM 4043 O O . ALA B 1 209 ? 12.75 -6.348 -13.984 1 98.88 209 ALA B O 1
ATOM 4044 N N . VAL B 1 210 ? 13.57 -5.699 -15.984 1 98.75 210 VAL B N 1
ATOM 4045 C CA . VAL B 1 210 ? 13.969 -4.348 -15.609 1 98.75 210 VAL B CA 1
ATOM 4046 C C . VAL B 1 210 ? 13.453 -3.346 -16.641 1 98.75 210 VAL B C 1
ATOM 4048 O O . VAL B 1 210 ? 14.008 -3.242 -17.734 1 98.75 210 VAL B O 1
ATOM 4051 N N . GLY B 1 211 ? 12.445 -2.588 -16.281 1 97.44 211 GLY B N 1
ATOM 4052 C CA . GLY B 1 211 ? 11.781 -1.798 -17.312 1 97.44 211 GLY B CA 1
ATOM 4053 C C . GLY B 1 211 ? 11.273 -2.633 -18.469 1 97.44 211 GLY B C 1
ATOM 4054 O O . GLY B 1 211 ? 10.469 -3.547 -18.266 1 97.44 211 GLY B O 1
ATOM 4055 N N . GLU B 1 212 ? 11.844 -2.365 -19.578 1 97 212 GLU B N 1
ATOM 4056 C CA . GLU B 1 212 ? 11.43 -3.084 -20.781 1 97 212 GLU B CA 1
ATOM 4057 C C . GLU B 1 212 ? 12.359 -4.258 -21.078 1 97 212 GLU B C 1
ATOM 4059 O O . GLU B 1 212 ? 12.078 -5.078 -21.953 1 97 212 GLU B O 1
ATOM 4064 N N . GLU B 1 213 ? 13.406 -4.371 -20.391 1 98.56 213 GLU B N 1
ATOM 4065 C CA . GLU B 1 213 ? 14.398 -5.414 -20.625 1 98.56 213 GLU B CA 1
ATOM 4066 C C . GLU B 1 213 ? 14.016 -6.715 -19.922 1 98.56 213 GLU B C 1
ATOM 4068 O O . GLU B 1 213 ? 13.648 -6.703 -18.75 1 98.56 213 GLU B O 1
ATOM 4073 N N . LEU B 1 214 ? 14.055 -7.801 -20.672 1 98.88 214 LEU B N 1
ATOM 4074 C CA . LEU B 1 214 ? 13.742 -9.133 -20.156 1 98.88 214 LEU B CA 1
ATOM 4075 C C . LEU B 1 214 ? 14.953 -10.047 -20.266 1 98.88 214 LEU B C 1
ATOM 4077 O O . LEU B 1 214 ? 15.477 -10.273 -21.359 1 98.88 214 LEU B O 1
ATOM 4081 N N . LEU B 1 215 ? 15.445 -10.547 -19.094 1 98.88 215 LEU B N 1
ATOM 4082 C CA . LEU B 1 215 ? 16.609 -11.43 -19.031 1 98.88 215 LEU B CA 1
ATOM 4083 C C . LEU B 1 215 ? 16.234 -12.773 -18.422 1 98.88 215 LEU B C 1
ATOM 4085 O O . LEU B 1 215 ? 16.094 -12.883 -17.203 1 98.88 215 LEU B O 1
ATOM 4089 N N . ALA B 1 216 ? 16.141 -13.773 -19.266 1 98.81 216 ALA B N 1
ATOM 4090 C CA . ALA B 1 216 ? 15.672 -15.078 -18.812 1 98.81 216 ALA B CA 1
ATOM 4091 C C . ALA B 1 216 ? 16.828 -16.047 -18.609 1 98.81 216 ALA B C 1
ATOM 4093 O O . ALA B 1 216 ? 17.781 -16.047 -19.406 1 98.81 216 ALA B O 1
ATOM 4094 N N . ALA B 1 217 ? 16.766 -16.797 -17.578 1 98.56 217 ALA B N 1
ATOM 4095 C CA . ALA B 1 217 ? 17.656 -17.922 -17.328 1 98.56 217 ALA B CA 1
ATOM 4096 C C . ALA B 1 217 ? 16.875 -19.219 -17.109 1 98.56 217 ALA B C 1
ATOM 4098 O O . ALA B 1 217 ? 15.789 -19.188 -16.531 1 98.56 217 ALA B O 1
ATOM 4099 N N . ARG B 1 218 ? 17.453 -20.234 -17.562 1 97.19 218 ARG B N 1
ATOM 4100 C CA . ARG B 1 218 ? 16.797 -21.531 -17.578 1 97.19 218 ARG B CA 1
ATOM 4101 C C . ARG B 1 218 ? 17.641 -22.594 -16.875 1 97.19 218 ARG B C 1
ATOM 4103 O O . ARG B 1 218 ? 18.859 -22.625 -17.062 1 97.19 218 ARG B O 1
ATOM 4110 N N . LYS B 1 219 ? 16.984 -23.375 -16 1 95.5 219 LYS B N 1
ATOM 4111 C CA . LYS B 1 219 ? 17.625 -24.484 -15.336 1 95.5 219 LYS B CA 1
ATOM 4112 C C . LYS B 1 219 ? 16.844 -25.781 -15.547 1 95.5 219 LYS B C 1
ATOM 4114 O O . LYS B 1 219 ? 15.672 -25.875 -15.188 1 95.5 219 LYS B O 1
ATOM 4119 N N . THR B 1 220 ? 17.547 -26.75 -16.141 1 92 220 THR B N 1
ATOM 4120 C CA . THR B 1 220 ? 16.891 -28.031 -16.438 1 92 220 THR B CA 1
ATOM 4121 C C . THR B 1 220 ? 16.5 -28.75 -15.148 1 92 220 THR B C 1
ATOM 4123 O O . THR B 1 220 ? 17.281 -28.781 -14.195 1 92 220 THR B O 1
ATOM 4126 N N . ALA B 1 221 ? 15.281 -29.109 -15.156 1 82 221 ALA B N 1
ATOM 4127 C CA . ALA B 1 221 ? 14.797 -29.844 -13.992 1 82 221 ALA B CA 1
ATOM 4128 C C . ALA B 1 221 ? 15.375 -31.25 -13.953 1 82 221 ALA B C 1
ATOM 4130 O O . ALA B 1 221 ? 15.438 -31.938 -14.984 1 82 221 ALA B O 1
ATOM 4131 N N . LEU B 1 222 ? 16.344 -31.422 -13.023 1 66 222 LEU B N 1
ATOM 4132 C CA . LEU B 1 222 ? 16.875 -32.781 -12.938 1 66 222 LEU B CA 1
ATOM 4133 C C . LEU B 1 222 ? 15.852 -33.719 -12.305 1 66 222 LEU B C 1
ATOM 4135 O O . LEU B 1 222 ? 15.031 -33.312 -11.492 1 66 222 LEU B O 1
ATOM 4139 N N . ALA B 1 223 ? 15.664 -34.844 -12.922 1 55.94 223 ALA B N 1
ATOM 4140 C CA . ALA B 1 223 ? 14.883 -35.906 -12.281 1 55.94 223 ALA B CA 1
ATOM 4141 C C . ALA B 1 223 ? 15.227 -36 -10.797 1 55.94 223 ALA B C 1
ATOM 4143 O O . ALA B 1 223 ? 16.375 -36.25 -10.438 1 55.94 223 ALA B O 1
ATOM 4144 N N . SER B 1 224 ? 14.727 -35.031 -10 1 54.88 224 SER B N 1
ATOM 4145 C CA . SER B 1 224 ? 15.062 -35.062 -8.578 1 54.88 224 SER B CA 1
ATOM 4146 C C . SER B 1 224 ? 14.961 -36.469 -8.008 1 54.88 224 SER B C 1
ATOM 4148 O O . SER B 1 224 ? 14.164 -37.281 -8.484 1 54.88 224 SER B O 1
ATOM 4150 N N . LEU B 1 225 ? 16.047 -36.875 -7.211 1 52.06 225 LEU B N 1
ATOM 4151 C CA . LEU B 1 225 ? 16.062 -38.125 -6.43 1 52.06 225 LEU B CA 1
ATOM 4152 C C . LEU B 1 225 ? 14.852 -38.188 -5.508 1 52.06 225 LEU B C 1
ATOM 4154 O O . LEU B 1 225 ? 14.391 -39.281 -5.176 1 52.06 225 LEU B O 1
ATOM 4158 N N . ASP B 1 226 ? 14.359 -36.969 -5.066 1 57.16 226 ASP B N 1
ATOM 4159 C CA . ASP B 1 226 ? 13.18 -36.969 -4.211 1 57.16 226 ASP B CA 1
ATOM 4160 C C . ASP B 1 226 ? 11.961 -36.406 -4.957 1 57.16 226 ASP B C 1
ATOM 4162 O O . ASP B 1 226 ? 11.914 -35.219 -5.289 1 57.16 226 ASP B O 1
ATOM 4166 N N . PRO B 1 227 ? 11.148 -37.312 -5.371 1 56.66 227 PRO B N 1
ATOM 4167 C CA . PRO B 1 227 ? 9.961 -36.938 -6.152 1 56.66 227 PRO B CA 1
ATOM 4168 C C . PRO B 1 227 ? 9.094 -35.906 -5.461 1 56.66 227 PRO B C 1
ATOM 4170 O O . PRO 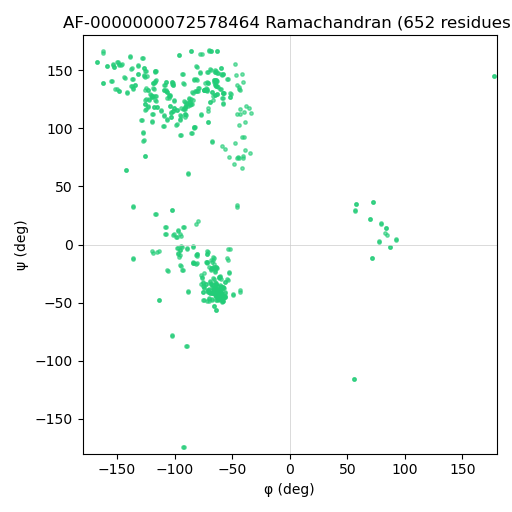B 1 227 ? 8.281 -35.25 -6.109 1 56.66 227 PRO B O 1
ATOM 4173 N N . ASP B 1 228 ? 9.422 -35.688 -4.148 1 57.75 228 ASP B N 1
ATOM 4174 C CA . ASP B 1 228 ? 8.539 -34.812 -3.383 1 57.75 228 ASP B CA 1
ATOM 4175 C C . ASP B 1 228 ? 9.078 -33.375 -3.363 1 57.75 228 ASP B C 1
ATOM 4177 O O . ASP B 1 228 ? 8.367 -32.469 -2.965 1 57.75 228 ASP B O 1
ATOM 4181 N N . GLU B 1 229 ? 10.273 -33.25 -3.807 1 59.75 229 GLU B N 1
ATOM 4182 C CA . GLU B 1 229 ? 10.867 -31.906 -3.822 1 59.75 229 GLU B CA 1
ATOM 4183 C C . GLU B 1 229 ? 10.68 -31.234 -5.18 1 59.75 229 GLU B C 1
ATOM 4185 O O . GLU B 1 229 ? 11.25 -31.672 -6.18 1 59.75 229 GLU B O 1
ATOM 4190 N N . VAL B 1 230 ? 9.797 -30.141 -5.207 1 62.94 230 VAL B N 1
ATOM 4191 C CA . VAL B 1 230 ? 9.461 -29.531 -6.488 1 62.94 230 VAL B CA 1
ATOM 4192 C C . VAL B 1 230 ? 10.016 -28.109 -6.539 1 62.94 230 VAL B C 1
ATOM 4194 O O . VAL B 1 230 ? 10.109 -27.5 -7.613 1 62.94 230 VAL B O 1
ATOM 4197 N N . ASP B 1 231 ? 10.562 -27.688 -5.395 1 67.62 231 ASP B N 1
ATOM 4198 C CA . ASP B 1 231 ? 11.008 -26.297 -5.324 1 67.62 231 ASP B CA 1
ATOM 4199 C C . ASP B 1 231 ? 12.492 -26.188 -5.672 1 67.62 231 ASP B C 1
ATOM 4201 O O . ASP B 1 231 ? 13.352 -26.672 -4.938 1 67.62 231 ASP B O 1
ATOM 4205 N N . VAL B 1 232 ? 12.805 -25.469 -6.75 1 66.81 232 VAL B N 1
ATOM 4206 C CA . VAL B 1 232 ? 14.148 -25.359 -7.305 1 66.81 232 VAL B CA 1
ATOM 4207 C C . VAL B 1 232 ? 15.086 -24.75 -6.266 1 66.81 232 VAL B C 1
ATOM 4209 O O . VAL B 1 232 ? 16.297 -24.984 -6.309 1 66.81 232 VAL B O 1
ATOM 4212 N N . ARG B 1 233 ? 14.625 -24.016 -5.449 1 61.94 233 ARG B N 1
ATOM 4213 C CA . ARG B 1 233 ? 15.445 -23.344 -4.449 1 61.94 233 ARG B CA 1
ATOM 4214 C C . ARG B 1 233 ? 16.078 -24.344 -3.492 1 61.94 233 ARG B C 1
ATOM 4216 O O . ARG B 1 233 ? 17.078 -24.047 -2.846 1 61.94 233 ARG B O 1
ATOM 4223 N N . PHE B 1 234 ? 15.43 -25.438 -3.51 1 52.91 234 PHE B N 1
ATOM 4224 C CA . PHE B 1 234 ? 15.828 -26.438 -2.533 1 52.91 234 PHE B CA 1
ATOM 4225 C C . PHE B 1 234 ? 16.312 -27.719 -3.229 1 52.91 234 PHE B C 1
ATOM 4227 O O . PHE B 1 234 ? 16.812 -28.625 -2.576 1 52.91 234 PHE B O 1
ATOM 4234 N N . ALA B 1 235 ? 16.078 -27.609 -4.594 1 56.44 235 ALA B N 1
ATOM 4235 C CA . ALA B 1 235 ? 16.469 -28.797 -5.355 1 56.44 235 ALA B CA 1
ATOM 4236 C C . ALA B 1 235 ? 17.953 -28.75 -5.715 1 56.44 235 ALA B C 1
ATOM 4238 O O . ALA B 1 235 ? 18.469 -27.703 -6.102 1 56.44 235 ALA B O 1
ATOM 4239 N N . GLY B 1 236 ? 18.844 -29.297 -5.066 1 52.94 236 GLY B N 1
ATOM 4240 C CA . GLY B 1 236 ? 20.297 -29.406 -5.195 1 52.94 236 GLY B CA 1
ATOM 4241 C C . GLY B 1 236 ? 20.734 -29.75 -6.602 1 52.94 236 GLY B C 1
ATOM 4242 O O . GLY B 1 236 ? 21.469 -30.734 -6.805 1 52.94 236 GLY B O 1
ATOM 4243 N N . SER B 1 237 ? 19.953 -29.219 -7.68 1 57.03 237 SER B N 1
ATOM 4244 C CA . SER B 1 237 ? 20.562 -29.672 -8.93 1 57.03 237 SER B CA 1
ATOM 4245 C C . SER B 1 237 ? 21.891 -28.969 -9.18 1 57.03 237 SER B C 1
ATOM 4247 O O . SER B 1 237 ? 22.062 -27.797 -8.828 1 57.03 237 SER B O 1
ATOM 4249 N N . GLY B 1 238 ? 22.922 -29.672 -9.227 1 64.75 238 GLY B N 1
ATOM 4250 C CA . GLY B 1 238 ? 24.281 -29.25 -9.562 1 64.75 238 GLY B CA 1
ATOM 4251 C C . GLY B 1 238 ? 24.359 -28.531 -10.898 1 64.75 238 GLY B C 1
ATOM 4252 O O . GLY B 1 238 ? 25.422 -28.047 -11.281 1 64.75 238 GLY B O 1
ATOM 4253 N N . GLU B 1 239 ? 23.156 -28.438 -11.656 1 80.06 239 GLU B N 1
ATOM 4254 C CA . GLU B 1 239 ? 23.266 -27.812 -12.961 1 80.06 239 GLU B CA 1
ATOM 4255 C C . GLU B 1 239 ? 23.203 -26.281 -12.844 1 80.06 239 GLU B C 1
ATOM 4257 O O . GLU B 1 239 ? 22.406 -25.75 -12.07 1 80.06 239 GLU B O 1
ATOM 4262 N N . PRO B 1 240 ? 23.938 -25.672 -13.609 1 88.94 240 PRO B N 1
ATOM 4263 C CA . PRO B 1 240 ? 23.953 -24.203 -13.578 1 88.94 240 PRO B CA 1
ATOM 4264 C C . PRO B 1 240 ? 22.797 -23.594 -14.359 1 88.94 240 PRO B C 1
ATOM 4266 O O . PRO B 1 240 ? 22.203 -24.25 -15.227 1 88.94 240 PRO B O 1
ATOM 4269 N N . TRP B 1 241 ? 22.391 -22.391 -13.992 1 95.81 241 TRP B N 1
ATOM 4270 C CA . TRP B 1 241 ? 21.484 -21.578 -14.812 1 95.81 241 TRP B CA 1
ATOM 4271 C C . TRP B 1 241 ? 22.141 -21.219 -16.141 1 95.81 241 TRP B C 1
ATOM 4273 O O . TRP B 1 241 ? 23.344 -20.922 -16.188 1 95.81 241 TRP B O 1
ATOM 4283 N N . ARG B 1 242 ? 21.391 -21.219 -17.25 1 97.38 242 ARG B N 1
ATOM 4284 C CA . ARG B 1 242 ? 21.828 -20.812 -18.578 1 97.38 242 ARG B CA 1
ATOM 4285 C C . ARG B 1 242 ? 20.906 -19.766 -19.172 1 97.38 242 ARG B C 1
ATOM 4287 O O . ARG B 1 242 ? 19.688 -19.828 -18.984 1 97.38 242 ARG B O 1
ATOM 4294 N N . PRO B 1 243 ? 21.516 -18.859 -19.922 1 98.19 243 PRO B N 1
ATOM 4295 C CA . PRO B 1 243 ? 20.641 -17.875 -20.578 1 98.19 243 PRO B CA 1
ATOM 4296 C C . PRO B 1 243 ? 19.609 -18.531 -21.5 1 98.19 243 PRO B C 1
ATOM 4298 O O . PRO B 1 243 ? 19.891 -19.562 -22.109 1 98.19 243 PRO B O 1
ATOM 4301 N N . ALA B 1 244 ? 18.453 -17.922 -21.562 1 98.31 244 ALA B N 1
ATOM 4302 C CA . ALA B 1 244 ? 17.391 -18.406 -22.438 1 98.31 244 ALA B CA 1
ATOM 4303 C C . ALA B 1 244 ? 16.688 -17.25 -23.156 1 98.31 244 ALA B C 1
ATOM 4305 O O . ALA B 1 244 ? 16.656 -16.125 -22.641 1 98.31 244 ALA B O 1
ATOM 4306 N N . GLU B 1 245 ? 16.172 -17.547 -24.344 1 98.19 245 GLU B N 1
ATOM 4307 C CA . GLU B 1 245 ? 15.359 -16.562 -25.062 1 98.19 245 GLU B CA 1
ATOM 4308 C C . GLU B 1 245 ? 13.93 -16.547 -24.531 1 98.19 245 GLU B C 1
ATOM 4310 O O . GLU B 1 245 ? 13.359 -17.609 -24.234 1 98.19 245 GLU B O 1
ATOM 4315 N N . VAL B 1 246 ? 13.391 -15.414 -24.453 1 98.75 246 VAL B N 1
ATOM 4316 C CA . VAL B 1 246 ? 12 -15.273 -24.031 1 98.75 246 VAL B CA 1
ATOM 4317 C C . VAL B 1 246 ? 11.07 -15.359 -25.234 1 98.75 246 VAL B C 1
ATOM 4319 O O . VAL B 1 246 ? 11.156 -14.547 -26.156 1 98.75 246 VAL B O 1
ATOM 4322 N N . PRO B 1 247 ? 10.188 -16.328 -25.25 1 98.25 247 PRO B N 1
ATOM 4323 C CA . PRO B 1 247 ? 9.227 -16.359 -26.359 1 98.25 247 PRO B CA 1
ATOM 4324 C C . PRO B 1 247 ? 8.453 -15.047 -26.5 1 98.25 247 PRO B C 1
ATOM 4326 O O . PRO B 1 247 ? 8.094 -14.422 -25.5 1 98.25 247 PRO B O 1
ATOM 4329 N N . PRO B 1 248 ? 8.172 -14.617 -27.703 1 98.06 248 PRO B N 1
ATOM 4330 C CA . PRO B 1 248 ? 7.559 -13.305 -27.938 1 98.06 248 PRO B CA 1
ATOM 4331 C C . PRO B 1 248 ? 6.246 -13.125 -27.188 1 98.06 248 PRO B C 1
ATOM 4333 O O . PRO B 1 248 ? 6 -12.062 -26.609 1 98.06 248 PRO B O 1
ATOM 4336 N N . ARG B 1 249 ? 5.406 -14.148 -27.141 1 97.81 249 ARG B N 1
ATOM 4337 C CA . ARG B 1 249 ? 4.121 -14.039 -26.469 1 97.81 249 ARG B CA 1
ATOM 4338 C C . ARG B 1 249 ? 4.312 -13.875 -24.953 1 97.81 249 ARG B C 1
ATOM 4340 O O . ARG B 1 249 ? 3.574 -13.125 -24.312 1 97.81 249 ARG B O 1
ATOM 4347 N N . VAL B 1 250 ? 5.285 -14.562 -24.453 1 98.69 250 VAL B N 1
ATOM 4348 C CA . VAL B 1 250 ? 5.598 -14.43 -23.031 1 98.69 250 VAL B CA 1
ATOM 4349 C C . VAL B 1 250 ? 6.121 -13.023 -22.75 1 98.69 250 VAL B C 1
ATOM 4351 O O . VAL B 1 250 ? 5.73 -12.391 -21.766 1 98.69 250 VAL B O 1
ATOM 4354 N N . ALA B 1 251 ? 6.934 -12.547 -23.625 1 98.88 251 ALA B N 1
ATOM 4355 C CA . ALA B 1 251 ? 7.488 -11.203 -23.484 1 98.88 251 ALA B CA 1
ATOM 4356 C C . ALA B 1 251 ? 6.383 -10.156 -23.453 1 98.88 251 ALA B C 1
ATOM 4358 O O . ALA B 1 251 ? 6.383 -9.266 -22.594 1 98.88 251 ALA B O 1
ATOM 4359 N N . GLU B 1 252 ? 5.484 -10.289 -24.344 1 98.69 252 GLU B N 1
ATOM 4360 C CA . GLU B 1 252 ? 4.359 -9.359 -24.391 1 98.69 252 GLU B CA 1
ATOM 4361 C C . GLU B 1 252 ? 3.535 -9.422 -23.109 1 98.69 252 GLU B C 1
ATOM 4363 O O . GLU B 1 252 ? 3.191 -8.383 -22.547 1 98.69 252 GLU B O 1
ATOM 4368 N N . GLY B 1 253 ? 3.234 -10.625 -22.656 1 98.81 253 GLY B N 1
ATOM 4369 C CA . GLY B 1 253 ? 2.473 -10.805 -21.422 1 98.81 253 GLY B CA 1
ATOM 4370 C C . GLY B 1 253 ? 3.174 -10.242 -20.203 1 98.81 253 GLY B C 1
ATOM 4371 O O . GLY B 1 253 ? 2.545 -9.602 -19.359 1 98.81 253 GLY B O 1
ATOM 4372 N N . VAL B 1 254 ? 4.484 -10.438 -20.141 1 98.88 254 VAL B N 1
ATOM 4373 C CA . VAL B 1 254 ? 5.262 -9.992 -18.984 1 98.88 254 VAL B CA 1
ATOM 4374 C C . VAL B 1 254 ? 5.34 -8.469 -18.969 1 98.88 254 VAL B C 1
ATOM 4376 O O . VAL B 1 254 ? 5.191 -7.848 -17.906 1 98.88 254 VAL B O 1
ATOM 4379 N N . ARG B 1 255 ? 5.535 -7.859 -20.125 1 98.81 255 ARG B N 1
ATOM 4380 C CA . ARG B 1 255 ? 5.57 -6.402 -20.188 1 98.81 255 ARG B CA 1
ATOM 4381 C C . ARG B 1 255 ? 4.215 -5.809 -19.812 1 98.81 255 ARG B C 1
ATOM 4383 O O . ARG B 1 255 ? 4.148 -4.809 -19.094 1 98.81 255 ARG B O 1
ATOM 4390 N N . ALA B 1 256 ? 3.135 -6.426 -20.281 1 98.81 256 ALA B N 1
ATOM 4391 C CA . ALA B 1 256 ? 1.798 -5.984 -19.891 1 98.81 256 ALA B CA 1
ATOM 4392 C C . ALA B 1 256 ? 1.582 -6.129 -18.391 1 98.81 256 ALA B C 1
ATOM 4394 O O . ALA B 1 256 ? 1.015 -5.242 -17.75 1 98.81 256 ALA B O 1
ATOM 4395 N N . TYR B 1 257 ? 2.041 -7.254 -17.859 1 98.75 257 TYR B N 1
ATOM 4396 C CA . TYR B 1 257 ? 1.94 -7.531 -16.438 1 98.75 257 TYR B CA 1
ATOM 4397 C C . TYR B 1 257 ? 2.646 -6.453 -15.617 1 98.75 257 TYR B C 1
ATOM 4399 O O . TYR B 1 257 ? 2.062 -5.887 -14.688 1 98.75 257 TYR B O 1
ATOM 4407 N N . LEU B 1 258 ? 3.857 -6.121 -15.969 1 98.81 258 LEU B N 1
ATOM 4408 C CA . LEU B 1 258 ? 4.645 -5.148 -15.219 1 98.81 258 LEU B CA 1
ATOM 4409 C C . LEU B 1 258 ? 4.039 -3.756 -15.328 1 98.81 258 LEU B C 1
ATOM 4411 O O . LEU B 1 258 ? 3.994 -3.01 -14.352 1 98.81 258 LEU B O 1
ATOM 4415 N N . ARG B 1 259 ? 3.59 -3.426 -16.5 1 98.38 259 ARG B N 1
ATOM 4416 C CA . ARG B 1 259 ? 2.938 -2.135 -16.703 1 98.38 259 ARG B CA 1
ATOM 4417 C C . ARG B 1 259 ? 1.685 -2.014 -15.852 1 98.38 259 ARG B C 1
ATOM 4419 O O . ARG B 1 259 ? 1.492 -1.009 -15.164 1 98.38 259 ARG B O 1
ATOM 4426 N N . ALA B 1 260 ? 0.905 -3.037 -15.844 1 97.81 260 ALA B N 1
ATOM 4427 C CA . ALA B 1 260 ? -0.336 -3.027 -15.07 1 97.81 260 ALA B CA 1
ATOM 4428 C C . ALA B 1 260 ? -0.049 -3.016 -13.57 1 97.81 260 ALA B C 1
ATOM 4430 O O . ALA B 1 260 ? -0.779 -2.391 -12.797 1 97.81 260 ALA B O 1
ATOM 4431 N N . ALA B 1 261 ? 0.995 -3.656 -13.195 1 98 261 ALA B N 1
ATOM 4432 C CA . ALA B 1 261 ? 1.352 -3.756 -11.789 1 98 261 ALA B CA 1
ATOM 4433 C C . ALA B 1 261 ? 2.07 -2.496 -11.312 1 98 261 ALA B C 1
ATOM 4435 O O . ALA B 1 261 ? 2.211 -2.27 -10.109 1 98 261 ALA B O 1
ATOM 4436 N N . GLY B 1 262 ? 2.553 -1.7 -12.219 1 97.56 262 GLY B N 1
ATOM 4437 C CA . GLY B 1 262 ? 3.328 -0.52 -11.875 1 97.56 262 GLY B CA 1
ATOM 4438 C C . GLY B 1 262 ? 4.719 -0.849 -11.367 1 97.56 262 GLY B C 1
ATOM 4439 O O . GLY B 1 262 ? 5.227 -0.184 -10.461 1 97.56 262 GLY B O 1
ATOM 4440 N N . LEU B 1 263 ? 5.324 -1.899 -11.953 1 98.56 263 LEU B N 1
ATOM 4441 C CA . LEU B 1 263 ? 6.629 -2.348 -11.477 1 98.56 263 LEU B CA 1
ATOM 4442 C C . LEU B 1 263 ? 7.723 -2.014 -12.484 1 98.56 263 LEU B C 1
ATOM 4444 O O . LEU B 1 263 ? 7.539 -2.203 -13.695 1 98.56 263 LEU B O 1
ATOM 4448 N N . ALA B 1 264 ? 8.828 -1.546 -11.977 1 98.56 264 ALA B N 1
ATOM 4449 C CA . ALA B 1 264 ? 10.023 -1.313 -12.789 1 98.56 264 ALA B CA 1
ATOM 4450 C C . ALA B 1 264 ? 10.945 -2.525 -12.766 1 98.56 264 ALA B C 1
ATOM 4452 O O . ALA B 1 264 ? 11.812 -2.676 -13.633 1 98.56 264 ALA B O 1
ATOM 4453 N N . TYR B 1 265 ? 10.789 -3.293 -11.781 1 98.69 265 TYR B N 1
ATOM 4454 C CA . TYR B 1 265 ? 11.578 -4.5 -11.586 1 98.69 265 TYR B CA 1
ATOM 4455 C C . TYR B 1 265 ? 10.703 -5.664 -11.141 1 98.69 265 TYR B C 1
ATOM 4457 O O . TYR B 1 265 ? 9.805 -5.492 -10.312 1 98.69 265 TYR B O 1
ATOM 4465 N N . GLY B 1 266 ? 11.008 -6.789 -11.609 1 98.62 266 GLY B N 1
ATOM 4466 C CA . GLY B 1 266 ? 10.398 -8.023 -11.133 1 98.62 266 GLY B CA 1
ATOM 4467 C C . GLY B 1 266 ? 11.195 -9.258 -11.508 1 98.62 266 GLY B C 1
ATOM 4468 O O . GLY B 1 266 ? 11.75 -9.336 -12.609 1 98.62 266 GLY B O 1
ATOM 4469 N N . ALA B 1 267 ? 11.281 -10.164 -10.594 1 98.38 267 ALA B N 1
ATOM 4470 C CA . ALA B 1 267 ? 11.797 -11.508 -10.867 1 98.38 267 ALA B CA 1
ATOM 4471 C C . ALA B 1 267 ? 10.656 -12.523 -10.961 1 98.38 267 ALA B C 1
ATOM 4473 O O . ALA B 1 267 ? 10.031 -12.852 -9.953 1 98.38 267 ALA B O 1
ATOM 4474 N N . LEU B 1 268 ? 10.43 -12.984 -12.133 1 98.56 268 LEU B N 1
ATOM 4475 C CA . LEU B 1 268 ? 9.312 -13.891 -12.367 1 98.56 268 LEU B CA 1
ATOM 4476 C C . LEU B 1 268 ? 9.797 -15.336 -12.461 1 98.56 268 LEU B C 1
ATOM 4478 O O . LEU B 1 268 ? 10.828 -15.609 -13.086 1 98.56 268 LEU B O 1
ATOM 4482 N N . ASP B 1 269 ? 9.078 -16.203 -11.852 1 97.5 269 ASP B N 1
ATOM 4483 C CA . ASP B 1 269 ? 9.336 -17.625 -11.922 1 97.5 269 ASP B CA 1
ATOM 4484 C C . ASP B 1 269 ? 8.297 -18.328 -12.797 1 97.5 269 ASP B C 1
ATOM 4486 O O . ASP B 1 269 ? 7.098 -18.109 -12.648 1 97.5 269 ASP B O 1
ATOM 4490 N N . PHE B 1 270 ? 8.828 -19.156 -13.719 1 98.12 270 PHE B N 1
ATOM 4491 C CA . PHE B 1 270 ? 7.984 -19.984 -14.57 1 98.12 270 PHE B CA 1
ATOM 4492 C C . PHE B 1 270 ? 8.414 -21.453 -14.484 1 98.12 270 PHE B C 1
ATOM 4494 O O . PHE B 1 270 ? 9.586 -21.734 -14.227 1 98.12 270 PHE B O 1
ATOM 4501 N N . ALA B 1 271 ? 7.48 -22.328 -14.695 1 97.12 271 ALA B N 1
ATOM 4502 C CA . ALA B 1 271 ? 7.754 -23.734 -14.984 1 97.12 271 ALA B CA 1
ATOM 4503 C C . ALA B 1 271 ? 7.543 -24.031 -16.469 1 97.12 271 ALA B C 1
ATOM 4505 O O . ALA B 1 271 ? 6.449 -23.828 -17 1 97.12 271 ALA B O 1
ATOM 4506 N N . GLU B 1 272 ? 8.586 -24.453 -17.078 1 97.5 272 GLU B N 1
ATOM 4507 C CA . GLU B 1 272 ? 8.461 -24.875 -18.453 1 97.5 272 GLU B CA 1
ATOM 4508 C C . GLU B 1 272 ? 8.023 -26.344 -18.547 1 97.5 272 GLU B C 1
ATOM 4510 O O . GLU B 1 272 ? 8.695 -27.234 -18.016 1 97.5 272 GLU B O 1
ATOM 4515 N N . ASP B 1 273 ? 6.926 -26.562 -19.281 1 96.88 273 ASP B N 1
ATOM 4516 C CA . ASP B 1 273 ? 6.453 -27.938 -19.359 1 96.88 273 ASP B CA 1
ATOM 4517 C C . ASP B 1 273 ? 7.043 -28.656 -20.578 1 96.88 273 ASP B C 1
ATOM 4519 O O . ASP B 1 273 ? 7.906 -28.109 -21.266 1 96.88 273 ASP B O 1
ATOM 4523 N N . GLY B 1 274 ? 6.621 -29.875 -20.844 1 95.44 274 GLY B N 1
ATOM 4524 C CA . GLY B 1 274 ? 7.16 -30.703 -21.906 1 95.44 274 GLY B CA 1
ATOM 4525 C C . GLY B 1 274 ? 6.922 -30.125 -23.297 1 95.44 274 GLY B C 1
ATOM 4526 O O . GLY B 1 274 ? 7.664 -30.406 -24.234 1 95.44 274 GLY B O 1
ATOM 4527 N N . ASP B 1 275 ? 5.977 -29.219 -23.438 1 96.38 275 ASP B N 1
ATOM 4528 C CA . ASP B 1 275 ? 5.629 -28.625 -24.719 1 96.38 275 ASP B CA 1
ATOM 4529 C C . ASP B 1 275 ? 6.301 -27.266 -24.891 1 96.38 275 ASP B C 1
ATOM 4531 O O . ASP B 1 275 ? 6.133 -26.609 -25.922 1 96.38 275 ASP B O 1
ATOM 4535 N N . GLY B 1 276 ? 6.988 -26.859 -23.906 1 96.44 276 GLY B N 1
ATOM 4536 C CA . GLY B 1 276 ? 7.695 -25.594 -24 1 96.44 276 GLY B CA 1
ATOM 4537 C C . GLY B 1 276 ? 6.879 -24.422 -23.469 1 96.44 276 GLY B C 1
ATOM 4538 O O . GLY B 1 276 ? 7.305 -23.281 -23.562 1 96.44 276 GLY B O 1
ATOM 4539 N N . THR B 1 277 ? 5.738 -24.734 -22.938 1 97.38 277 THR B N 1
ATOM 4540 C CA . THR B 1 277 ? 4.902 -23.688 -22.375 1 97.38 277 THR B CA 1
ATOM 4541 C C . THR B 1 277 ? 5.477 -23.203 -21.047 1 97.38 277 THR B C 1
ATOM 4543 O O . THR B 1 277 ? 5.867 -24.016 -20.203 1 97.38 277 THR B O 1
ATOM 4546 N N . TRP B 1 278 ? 5.566 -21.859 -20.875 1 98.5 278 TRP B N 1
ATOM 4547 C CA . TRP B 1 278 ? 5.977 -21.266 -19.609 1 98.5 278 TRP B CA 1
ATOM 4548 C C . TRP B 1 278 ? 4.766 -21 -18.719 1 98.5 278 TRP B C 1
ATOM 4550 O O . TRP B 1 278 ? 3.963 -20.109 -19.016 1 98.5 278 TRP B O 1
ATOM 4560 N N . TRP B 1 279 ? 4.625 -21.703 -17.656 1 98.44 279 TRP B N 1
ATOM 4561 C CA . TRP B 1 279 ? 3.564 -21.5 -16.672 1 98.44 279 TRP B CA 1
ATOM 4562 C C . TRP B 1 279 ? 4.004 -20.516 -15.602 1 98.44 279 TRP B C 1
ATOM 4564 O O . TRP B 1 279 ? 4.992 -20.75 -14.898 1 98.44 279 TRP B O 1
ATOM 4574 N N . PHE B 1 280 ? 3.25 -19.422 -15.484 1 98.62 280 PHE B N 1
ATOM 4575 C CA . PHE B 1 280 ? 3.541 -18.391 -14.508 1 98.62 280 PHE B CA 1
ATOM 4576 C C . PHE B 1 280 ? 3.326 -18.906 -13.086 1 98.62 280 PHE B C 1
ATOM 4578 O O . PHE B 1 280 ? 2.262 -19.438 -12.773 1 98.62 280 PHE B O 1
ATOM 4585 N N . LEU B 1 281 ? 4.328 -18.656 -12.234 1 97 281 LEU B N 1
ATOM 4586 C CA . LEU B 1 281 ? 4.207 -19.109 -10.852 1 97 281 LEU B CA 1
ATOM 4587 C C . LEU B 1 281 ? 4.117 -17.922 -9.898 1 97 281 LEU B C 1
ATOM 4589 O O . LEU B 1 281 ? 3.252 -17.891 -9.023 1 97 281 LEU B O 1
ATOM 4593 N N . GLU B 1 282 ? 4.973 -16.984 -10.047 1 96.62 282 GLU B N 1
ATOM 4594 C CA . GLU B 1 282 ? 5 -15.812 -9.172 1 96.62 282 GLU B CA 1
ATOM 4595 C C . GLU B 1 282 ? 5.895 -14.719 -9.742 1 96.62 282 GLU B C 1
ATOM 4597 O O . GLU B 1 282 ? 6.719 -14.977 -10.625 1 96.62 282 GLU B O 1
ATOM 4602 N N . CYS B 1 283 ? 5.645 -13.57 -9.328 1 97.69 283 CYS B N 1
ATOM 4603 C CA . CYS B 1 283 ? 6.527 -12.43 -9.547 1 97.69 283 CYS B CA 1
ATOM 4604 C C . CYS B 1 283 ? 7 -11.844 -8.219 1 97.69 283 CYS B C 1
ATOM 4606 O O . CYS B 1 283 ? 6.199 -11.32 -7.449 1 97.69 283 CYS B O 1
ATOM 4608 N N . ASN B 1 284 ? 8.234 -12 -8.008 1 96.31 284 ASN B N 1
ATOM 4609 C CA . ASN B 1 284 ? 8.844 -11.367 -6.84 1 96.31 284 ASN B CA 1
ATOM 4610 C C . ASN B 1 284 ? 9.383 -9.977 -7.172 1 96.31 284 ASN B C 1
ATOM 4612 O O . ASN B 1 284 ? 10.352 -9.844 -7.914 1 96.31 284 ASN B O 1
ATOM 4616 N N . GLN B 1 285 ? 8.773 -8.953 -6.613 1 97 285 GLN B N 1
ATOM 4617 C CA . GLN B 1 285 ? 9.07 -7.566 -6.961 1 97 285 GLN B CA 1
ATOM 4618 C C . GLN B 1 285 ? 10.438 -7.145 -6.418 1 97 285 GLN B C 1
ATOM 4620 O O . GLN B 1 285 ? 10.969 -6.102 -6.805 1 97 285 GLN B O 1
ATOM 4625 N N . SER B 1 286 ? 11.086 -7.93 -5.621 1 95.31 286 SER B N 1
ATOM 4626 C CA . SER B 1 286 ? 12.43 -7.676 -5.109 1 95.31 286 SER B CA 1
ATOM 4627 C C . SER B 1 286 ? 13.281 -8.938 -5.164 1 95.31 286 SER B C 1
ATOM 4629 O O . SER B 1 286 ? 14.156 -9.141 -4.316 1 95.31 286 SER B O 1
ATOM 4631 N N . GLY B 1 287 ? 13.031 -9.688 -6.105 1 94.81 287 GLY B N 1
ATOM 4632 C CA . GLY B 1 287 ? 13.703 -10.977 -6.219 1 94.81 287 GLY B CA 1
ATOM 4633 C C . GLY B 1 287 ? 15.195 -10.852 -6.434 1 94.81 287 GLY B C 1
ATOM 4634 O O . GLY B 1 287 ? 15.656 -9.922 -7.098 1 94.81 287 GLY B O 1
ATOM 4635 N N . GLN B 1 288 ? 15.906 -11.859 -5.891 1 93.38 288 GLN B N 1
ATOM 4636 C CA . GLN B 1 288 ? 17.359 -11.898 -6.062 1 93.38 288 GLN B CA 1
ATOM 4637 C C . GLN B 1 288 ? 17.734 -12.195 -7.512 1 93.38 288 GLN B C 1
ATOM 4639 O O . GLN B 1 288 ? 16.984 -12.859 -8.227 1 93.38 288 GLN B O 1
ATOM 4644 N N . PHE B 1 289 ? 18.891 -11.672 -7.895 1 96.25 289 PHE B N 1
ATOM 4645 C CA . PHE B 1 289 ? 19.312 -11.883 -9.273 1 96.25 289 PHE B CA 1
ATOM 4646 C C . PHE B 1 289 ? 20.781 -12.258 -9.336 1 96.25 289 PHE B C 1
ATOM 4648 O O . PHE B 1 289 ? 21.281 -12.711 -10.375 1 96.25 289 PHE B O 1
ATOM 4655 N N . GLY B 1 290 ? 21.547 -12.102 -8.234 1 94.69 290 GLY B N 1
ATOM 4656 C CA . GLY B 1 290 ? 22.984 -12.305 -8.234 1 94.69 290 GLY B CA 1
ATOM 4657 C C . GLY B 1 290 ? 23.391 -13.68 -8.711 1 94.69 290 GLY B C 1
ATOM 4658 O O . GLY B 1 290 ? 24.328 -13.82 -9.5 1 94.69 290 GLY B O 1
ATOM 4659 N N . PHE B 1 291 ? 22.703 -14.734 -8.234 1 93.06 291 PHE B N 1
ATOM 4660 C CA . PHE B 1 291 ? 23.031 -16.109 -8.586 1 93.06 291 PHE B CA 1
ATOM 4661 C C . PHE B 1 291 ? 22.828 -16.359 -10.078 1 93.06 291 PHE B C 1
ATOM 4663 O O . PHE B 1 291 ? 23.594 -17.094 -10.703 1 93.06 291 PHE B O 1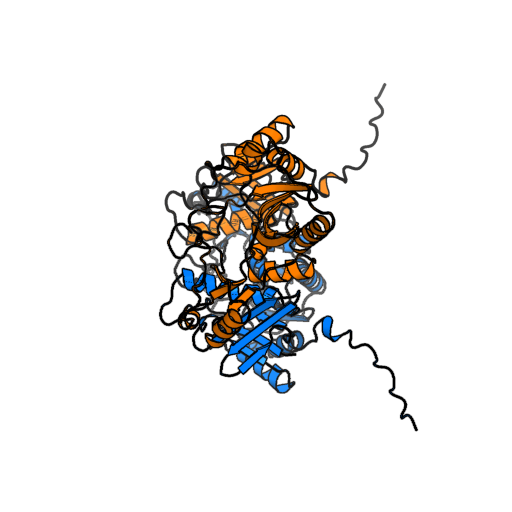
ATOM 4670 N N . VAL B 1 292 ? 21.859 -15.688 -10.633 1 96.44 292 VAL B N 1
ATOM 4671 C CA . VAL B 1 292 ? 21.609 -15.812 -12.062 1 96.44 292 VAL B CA 1
ATOM 4672 C C . VAL B 1 292 ? 22.734 -15.141 -12.844 1 96.44 292 VAL B C 1
ATOM 4674 O O . VAL B 1 292 ? 23.25 -15.703 -13.812 1 96.44 292 VAL B O 1
ATOM 4677 N N . GLU B 1 293 ? 23.062 -13.977 -12.422 1 97 293 GLU B N 1
ATOM 4678 C CA . GLU B 1 293 ? 24.125 -13.25 -13.117 1 97 293 GLU B CA 1
ATOM 4679 C C . GLU B 1 293 ? 25.453 -14.008 -13.039 1 97 293 GLU B C 1
ATOM 4681 O O . GLU B 1 293 ? 26.188 -14.086 -14.031 1 97 293 GLU B O 1
ATOM 4686 N N . VAL B 1 294 ? 25.781 -14.562 -11.961 1 94.56 294 VAL B N 1
ATOM 4687 C CA . VAL B 1 294 ? 27.031 -15.289 -11.781 1 94.56 294 VAL B CA 1
ATOM 4688 C C . VAL B 1 294 ? 27.047 -16.5 -12.703 1 94.56 294 VAL B C 1
ATOM 4690 O O . VAL B 1 294 ? 28.047 -16.766 -13.375 1 94.56 294 VAL B O 1
ATOM 4693 N N . ASP B 1 295 ? 25.969 -17.188 -12.789 1 95.44 295 ASP B N 1
ATOM 4694 C CA . ASP B 1 295 ? 25.906 -18.422 -13.578 1 95.44 295 ASP B CA 1
ATOM 4695 C C . ASP B 1 295 ? 25.875 -18.109 -15.07 1 95.44 295 ASP B C 1
ATOM 4697 O O . ASP B 1 295 ? 26.438 -18.859 -15.875 1 95.44 295 ASP B O 1
ATOM 4701 N N . THR B 1 296 ? 25.219 -17.062 -15.461 1 97.62 296 THR B N 1
ATOM 4702 C CA . THR B 1 296 ? 24.891 -16.875 -16.875 1 97.62 296 THR B CA 1
ATOM 4703 C C . THR B 1 296 ? 25.75 -15.789 -17.5 1 97.62 296 THR B C 1
ATOM 4705 O O . THR B 1 296 ? 25.859 -15.703 -18.719 1 97.62 296 THR B O 1
ATOM 4708 N N . GLY B 1 297 ? 26.297 -14.906 -16.703 1 97.38 297 GLY B N 1
ATOM 4709 C CA . GLY B 1 297 ? 27.031 -13.766 -17.234 1 97.38 297 GLY B CA 1
ATOM 4710 C C . GLY B 1 297 ? 26.125 -12.672 -17.75 1 97.38 297 GLY B C 1
ATOM 4711 O O . GLY B 1 297 ? 26.594 -11.664 -18.281 1 97.38 297 GLY B O 1
ATOM 4712 N N . GLN B 1 298 ? 24.812 -12.836 -17.625 1 98.38 298 GLN B N 1
ATOM 4713 C CA . GLN B 1 298 ? 23.891 -11.797 -18.078 1 98.38 298 GLN B CA 1
ATOM 4714 C C . GLN B 1 298 ? 24.094 -10.5 -17.297 1 98.38 298 GLN B C 1
ATOM 4716 O O . GLN B 1 298 ? 24.391 -10.531 -16.094 1 98.38 298 GLN B O 1
ATOM 4721 N N . PRO B 1 299 ? 23.875 -9.375 -17.969 1 98.31 299 PRO B N 1
ATOM 4722 C CA . PRO B 1 299 ? 24.172 -8.086 -17.344 1 98.31 299 PRO B CA 1
ATOM 4723 C C . PRO B 1 299 ? 23 -7.527 -16.547 1 98.31 299 PRO B C 1
ATOM 4725 O O . PRO B 1 299 ? 22.547 -6.406 -16.797 1 98.31 299 PRO B O 1
ATOM 4728 N N . ILE B 1 300 ? 22.562 -8.234 -15.516 1 98.69 300 ILE B N 1
ATOM 4729 C CA . ILE B 1 300 ? 21.375 -7.82 -14.758 1 98.69 300 ILE B CA 1
ATOM 4730 C C . ILE B 1 300 ? 21.703 -6.582 -13.93 1 98.69 300 ILE B C 1
ATOM 4732 O O . ILE B 1 300 ? 20.984 -5.582 -13.984 1 98.69 300 ILE B O 1
ATOM 4736 N N . ALA B 1 301 ? 22.812 -6.621 -13.219 1 98.56 301 ALA B N 1
ATOM 4737 C CA . ALA B 1 301 ? 23.203 -5.484 -12.398 1 98.56 301 ALA B CA 1
ATOM 4738 C C . ALA B 1 301 ? 23.391 -4.227 -13.242 1 98.56 301 ALA B C 1
ATOM 4740 O O . ALA B 1 301 ? 22.953 -3.141 -12.852 1 98.56 301 ALA B O 1
ATOM 4741 N N . ARG B 1 302 ? 24.031 -4.41 -14.32 1 98.5 302 ARG B N 1
ATOM 4742 C CA . ARG B 1 302 ? 24.234 -3.283 -15.227 1 98.5 302 ARG B CA 1
ATOM 4743 C C . ARG B 1 302 ? 22.906 -2.725 -15.719 1 98.5 302 ARG B C 1
ATOM 4745 O O . ARG B 1 302 ? 22.734 -1.508 -15.797 1 98.5 302 ARG B O 1
ATOM 4752 N N . THR B 1 303 ? 21.984 -3.607 -16.062 1 98.75 303 THR B N 1
ATOM 4753 C CA . THR B 1 303 ? 20.672 -3.205 -16.547 1 98.75 303 THR B CA 1
ATOM 4754 C C . THR B 1 303 ? 19.922 -2.418 -15.484 1 98.75 303 THR B C 1
ATOM 4756 O O . THR B 1 303 ? 19.297 -1.398 -15.781 1 98.75 303 THR B O 1
ATOM 4759 N N . ILE B 1 304 ? 19.969 -2.846 -14.234 1 98.75 304 ILE B N 1
ATOM 4760 C CA . ILE B 1 304 ? 19.359 -2.141 -13.117 1 98.75 304 ILE B CA 1
ATOM 4761 C C . ILE B 1 304 ? 19.984 -0.76 -12.961 1 98.75 304 ILE B C 1
ATOM 4763 O O . ILE B 1 304 ? 19.281 0.245 -12.836 1 98.75 304 ILE B O 1
ATOM 4767 N N . ALA B 1 305 ? 21.344 -0.73 -13.055 1 98.62 305 ALA B N 1
ATOM 4768 C CA . ALA B 1 305 ? 22.047 0.537 -12.922 1 98.62 305 ALA B CA 1
ATOM 4769 C C . ALA B 1 305 ? 21.641 1.516 -14.016 1 98.62 305 ALA B C 1
ATOM 4771 O O . ALA B 1 305 ? 21.438 2.703 -13.75 1 98.62 305 ALA B O 1
ATOM 4772 N N . GLU B 1 306 ? 21.531 1 -15.18 1 98.31 306 GLU B N 1
ATOM 4773 C CA . GLU B 1 306 ? 21.141 1.841 -16.312 1 98.31 306 GLU B CA 1
ATOM 4774 C C . GLU B 1 306 ? 19.734 2.396 -16.125 1 98.31 306 GLU B C 1
ATOM 4776 O O . GLU B 1 306 ? 19.469 3.561 -16.438 1 98.31 306 GLU B O 1
ATOM 4781 N N . TRP B 1 307 ? 18.828 1.588 -15.656 1 98.5 307 TRP B N 1
ATOM 4782 C CA . TRP B 1 307 ? 17.469 2.055 -15.391 1 98.5 307 TRP B CA 1
ATOM 4783 C C . TRP B 1 307 ? 17.469 3.15 -14.328 1 98.5 307 TRP B C 1
ATOM 4785 O O . TRP B 1 307 ? 16.812 4.184 -14.492 1 98.5 307 TRP B O 1
ATOM 4795 N N . LEU B 1 308 ? 18.219 2.943 -13.281 1 98.38 308 LEU B N 1
ATOM 4796 C CA . LEU B 1 308 ? 18.266 3.881 -12.164 1 98.38 308 LEU B CA 1
ATOM 4797 C C . LEU B 1 308 ? 18.891 5.199 -12.586 1 98.38 308 LEU B C 1
ATOM 4799 O O . LEU B 1 308 ? 18.578 6.254 -12.031 1 98.38 308 LEU B O 1
ATOM 4803 N N . ALA B 1 309 ? 19.766 5.152 -13.555 1 97.56 309 ALA B N 1
ATOM 4804 C CA . ALA B 1 309 ? 20.562 6.309 -13.969 1 97.56 309 ALA B CA 1
ATOM 4805 C C . ALA B 1 309 ? 19.781 7.188 -14.938 1 97.56 309 ALA B C 1
ATOM 4807 O O . ALA B 1 309 ? 20.156 8.328 -15.211 1 97.56 309 ALA B O 1
ATOM 4808 N N . ARG B 1 310 ? 18.719 6.68 -15.484 1 92.25 310 ARG B N 1
ATOM 4809 C CA . ARG B 1 310 ? 17.953 7.434 -16.469 1 92.25 310 ARG B CA 1
ATOM 4810 C C . ARG B 1 310 ? 17.328 8.672 -15.828 1 92.25 310 ARG B C 1
ATOM 4812 O O . ARG B 1 310 ? 16.938 8.648 -14.656 1 92.25 310 ARG B O 1
ATOM 4819 N N . PRO B 1 311 ? 17.328 9.797 -16.609 1 75.75 311 PRO B N 1
ATOM 4820 C CA . PRO B 1 311 ? 16.75 11.008 -16.031 1 75.75 311 PRO B CA 1
ATOM 4821 C C . PRO B 1 311 ? 15.242 10.883 -15.789 1 75.75 311 PRO B C 1
ATOM 4823 O O . PRO B 1 311 ? 14.57 10.117 -16.484 1 75.75 311 PRO B O 1
ATOM 4826 N N . GLY B 1 312 ? 14.797 11.383 -14.789 1 64.5 312 GLY B N 1
ATOM 4827 C CA . GLY B 1 312 ? 13.367 11.461 -14.547 1 64.5 312 GLY B CA 1
ATOM 4828 C C . GLY B 1 312 ? 12.656 12.445 -15.453 1 64.5 312 GLY B C 1
ATOM 4829 O O . GLY B 1 312 ? 13.297 13.125 -16.266 1 64.5 312 GLY B O 1
ATOM 4830 N N . ALA B 1 313 ? 11.32 12.492 -15.57 1 51.5 313 ALA B N 1
ATOM 4831 C CA . ALA B 1 313 ? 10.555 13.414 -16.406 1 51.5 313 ALA B CA 1
ATOM 4832 C C . ALA B 1 313 ? 11.023 14.852 -16.188 1 51.5 313 ALA B C 1
ATOM 4834 O O . ALA B 1 313 ? 11.047 15.648 -17.141 1 51.5 313 ALA B O 1
ATOM 4835 N N . ALA B 1 314 ? 11.289 15.352 -15.039 1 46.97 314 ALA B N 1
ATOM 4836 C CA . ALA B 1 314 ? 11.594 16.766 -14.844 1 46.97 314 ALA B CA 1
ATOM 4837 C C . ALA B 1 314 ? 12.906 17.141 -15.523 1 46.97 314 ALA B C 1
ATOM 4839 O O . ALA B 1 314 ? 13.109 18.297 -15.906 1 46.97 314 ALA B O 1
ATOM 4840 N N . ASP B 1 315 ? 13.836 16.391 -15.523 1 43.47 315 ASP B N 1
ATOM 4841 C CA . ASP B 1 315 ? 15.109 16.75 -16.125 1 43.47 315 ASP B CA 1
ATOM 4842 C C . ASP B 1 315 ? 14.977 16.906 -17.641 1 43.47 315 ASP B C 1
ATOM 4844 O O . ASP B 1 315 ? 15.883 17.422 -18.297 1 43.47 315 ASP B O 1
ATOM 4848 N N . ALA B 1 316 ? 13.922 16.516 -18.297 1 38.94 316 ALA B N 1
ATOM 4849 C CA . ALA B 1 316 ? 13.875 16.672 -19.75 1 38.94 316 ALA B CA 1
ATOM 4850 C C . ALA B 1 316 ? 13.641 18.141 -20.125 1 38.94 316 ALA B C 1
ATOM 4852 O O . ALA B 1 316 ? 13.609 18.484 -21.312 1 38.94 316 ALA B O 1
ATOM 4853 N N . VAL B 1 317 ? 13.016 19.016 -19.25 1 34.34 317 VAL B N 1
ATOM 4854 C CA . VAL B 1 317 ? 12.672 20.359 -19.719 1 34.34 317 VAL B CA 1
ATOM 4855 C C . VAL B 1 317 ? 13.906 21.25 -19.641 1 34.34 317 VAL B C 1
ATOM 4857 O O . VAL B 1 317 ? 14 22.109 -18.766 1 34.34 317 VAL B O 1
ATOM 4860 N N . GLU B 1 318 ? 15.047 20.906 -19.547 1 33.78 318 GLU B N 1
ATOM 4861 C CA . GLU B 1 318 ? 16 22.016 -19.625 1 33.78 318 GLU B CA 1
ATOM 4862 C C . GLU B 1 318 ? 15.859 22.781 -20.938 1 33.78 318 GLU B C 1
ATOM 4864 O O . GLU B 1 318 ? 16.078 22.219 -22.016 1 33.78 318 GLU B O 1
ATOM 4869 N N . PRO B 1 319 ? 14.875 23.812 -21.031 1 32 319 PRO B N 1
ATOM 4870 C CA . PRO B 1 319 ? 14.953 24.672 -22.219 1 32 319 PRO B CA 1
ATOM 4871 C C . PRO B 1 319 ? 16.375 25.172 -22.5 1 32 319 PRO B C 1
ATOM 4873 O O . PRO B 1 319 ? 17.219 25.141 -21.609 1 32 319 PRO B O 1
ATOM 4876 N N . GLY B 1 320 ? 16.719 25.531 -23.797 1 33.72 320 GLY B N 1
ATOM 4877 C CA . GLY B 1 320 ? 17.734 26.234 -24.547 1 33.72 320 GLY B CA 1
ATOM 4878 C C . GLY B 1 320 ? 18.109 27.562 -23.938 1 33.72 320 GLY B C 1
ATOM 4879 O O . GLY B 1 320 ? 17.281 28.469 -23.844 1 33.72 320 GLY B O 1
ATOM 4880 N N . GLY B 1 321 ? 18.859 27.672 -22.844 1 28.22 321 GLY B N 1
ATOM 4881 C CA . GLY B 1 321 ? 19.5 28.922 -22.484 1 28.22 321 GLY B CA 1
ATOM 4882 C C . GLY B 1 321 ? 20.062 29.672 -23.672 1 28.22 321 GLY B C 1
ATOM 4883 O O . GLY B 1 321 ? 20.406 29.062 -24.688 1 28.22 321 GLY B O 1
ATOM 4884 N N . PRO B 1 322 ? 19.5 30.922 -24.031 1 29.89 322 PRO B N 1
ATOM 4885 C CA . PRO B 1 322 ? 20.109 31.75 -25.078 1 29.89 322 PRO B CA 1
ATOM 4886 C C . PRO B 1 322 ? 21.641 31.766 -25 1 29.89 322 PRO B C 1
ATOM 4888 O O . PRO B 1 322 ? 22.219 31.453 -23.969 1 29.89 322 PRO B O 1
ATOM 4891 N N . ASP B 1 323 ? 22.328 31.719 -26.141 1 31.08 323 ASP B N 1
ATOM 4892 C CA . ASP B 1 323 ? 23.719 31.938 -26.531 1 31.08 323 ASP B CA 1
ATOM 4893 C C . ASP B 1 323 ? 24.25 33.219 -25.922 1 31.08 323 ASP B C 1
ATOM 4895 O O . ASP B 1 323 ? 23.688 34.312 -26.141 1 31.08 323 ASP B O 1
ATOM 4899 N N . ALA B 1 324 ? 24.797 33.375 -24.75 1 29.59 324 ALA B N 1
ATOM 4900 C CA . ALA B 1 324 ? 25.641 34.469 -24.312 1 29.59 324 ALA B CA 1
ATOM 4901 C C . ALA B 1 324 ? 26.594 34.906 -25.422 1 29.59 324 ALA B C 1
ATOM 4903 O O . ALA B 1 324 ? 27.5 34.156 -25.797 1 29.59 324 ALA B O 1
ATOM 4904 N N . ALA B 1 325 ? 26.172 35.781 -26.484 1 29.41 325 ALA B N 1
ATOM 4905 C CA . ALA B 1 325 ? 27.109 36.531 -27.312 1 29.41 325 ALA B CA 1
ATOM 4906 C C . ALA B 1 325 ? 28.266 37.062 -26.469 1 29.41 325 ALA B C 1
ATOM 4908 O O . ALA B 1 325 ? 28.031 37.719 -25.438 1 29.41 325 ALA B O 1
ATOM 4909 N N . ALA B 1 326 ? 29.406 36.469 -26.578 1 27.27 326 ALA B N 1
ATOM 4910 C CA . ALA B 1 326 ? 30.781 36.875 -26.281 1 27.27 326 ALA B CA 1
ATOM 4911 C C . ALA B 1 326 ? 31.016 38.312 -26.688 1 27.27 326 ALA B C 1
ATOM 4913 O O . ALA B 1 326 ? 30.797 38.688 -27.844 1 27.27 326 ALA B O 1
ATOM 4914 N N . VAL B 1 327 ? 30.844 39.281 -25.828 1 23.45 327 VAL B N 1
ATOM 4915 C CA . VAL B 1 327 ? 31.516 40.594 -25.875 1 23.45 327 VAL B CA 1
ATOM 4916 C C . VAL B 1 327 ? 32.969 40.406 -26.25 1 23.45 327 VAL B C 1
ATOM 4918 O O . VAL B 1 327 ? 33.719 39.656 -25.594 1 23.45 327 VAL B O 1
ATOM 4921 N N . GLY B 1 328 ? 33.25 40.5 -27.625 1 19.92 328 GLY B N 1
ATOM 4922 C CA . GLY B 1 328 ? 34.312 41.406 -28.031 1 19.92 328 GLY B CA 1
ATOM 4923 C C . GLY B 1 328 ? 34.031 42.844 -27.688 1 19.92 328 GLY B C 1
ATOM 4924 O O . GLY B 1 328 ? 32.844 43.25 -27.562 1 19.92 328 GLY B O 1
#

Organism: Streptomyces coelicolor (strain ATCC BAA-471 / A3(2) / M145) (NCBI:txid100226)

InterPro domains:
  IPR026449 ATP-grasp ribosomal peptide maturase, SAV-5884 family [TIGR04187] (2-308)
  IPR048936 MvdD-like, pre-ATP grasp domain [PF21068] (2-111)

Radius of gyration: 27.01 Å; Cα contacts (8 Å, |Δi|>4): 1424; chains: 2; bounding box: 78×81×68 Å

Foldseek 3Di:
DEEEEEADPPDVLVVLLVVLCVVVVHHYDYDALLCPPPQKHKDWDDPPNDIWIWIGHPRDIGTLQPAAEYEHFHHDQHNCVPPDDDPVNSVVSCCVVVVNNVPYLHQYQADPVLLVVQQQQVVLQVLLVVLVFAAFDKDWDLDQVVVVVVCVVAVWKWKADRRLACPDPPRDRDAIWTAHNPDRSNCSNVDIIMIGRDAQFQWKKKWKAAALDIWIWIGGDPPQPDPTHDDPVPRPDPDFIETDDDPPSNSSSVNSSCVVSRHRIWIWMFGQHPVRGTHTDGINSNDDCVSVCVRYVDPNSSSNSVSSRDGGPVVVPPPDDDDPPPDD/DEEEEEADPPDVLVVLLVVLCVVVVHHYDYDALLCPPPQKHKDWDDPPNDIWIWIGHPRDIDTLQPAAEYEHFHHDQHNCVPPDDDPVNSVVSCCVVVVNNVPYLHQYQADPVLLVVQQQQVVLQVLLVVLVFAAFDKDWDLDQVVVVVVCVVAVWKWKADRRLACPDPPRDRDAIWTADNPHRSNCSNVDIIMIGRDAQFQWKKKWKAAALDIWIWIGGDDPQPDPTHDDPVPRPDPDFIETDDDPPSNSSSVNSSCVVSRHRIWIWMFGQHPVRRTHTDGINSNDDCVSVCVRYVDPNSSSNSVSSRDGGPVVVPPPDDDDPPDDD

Solvent-accessible surface area (backbone atoms only — not comparable to full-atom values): 34342 Å² total; per-residue (Å²): 106,29,32,37,36,31,26,41,93,81,45,63,59,57,52,54,21,49,53,44,27,52,74,70,69,46,51,72,46,73,43,35,44,17,37,25,46,68,66,21,42,42,37,36,36,38,43,91,73,41,75,53,36,35,38,34,40,86,90,40,77,43,49,47,82,40,33,24,17,36,36,58,62,53,51,44,58,23,18,63,67,28,98,77,54,44,73,47,52,23,45,25,34,38,28,50,55,53,12,49,56,68,56,34,80,42,41,46,38,37,37,66,57,36,46,57,57,51,54,20,46,52,26,47,54,46,46,33,32,77,31,70,37,50,52,54,45,31,38,37,26,28,43,34,66,59,50,50,55,46,40,70,76,37,62,55,29,28,38,40,63,49,53,57,60,22,77,54,92,72,61,46,72,58,72,48,34,61,49,59,88,84,61,78,44,68,64,25,35,76,38,56,37,29,39,30,43,58,74,75,45,50,24,41,32,45,34,41,33,45,67,88,47,75,50,33,32,34,30,71,51,58,85,54,93,48,88,57,63,75,38,67,91,74,47,81,61,87,68,65,46,34,72,44,85,72,54,69,68,56,48,54,18,50,52,47,38,31,61,74,48,51,42,35,39,33,29,31,37,28,39,23,31,88,84,66,49,63,29,49,72,48,56,34,62,68,48,86,53,58,72,52,28,70,54,45,66,53,64,55,42,50,50,50,27,53,61,46,66,42,79,35,78,74,72,68,67,67,75,81,74,78,82,83,73,79,79,125,107,30,33,38,36,31,25,42,93,80,46,63,60,57,52,54,21,48,54,45,27,53,74,69,69,47,51,71,46,74,43,35,44,18,38,25,48,68,66,22,44,42,37,36,35,38,43,92,73,41,76,54,36,36,38,34,41,87,89,41,79,43,50,47,82,41,33,25,16,35,34,56,62,53,51,43,59,23,18,63,66,29,97,78,53,43,73,45,51,23,44,26,34,38,29,51,54,53,13,48,57,67,57,34,81,43,42,46,38,37,37,66,58,33,45,57,58,50,54,20,48,52,27,48,52,46,46,33,31,77,31,68,36,51,53,54,44,32,37,38,26,29,43,33,65,57,51,49,54,47,41,70,75,37,64,57,27,28,38,39,64,51,52,55,59,22,79,54,93,72,62,46,72,58,72,47,33,63,48,58,88,83,61,78,45,66,66,26,35,76,37,57,37,28,39,30,44,57,75,72,45,50,23,42,33,44,35,42,33,47,66,88,45,76,50,34,30,35,29,71,50,60,86,54,93,48,86,56,64,73,38,69,91,73,48,82,62,86,68,64,45,34,73,45,86,71,54,67,68,55,47,54,19,50,52,47,37,31,60,75,48,51,42,35,38,33,28,31,38,27,40,23,31,87,85,66,50,62,29,49,73,50,56,34,61,68,48,86,53,57,71,53,30,70,53,46,65,52,65,58,42,50,50,50,27,53,60,47,67,43,77,34,80,75,68,70,66,67,75,81,72,80,80,79,78,75,80,124

Sequence (656 aa):
MTVLILTSEEDVTADMVVVHLNASGVPVVRLDPADLTDSVALSGEFAHGSFRGHLSSGGRLVSIGGLRSVWVRRPGGAATRAAEPSAWLTEEAGQALYGMLRGSGARWMNQPDAAHRARYKPWQLRLAQRCGLPVPATLITTFPRAAREFAERYPDLVVKPVSGAHPQDPPLAVPTSRVPPEADFSAVAHGPTLLQRRVAKRADIRLTAVGEELLAARKTALASLDPDEVDVRFAGSGEPWRPAEVPPRVAEGVRAYLRAAGLAYGALDFAEDGDGTWWFLECNQSGQFGFVEVDTGQPIARTIAEWLARPGAADAVEPGGPDAAAVGMTVLILTSEEDVTADMVVVHLNASGVPVVRLDPADLTDSVALSGEFAHGSFRGHLSSGGRLVSIGGLRSVWVRRPGGAATRAAEPSAWLTEEAGQALYGMLRGSGARWMNQPDAAHRARYKPWQLRLAQRCGLPVPATLITTFPRAAREFAERYPDLVVKPVSGAHPQDPPLAVPTSRVPPEADFSAVAHGPTLLQRRVAKRADIRLTAVGEELLAARKTALASLDPDEVDVRFAGSGEPWRPAEVPPRVAEGVRAYLRAAGLAYGALDFAEDGDGTWWFLECNQSGQFGFVEVDTGQPIARTIAEWLARPGAADAVEPGGPDAAAVG